Protein AF-A0A2J7ZVM7-F1 (afdb_monomer)

Sequence (461 aa):
MALGMLGPLLLMAAACVSAEVYDPMVEVDKLKQWKEYLTKEVDKYKAAATAETGRATELATQLEALKASSAASESKAAAAAAQVDSLKAAVAAAEAKAADEAKAAGGTAAALSAQVEALKKEAAAADAKAAAAETKAAAAETKAAEAEAKAAAAAAAEATAGGAAGARAAAAEAKAAAAEAKLTTAAGETAAAEAKATAAEGRAAAAEAKAAAAEGRAAAAEAKAASQAATAAGLSSQLEALHKDAAGEEARAGAAEAKAAAAEAKLAAAAKATEAVTAEAAAVRRQLAEAVAARAALDARVAELSSATAKSGGLHGHLVAILDILTAEAARHKETAVAYANEKLPGLKAKLAEVHATVSAHLPAMPAVKVHFTSFIAKVDAELRPWLRQTMSSVPQLARFADDPVVVQAAVYGIMGAPLMLLLPLLATCCCRGSRRRSSRSSGSSARPPAPKKKTKTRQA

Structure (mmCIF, N/CA/C/O backbone):
data_AF-A0A2J7ZVM7-F1
#
_entry.id   AF-A0A2J7ZVM7-F1
#
loop_
_atom_site.group_PDB
_atom_site.id
_atom_site.type_symbol
_atom_site.label_atom_id
_atom_site.label_alt_id
_atom_site.label_comp_id
_atom_site.label_asym_id
_atom_site.label_entity_id
_atom_site.label_seq_id
_atom_site.pdbx_PDB_ins_code
_atom_site.Cartn_x
_atom_site.Cartn_y
_atom_site.Cartn_z
_atom_site.occupancy
_atom_site.B_iso_or_equiv
_atom_site.auth_seq_id
_atom_site.auth_comp_id
_atom_site.auth_asym_id
_atom_site.auth_atom_id
_atom_site.pdbx_PDB_model_num
ATOM 1 N N . MET A 1 1 ? 12.090 7.859 -89.034 1.00 48.03 1 MET A N 1
ATOM 2 C CA . MET A 1 1 ? 12.637 9.164 -88.592 1.00 48.03 1 MET A CA 1
ATOM 3 C C . MET A 1 1 ? 13.839 8.927 -87.681 1.00 48.03 1 MET A C 1
ATOM 5 O O . MET A 1 1 ? 13.708 8.986 -86.469 1.00 48.03 1 MET A O 1
ATOM 9 N N . ALA A 1 2 ? 14.997 8.597 -88.256 1.00 48.28 2 ALA A N 1
ATOM 10 C CA . ALA A 1 2 ? 16.201 8.235 -87.502 1.00 48.28 2 ALA A CA 1
ATOM 11 C C . ALA A 1 2 ? 17.455 8.646 -88.294 1.00 48.28 2 ALA A C 1
ATOM 13 O O . ALA A 1 2 ? 18.103 7.799 -88.894 1.00 48.28 2 ALA A O 1
ATOM 14 N N . LEU A 1 3 ? 17.717 9.958 -88.393 1.00 49.31 3 LEU A N 1
ATOM 15 C CA . LEU A 1 3 ? 18.901 10.511 -89.089 1.00 49.31 3 LEU A CA 1
ATOM 16 C C . LEU A 1 3 ? 19.198 12.005 -88.796 1.00 49.31 3 LEU A C 1
ATOM 18 O O . LEU A 1 3 ? 20.115 12.570 -89.377 1.00 49.31 3 LEU A O 1
ATOM 22 N N . GLY A 1 4 ? 18.444 12.668 -87.906 1.00 50.12 4 GLY A N 1
ATOM 23 C CA . GLY A 1 4 ? 18.450 14.138 -87.786 1.00 50.12 4 GLY A CA 1
ATOM 24 C C . GLY A 1 4 ? 19.402 14.777 -86.761 1.00 50.12 4 GLY A C 1
ATOM 25 O O . GLY A 1 4 ? 19.478 15.999 -86.728 1.00 50.12 4 GLY A O 1
ATOM 26 N N . MET A 1 5 ? 20.098 14.010 -85.909 1.00 50.34 5 MET A N 1
ATOM 27 C CA . MET A 1 5 ? 20.858 14.568 -84.764 1.00 50.34 5 MET A CA 1
ATOM 28 C C . MET A 1 5 ? 22.355 14.212 -84.703 1.00 50.34 5 MET A C 1
ATOM 30 O O . MET A 1 5 ? 23.016 14.527 -83.720 1.00 50.34 5 MET A O 1
ATOM 34 N N . LEU A 1 6 ? 22.925 13.623 -85.760 1.00 51.41 6 LEU A N 1
ATOM 35 C CA . LEU A 1 6 ? 24.367 13.316 -85.827 1.00 51.41 6 LEU A CA 1
ATOM 36 C C . LEU A 1 6 ? 25.236 14.429 -86.451 1.00 51.41 6 LEU A C 1
ATOM 38 O O . LEU A 1 6 ? 26.458 14.371 -86.352 1.00 51.41 6 LEU A O 1
ATOM 42 N N . GLY A 1 7 ? 24.630 15.464 -87.045 1.00 54.38 7 GLY A N 1
ATOM 43 C CA . GLY A 1 7 ? 25.354 16.555 -87.718 1.00 54.38 7 GLY A CA 1
ATOM 44 C C . GLY A 1 7 ? 26.271 17.403 -86.813 1.00 54.38 7 GLY A C 1
ATOM 45 O O . GLY A 1 7 ? 27.437 17.585 -87.163 1.00 54.38 7 GLY A O 1
ATOM 46 N N . PRO A 1 8 ? 25.810 17.913 -85.650 1.00 54.03 8 PRO A N 1
ATOM 47 C CA . PRO A 1 8 ? 26.619 18.824 -84.828 1.00 54.03 8 PRO A CA 1
ATOM 48 C C . PRO A 1 8 ? 27.778 18.150 -84.078 1.00 54.03 8 PRO A C 1
ATOM 50 O O . PRO A 1 8 ? 28.739 18.819 -83.706 1.00 54.03 8 PRO A O 1
ATOM 53 N N . LEU A 1 9 ? 27.695 16.836 -83.845 1.00 51.44 9 LEU A N 1
ATOM 54 C CA . LEU A 1 9 ? 28.656 16.094 -83.021 1.00 51.44 9 LEU A CA 1
ATOM 55 C C . LEU A 1 9 ? 29.957 15.753 -83.762 1.00 51.44 9 LEU A C 1
ATOM 57 O O . LEU A 1 9 ? 31.011 15.723 -83.133 1.00 51.44 9 LEU A O 1
ATOM 61 N N . LEU A 1 10 ? 29.919 15.564 -85.088 1.00 50.31 10 LEU A N 1
ATOM 62 C CA . LEU A 1 10 ? 31.138 15.301 -85.866 1.00 50.31 10 LEU A CA 1
ATOM 63 C C . LEU A 1 10 ? 31.968 16.567 -86.139 1.00 50.31 10 LEU A C 1
ATOM 65 O O . LEU A 1 10 ? 33.188 16.479 -86.254 1.00 50.31 10 LEU A O 1
ATOM 69 N N . LEU A 1 11 ? 31.341 17.748 -86.222 1.00 46.56 11 LEU A N 1
ATOM 70 C CA . LEU A 1 11 ? 32.049 18.985 -86.584 1.00 46.56 11 LEU A CA 1
ATOM 71 C C . LEU A 1 11 ? 32.828 19.617 -85.413 1.00 46.56 11 LEU A C 1
ATOM 73 O O . LEU A 1 11 ? 33.766 20.373 -85.645 1.00 46.56 11 LEU A O 1
ATOM 77 N N . MET A 1 12 ? 32.490 19.273 -84.165 1.00 49.47 12 MET A N 1
ATOM 78 C CA . MET A 1 12 ? 33.263 19.668 -82.975 1.00 49.47 12 MET A CA 1
ATOM 79 C C . MET A 1 12 ? 34.500 18.788 -82.725 1.00 49.47 12 MET A C 1
ATOM 81 O O . MET A 1 12 ? 35.393 19.193 -81.988 1.00 49.47 12 MET A O 1
ATOM 85 N N . ALA A 1 13 ? 34.603 17.617 -83.362 1.00 48.12 13 ALA A N 1
ATOM 86 C CA . ALA A 1 13 ? 35.739 16.705 -83.189 1.00 48.12 13 ALA A CA 1
ATOM 87 C C . ALA A 1 13 ? 36.991 17.092 -84.008 1.00 48.12 13 ALA A C 1
ATOM 89 O O . ALA A 1 13 ? 38.062 16.533 -83.787 1.00 48.12 13 ALA A O 1
ATOM 90 N N . ALA A 1 14 ? 36.878 18.035 -84.952 1.00 48.25 14 ALA A N 1
ATOM 91 C CA . ALA A 1 14 ? 37.937 18.360 -85.916 1.00 48.25 14 ALA A CA 1
ATOM 92 C C . ALA A 1 14 ? 38.691 19.679 -85.638 1.00 48.25 14 ALA A C 1
ATOM 94 O O . ALA A 1 14 ? 39.582 20.041 -86.404 1.00 48.25 14 ALA A O 1
ATOM 95 N N . ALA A 1 15 ? 38.342 20.415 -84.576 1.00 45.88 15 ALA A N 1
ATOM 96 C CA . ALA A 1 15 ? 38.793 21.797 -84.378 1.00 45.88 15 ALA A CA 1
ATOM 97 C C . ALA A 1 15 ? 39.274 22.109 -82.948 1.00 45.88 15 ALA A C 1
ATOM 99 O O . ALA A 1 15 ? 38.832 23.092 -82.363 1.00 45.88 15 ALA A O 1
ATOM 100 N N . CYS A 1 16 ? 40.183 21.289 -82.396 1.00 41.94 16 CYS A N 1
ATOM 101 C CA . CYS A 1 16 ? 41.134 21.708 -81.347 1.00 41.94 16 CYS A CA 1
ATOM 102 C C . CYS A 1 16 ? 42.213 20.640 -81.055 1.00 41.94 16 CYS A C 1
ATOM 104 O O . CYS A 1 16 ? 42.403 20.228 -79.915 1.00 41.94 16 CYS A O 1
ATOM 106 N N . VAL A 1 17 ? 42.978 20.210 -82.069 1.00 44.66 17 VAL A N 1
ATOM 107 C CA . VAL A 1 17 ? 44.274 19.537 -81.820 1.00 44.66 17 VAL A CA 1
ATOM 108 C C . VAL A 1 17 ? 45.352 20.610 -81.649 1.00 44.66 17 VAL A C 1
ATOM 110 O O . VAL A 1 17 ? 46.280 20.747 -82.443 1.00 44.66 17 VAL A O 1
ATOM 113 N N . SER A 1 18 ? 45.189 21.417 -80.601 1.00 49.62 18 SER A N 1
ATOM 114 C CA . SER A 1 18 ? 46.299 22.176 -80.039 1.00 49.62 18 SER A CA 1
ATOM 115 C C . SER A 1 18 ? 47.211 21.159 -79.369 1.00 49.62 18 SER A C 1
ATOM 117 O O . SER A 1 18 ? 46.791 20.493 -78.426 1.00 49.62 18 SER A O 1
ATOM 119 N N . ALA A 1 19 ? 48.437 21.011 -79.867 1.00 50.44 19 ALA A N 1
ATOM 120 C CA . ALA A 1 19 ? 49.441 20.169 -79.233 1.00 50.44 19 ALA A CA 1
ATOM 121 C C . ALA A 1 19 ? 49.909 20.828 -77.924 1.00 50.44 19 ALA A C 1
ATOM 123 O O . ALA A 1 19 ? 50.965 21.459 -77.876 1.00 50.44 19 ALA A O 1
ATOM 124 N N . GLU A 1 20 ? 49.096 20.716 -76.870 1.00 53.84 20 GLU A N 1
ATOM 125 C CA . GLU A 1 20 ? 49.554 20.970 -75.510 1.00 53.84 20 GLU A CA 1
ATOM 126 C C . GLU A 1 20 ? 50.727 20.028 -75.243 1.00 53.84 20 GLU A C 1
ATOM 128 O O . GLU A 1 20 ? 50.622 18.807 -75.380 1.00 53.84 20 GLU A O 1
ATOM 133 N N . VAL A 1 21 ? 51.880 20.622 -74.935 1.00 58.28 21 VAL A N 1
ATOM 134 C CA . VAL A 1 21 ? 53.103 19.881 -74.645 1.00 58.28 21 VAL A CA 1
ATOM 135 C C . VAL A 1 21 ? 52.842 19.047 -73.398 1.00 58.28 21 VAL A C 1
ATOM 137 O O . VAL A 1 21 ? 52.732 19.586 -72.299 1.00 58.28 21 VAL A O 1
ATOM 140 N N . TYR A 1 22 ? 52.718 17.734 -73.589 1.00 64.38 22 TYR A N 1
ATOM 141 C CA . TYR A 1 22 ? 52.561 16.766 -72.513 1.00 64.38 22 TYR A CA 1
ATOM 142 C C . TYR A 1 22 ? 53.790 16.832 -71.597 1.00 64.38 22 TYR A C 1
ATOM 144 O O . TYR A 1 22 ? 54.863 16.331 -71.939 1.00 64.38 22 TYR A O 1
ATOM 152 N N . ASP A 1 23 ? 53.636 17.494 -70.450 1.00 79.62 23 ASP A N 1
ATOM 153 C CA . ASP A 1 23 ? 54.655 17.569 -69.410 1.00 79.62 23 ASP A CA 1
ATOM 154 C C . ASP A 1 23 ? 54.367 16.501 -68.337 1.00 79.62 23 ASP A C 1
ATOM 156 O O . ASP A 1 23 ? 53.460 16.681 -67.513 1.00 79.62 23 ASP A O 1
ATOM 160 N N . PRO A 1 24 ? 55.131 15.392 -68.303 1.00 75.56 24 PRO A N 1
ATOM 161 C CA . PRO A 1 24 ? 54.905 14.318 -67.341 1.00 75.56 24 PRO A CA 1
ATOM 162 C C . PRO A 1 24 ? 55.109 14.758 -65.882 1.00 75.56 24 PRO A C 1
ATOM 164 O O . PRO A 1 24 ? 54.591 14.099 -64.979 1.00 75.56 24 PRO A O 1
ATOM 167 N N . MET A 1 25 ? 55.813 15.866 -65.606 1.00 80.06 25 MET A N 1
ATOM 168 C CA . MET A 1 25 ? 55.942 16.372 -64.233 1.00 80.06 25 MET A CA 1
ATOM 169 C C . MET A 1 25 ? 54.623 16.947 -63.705 1.00 80.06 25 MET A C 1
ATOM 171 O O . MET A 1 25 ? 54.301 16.756 -62.531 1.00 80.06 25 MET A O 1
ATOM 175 N N . VAL A 1 26 ? 53.812 17.567 -64.570 1.00 83.00 26 VAL A N 1
ATOM 176 C CA . VAL A 1 26 ? 52.488 18.096 -64.198 1.00 83.00 26 VAL A CA 1
ATOM 177 C C . VAL A 1 26 ? 51.539 16.965 -63.789 1.00 83.00 26 VAL A C 1
ATOM 179 O O . VAL A 1 26 ? 50.723 17.131 -62.882 1.00 83.00 26 VAL A O 1
ATOM 182 N N . GLU A 1 27 ? 51.647 15.793 -64.413 1.00 84.25 27 GLU A N 1
ATOM 183 C CA . GLU A 1 27 ? 50.844 14.622 -64.044 1.00 84.25 27 GLU A CA 1
ATOM 184 C C . GLU A 1 27 ? 51.329 13.948 -62.762 1.00 84.25 27 GLU A C 1
ATOM 186 O O . GLU A 1 27 ? 50.510 13.591 -61.914 1.00 84.25 27 GLU A O 1
ATOM 191 N N . VAL A 1 28 ? 52.645 13.864 -62.552 1.00 84.38 28 VAL A N 1
ATOM 192 C CA . VAL A 1 28 ? 53.219 13.406 -61.278 1.00 84.38 28 VAL A CA 1
ATOM 193 C C . VAL A 1 28 ? 52.747 14.281 -60.108 1.00 84.38 28 VAL A C 1
ATOM 195 O O . VAL A 1 28 ? 52.411 13.751 -59.048 1.00 84.38 28 VAL A O 1
ATOM 198 N N . ASP A 1 29 ? 52.647 15.600 -60.285 1.00 90.38 29 ASP A N 1
ATOM 199 C CA . ASP A 1 29 ? 52.135 16.495 -59.240 1.00 90.38 29 ASP A CA 1
ATOM 200 C C . ASP A 1 29 ? 50.614 16.381 -59.036 1.00 90.38 29 ASP A C 1
ATOM 202 O O . ASP A 1 29 ? 50.158 16.378 -57.888 1.00 90.38 29 ASP A O 1
ATOM 206 N N . LYS A 1 30 ? 49.821 16.164 -60.098 1.00 87.19 30 LYS A N 1
ATOM 207 C CA . LYS A 1 30 ? 48.394 15.797 -59.967 1.00 87.19 30 LYS A CA 1
ATOM 208 C C . LYS A 1 30 ? 48.215 14.493 -59.178 1.00 87.19 30 LYS A C 1
ATOM 210 O O . LYS A 1 30 ? 47.350 14.428 -58.305 1.00 87.19 30 LYS A O 1
ATOM 215 N N . LEU A 1 31 ? 49.048 13.478 -59.428 1.00 88.94 31 LEU A N 1
ATOM 216 C CA . LEU A 1 31 ? 49.023 12.201 -58.705 1.00 88.94 31 LEU A CA 1
ATOM 217 C C . LEU A 1 31 ? 49.406 12.359 -57.224 1.00 88.94 31 LEU A C 1
ATOM 219 O O . LEU A 1 31 ? 48.779 11.734 -56.368 1.00 88.94 31 LEU A O 1
ATOM 223 N N . LYS A 1 32 ? 50.371 13.230 -56.886 1.00 92.06 32 LYS A N 1
ATOM 224 C CA . LYS A 1 32 ? 50.676 13.580 -55.482 1.00 92.06 32 LYS A CA 1
ATOM 225 C C . LYS A 1 32 ? 49.477 14.235 -54.793 1.00 92.06 32 LYS A C 1
ATOM 227 O O . LYS A 1 32 ? 49.101 13.802 -53.706 1.00 92.06 32 LYS A O 1
ATOM 232 N N . GLN A 1 33 ? 48.842 15.220 -55.435 1.00 93.00 33 GLN A N 1
ATOM 233 C CA . GLN A 1 33 ? 47.646 15.885 -54.899 1.00 93.00 33 GLN A CA 1
ATOM 234 C C . GLN A 1 33 ? 46.488 14.897 -54.691 1.00 93.00 33 GLN A C 1
ATOM 236 O O . GLN A 1 33 ? 45.837 14.923 -53.648 1.00 93.00 33 GLN A O 1
ATOM 241 N N . TRP A 1 34 ? 46.272 13.976 -55.637 1.00 91.44 34 TRP A N 1
ATOM 242 C CA . TRP A 1 34 ? 45.294 12.893 -55.500 1.00 91.44 34 TRP A CA 1
ATOM 243 C C . TRP A 1 34 ? 45.626 11.941 -54.350 1.00 91.44 34 TRP A C 1
ATOM 245 O O . TRP A 1 34 ? 44.735 11.593 -53.579 1.00 91.44 34 TRP A O 1
ATOM 255 N N . LYS A 1 35 ? 46.897 11.557 -54.180 1.00 93.12 35 LYS A N 1
ATOM 256 C CA . LYS A 1 35 ? 47.339 10.733 -53.047 1.00 93.12 35 LYS A CA 1
ATOM 257 C C . LYS A 1 35 ? 47.065 11.430 -51.712 1.00 93.12 35 LYS A C 1
ATOM 259 O O . LYS A 1 35 ? 46.513 10.806 -50.815 1.00 93.12 35 LYS A O 1
ATOM 264 N N . GLU A 1 36 ? 47.405 12.711 -51.575 1.00 93.44 36 GLU A N 1
ATOM 265 C CA . GLU A 1 36 ? 47.113 13.478 -50.356 1.00 93.44 36 GLU A CA 1
ATOM 266 C C . GLU A 1 36 ? 45.612 13.614 -50.084 1.00 93.44 36 GLU A C 1
ATOM 268 O O . GLU A 1 36 ? 45.185 13.506 -48.933 1.00 93.44 36 GLU A O 1
ATOM 273 N N . TYR A 1 37 ? 44.812 13.847 -51.127 1.00 92.12 37 TYR A N 1
ATOM 274 C CA . TYR A 1 37 ? 43.356 13.912 -51.026 1.00 92.12 37 TYR A CA 1
ATOM 275 C C . TYR A 1 37 ? 42.765 12.575 -50.557 1.00 92.12 37 TYR A C 1
ATOM 277 O O . TYR A 1 37 ? 42.019 12.547 -49.579 1.00 92.12 37 TYR A O 1
ATOM 285 N N . LEU A 1 38 ? 43.159 11.463 -51.186 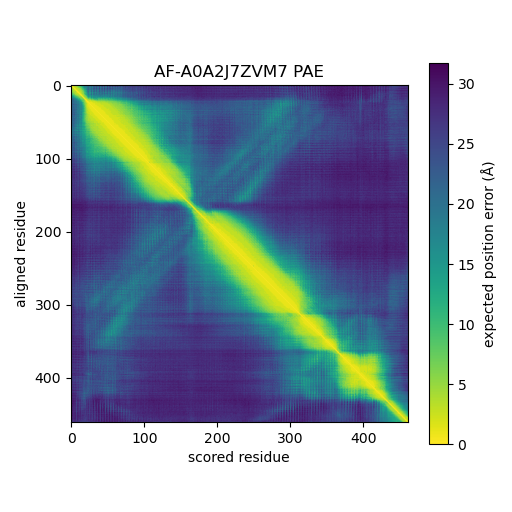1.00 90.88 38 LEU A N 1
ATOM 286 C CA . LEU A 1 38 ? 42.713 10.121 -50.807 1.00 90.88 38 LEU A CA 1
ATOM 287 C C . LEU A 1 38 ? 43.140 9.753 -49.381 1.00 90.88 38 LEU A C 1
ATOM 289 O O . LEU A 1 38 ? 42.329 9.197 -48.647 1.00 90.88 38 LEU A O 1
ATOM 293 N N . THR A 1 39 ? 44.355 10.106 -48.946 1.00 93.56 39 THR A N 1
ATOM 294 C CA . THR A 1 39 ? 44.789 9.895 -47.553 1.00 93.56 39 THR A CA 1
ATOM 295 C C . THR A 1 39 ? 43.899 10.660 -46.570 1.00 93.56 39 THR A C 1
ATOM 297 O O . THR A 1 39 ? 43.390 10.062 -45.624 1.00 93.56 39 THR A O 1
ATOM 300 N N . LYS A 1 40 ? 43.638 11.954 -46.819 1.00 94.56 40 LYS A N 1
ATOM 301 C CA . LYS A 1 40 ? 42.751 12.778 -45.973 1.00 94.56 40 LYS A CA 1
ATOM 302 C C . LYS A 1 40 ? 41.341 12.195 -45.883 1.00 94.56 40 LYS A C 1
ATOM 304 O O . LYS A 1 40 ? 40.762 12.164 -44.798 1.00 94.56 40 LYS A O 1
ATOM 309 N N . GLU A 1 41 ? 40.801 11.705 -46.996 1.00 92.50 41 GLU A N 1
ATOM 310 C CA . GLU A 1 41 ? 39.452 11.142 -47.023 1.00 92.50 41 GLU A CA 1
ATOM 311 C C . GLU A 1 41 ? 39.396 9.754 -46.351 1.00 92.50 41 GLU A C 1
ATOM 313 O O . GLU A 1 41 ? 38.466 9.477 -45.596 1.00 92.50 41 GLU A O 1
ATOM 318 N N . VAL A 1 42 ? 40.430 8.916 -46.504 1.00 92.00 42 VAL A N 1
ATOM 319 C CA . VAL A 1 42 ? 40.585 7.653 -45.755 1.00 92.00 42 VAL A CA 1
ATOM 320 C C . VAL A 1 42 ? 40.672 7.902 -44.248 1.00 92.00 42 VAL A C 1
ATOM 322 O O . VAL A 1 42 ? 39.999 7.215 -43.480 1.00 92.00 42 VAL A O 1
ATOM 325 N N . ASP A 1 43 ? 41.453 8.884 -43.800 1.00 94.00 43 ASP A N 1
ATOM 326 C CA . ASP A 1 43 ? 41.587 9.185 -42.371 1.00 94.00 43 ASP A CA 1
ATOM 327 C C . ASP A 1 43 ? 40.300 9.790 -41.786 1.00 94.00 43 ASP A C 1
ATOM 329 O O . ASP A 1 43 ? 39.913 9.457 -40.664 1.00 94.00 43 ASP A O 1
ATOM 333 N N . LYS A 1 44 ? 39.554 10.569 -42.579 1.00 94.19 44 LYS A N 1
ATOM 334 C CA . LYS A 1 44 ? 38.190 11.013 -42.257 1.00 94.19 44 LYS A CA 1
ATOM 335 C C . LYS A 1 44 ? 37.213 9.837 -42.118 1.00 94.19 44 LYS A C 1
ATOM 337 O O . LYS A 1 44 ? 36.436 9.819 -41.163 1.00 94.19 44 LYS A O 1
ATOM 342 N N . TYR A 1 45 ? 37.259 8.838 -43.006 1.00 88.12 45 TYR A N 1
ATOM 343 C CA . TYR A 1 45 ? 36.428 7.633 -42.877 1.00 88.12 45 TYR A CA 1
ATOM 344 C C . TYR A 1 45 ? 36.827 6.761 -41.679 1.00 88.12 45 TYR A C 1
ATOM 346 O O . TYR A 1 45 ? 35.941 6.265 -40.986 1.00 88.12 45 TYR A O 1
ATOM 354 N N . LYS A 1 46 ? 38.124 6.628 -41.365 1.00 92.88 46 LYS A N 1
ATOM 355 C CA . LYS A 1 46 ? 38.581 5.966 -40.127 1.00 92.88 46 LYS A CA 1
ATOM 356 C C . LYS A 1 46 ? 38.062 6.688 -38.884 1.00 92.88 46 LYS A C 1
ATOM 358 O O . LYS A 1 46 ? 37.528 6.041 -37.992 1.00 92.88 46 LYS A O 1
ATOM 363 N N . ALA A 1 47 ? 38.171 8.018 -38.833 1.00 91.50 47 ALA A N 1
ATOM 364 C CA . ALA A 1 47 ? 37.656 8.812 -37.719 1.00 91.50 47 ALA A CA 1
ATOM 365 C C . ALA A 1 47 ? 36.132 8.657 -37.557 1.00 91.50 47 ALA A C 1
ATOM 367 O O . ALA A 1 47 ? 35.649 8.507 -36.436 1.00 91.50 47 ALA A O 1
ATOM 368 N N . ALA A 1 48 ? 35.382 8.622 -38.665 1.00 90.31 48 ALA A N 1
ATOM 369 C CA . ALA A 1 48 ? 33.947 8.346 -38.649 1.00 90.31 48 ALA A CA 1
ATOM 370 C C . ALA A 1 48 ? 33.629 6.924 -38.150 1.00 90.31 48 ALA A C 1
ATOM 372 O O . ALA A 1 48 ? 32.750 6.765 -37.308 1.00 90.31 48 ALA A O 1
ATOM 373 N N . ALA A 1 49 ? 34.371 5.906 -38.597 1.00 87.88 49 ALA A N 1
ATOM 374 C CA . ALA A 1 49 ? 34.204 4.529 -38.134 1.00 87.88 49 ALA A CA 1
ATOM 375 C C . ALA A 1 49 ? 34.468 4.392 -36.624 1.00 87.88 49 ALA A C 1
ATOM 377 O O . ALA A 1 49 ? 33.660 3.792 -35.921 1.00 87.88 49 ALA A O 1
ATOM 378 N N . THR A 1 50 ? 35.536 5.009 -36.105 1.00 92.94 50 THR A N 1
ATOM 379 C CA . THR A 1 50 ? 35.827 5.046 -34.660 1.00 92.94 50 THR A CA 1
ATOM 380 C C . THR A 1 50 ? 34.747 5.797 -33.870 1.00 92.94 50 THR A C 1
ATOM 382 O O . THR A 1 50 ? 34.406 5.410 -32.754 1.00 92.94 50 THR A O 1
ATOM 385 N N . ALA A 1 51 ? 34.170 6.862 -34.434 1.00 90.00 51 ALA A N 1
ATOM 386 C CA . ALA A 1 51 ? 33.063 7.574 -33.798 1.00 90.00 51 ALA A CA 1
ATOM 387 C C . ALA A 1 51 ? 31.781 6.720 -33.736 1.00 90.00 51 ALA A C 1
ATOM 389 O O . ALA A 1 51 ? 31.088 6.740 -32.718 1.00 90.00 51 ALA A O 1
ATOM 390 N N . GLU A 1 52 ? 31.477 5.942 -34.781 1.00 87.88 52 GLU A N 1
ATOM 391 C CA . GLU A 1 52 ? 30.342 5.010 -34.775 1.00 87.88 52 GLU A CA 1
ATOM 392 C C . GLU A 1 52 ? 30.561 3.814 -33.839 1.00 87.88 52 GLU A C 1
ATOM 394 O O . GLU A 1 52 ? 29.630 3.432 -33.132 1.00 87.88 52 GLU A O 1
ATOM 399 N N . THR A 1 53 ? 31.776 3.257 -33.735 1.00 90.38 53 THR A N 1
ATOM 400 C CA . THR A 1 53 ? 32.042 2.214 -32.725 1.00 90.38 53 THR A CA 1
ATOM 401 C C . THR A 1 53 ? 31.888 2.756 -31.304 1.00 90.38 53 THR A C 1
ATOM 403 O O . THR A 1 53 ? 31.286 2.080 -30.472 1.00 90.38 53 THR A O 1
ATOM 406 N N . GLY A 1 54 ? 32.313 4.000 -31.044 1.00 93.19 54 GLY A N 1
ATOM 407 C CA . GLY A 1 54 ? 32.060 4.695 -29.777 1.00 93.19 54 GLY A CA 1
ATOM 408 C C . GLY A 1 54 ? 30.565 4.870 -29.467 1.00 93.19 54 GLY A C 1
ATOM 409 O O . GLY A 1 54 ? 30.124 4.587 -28.351 1.00 93.19 54 GLY A O 1
ATOM 410 N N . ARG A 1 55 ? 29.755 5.260 -30.463 1.00 91.81 55 ARG A N 1
ATOM 411 C CA . ARG A 1 55 ? 28.285 5.330 -30.334 1.00 91.81 55 ARG A CA 1
ATOM 412 C C . ARG A 1 55 ? 27.662 3.963 -30.064 1.00 91.81 55 ARG A C 1
ATOM 414 O O . ARG A 1 55 ? 26.766 3.868 -29.232 1.00 91.81 55 ARG A O 1
ATOM 421 N N . ALA A 1 56 ? 28.141 2.910 -30.723 1.00 86.31 56 ALA A N 1
ATOM 422 C CA . ALA A 1 56 ? 27.659 1.552 -30.502 1.00 86.31 56 ALA A CA 1
ATOM 423 C C . ALA A 1 56 ? 27.959 1.058 -29.075 1.00 86.31 56 ALA A C 1
ATOM 425 O O . ALA A 1 56 ? 27.084 0.464 -28.446 1.00 86.31 56 ALA A O 1
ATOM 426 N N . THR A 1 57 ? 29.148 1.346 -28.527 1.00 92.31 57 THR A N 1
ATOM 427 C CA . THR A 1 57 ? 29.486 1.005 -27.132 1.00 92.31 57 THR A CA 1
ATOM 428 C C . THR A 1 57 ? 28.685 1.810 -26.108 1.00 92.31 57 THR A C 1
ATOM 430 O O . THR A 1 57 ? 28.264 1.256 -25.093 1.00 92.31 57 THR A O 1
ATOM 433 N N . GLU A 1 58 ? 28.413 3.087 -26.385 1.00 91.38 58 GLU A N 1
ATOM 434 C CA . GLU A 1 58 ? 27.562 3.930 -25.538 1.00 91.38 58 GLU A CA 1
ATOM 435 C C . GLU A 1 58 ? 26.115 3.408 -25.522 1.00 91.38 58 GLU A C 1
ATOM 437 O O . GLU A 1 58 ? 25.558 3.149 -24.457 1.00 91.38 58 GLU A O 1
ATOM 442 N N . LEU A 1 59 ? 25.530 3.134 -26.695 1.00 89.94 59 LEU A N 1
ATOM 443 C CA . LEU A 1 59 ? 24.182 2.564 -26.810 1.00 89.94 59 LEU A CA 1
ATOM 444 C C . LEU A 1 59 ? 24.068 1.177 -26.160 1.00 89.94 59 LEU A C 1
ATOM 446 O O . LEU A 1 59 ? 23.050 0.882 -25.537 1.00 89.94 59 LEU A O 1
ATOM 450 N N . ALA A 1 60 ? 25.100 0.332 -26.257 1.00 91.12 60 ALA A N 1
ATOM 451 C CA . ALA A 1 60 ? 25.136 -0.951 -25.554 1.00 91.12 60 ALA A CA 1
ATOM 452 C C . ALA A 1 60 ? 25.133 -0.763 -24.025 1.00 91.12 60 ALA A C 1
ATOM 454 O O . ALA A 1 60 ? 24.389 -1.444 -23.320 1.00 91.12 60 ALA A O 1
ATOM 455 N N . THR A 1 61 ? 25.901 0.206 -23.519 1.00 93.81 61 THR A N 1
ATOM 456 C CA . THR A 1 61 ? 25.959 0.540 -22.085 1.00 93.81 61 THR A CA 1
ATOM 457 C C . THR A 1 61 ? 24.613 1.074 -21.583 1.00 93.81 61 THR A C 1
ATOM 459 O O . THR A 1 61 ? 24.121 0.635 -20.543 1.00 93.81 61 THR A O 1
ATOM 462 N N . GLN A 1 62 ? 23.964 1.952 -22.353 1.00 89.88 62 GLN A N 1
ATOM 463 C CA . GLN A 1 62 ? 22.617 2.453 -22.058 1.00 89.88 62 GLN A CA 1
ATOM 464 C C . GLN A 1 62 ? 21.563 1.334 -22.063 1.00 89.88 62 GLN A C 1
ATOM 466 O O . GLN A 1 62 ? 20.665 1.333 -21.222 1.00 89.88 62 GLN A O 1
ATOM 471 N N . LEU A 1 63 ? 21.680 0.351 -22.962 1.00 89.31 63 LEU A N 1
ATOM 472 C CA . LEU A 1 63 ? 20.762 -0.788 -23.044 1.00 89.31 63 LEU A CA 1
ATOM 473 C C . LEU A 1 63 ? 20.875 -1.700 -21.809 1.00 89.31 63 LEU A C 1
ATOM 475 O O . LEU A 1 63 ? 19.849 -2.065 -21.231 1.00 89.31 63 LEU A O 1
ATOM 479 N N . GLU A 1 64 ? 22.088 -2.017 -21.347 1.00 93.56 64 GLU A N 1
ATOM 480 C CA . GLU A 1 64 ? 22.271 -2.780 -20.101 1.00 93.56 64 GLU A CA 1
ATOM 481 C C . GLU A 1 64 ? 21.837 -1.985 -18.856 1.00 93.56 64 GLU A C 1
ATOM 483 O O . GLU A 1 64 ? 21.215 -2.551 -17.955 1.00 93.56 64 GLU A O 1
ATOM 488 N N . ALA A 1 65 ? 22.051 -0.665 -18.825 1.00 88.44 65 ALA A N 1
ATOM 489 C CA . ALA A 1 65 ? 21.530 0.195 -17.759 1.00 88.44 65 ALA A CA 1
ATOM 490 C C . ALA A 1 65 ? 19.987 0.209 -17.718 1.00 88.44 65 ALA A C 1
ATOM 492 O O . ALA A 1 65 ? 19.394 0.121 -16.640 1.00 88.44 65 ALA A O 1
ATOM 493 N N . LEU A 1 66 ? 19.323 0.253 -18.880 1.00 85.88 66 LEU A N 1
ATOM 494 C CA . LEU A 1 66 ? 17.862 0.166 -18.984 1.00 85.88 66 LEU A CA 1
ATOM 495 C C . LEU A 1 66 ? 17.328 -1.206 -18.551 1.00 85.88 66 LEU A C 1
ATOM 497 O O . LEU A 1 66 ? 16.340 -1.252 -17.820 1.00 85.88 66 LEU A O 1
ATOM 501 N N . LYS A 1 67 ? 17.994 -2.312 -18.915 1.00 89.25 67 LYS A N 1
ATOM 502 C CA . LYS A 1 67 ? 17.658 -3.662 -18.416 1.00 89.25 67 LYS A CA 1
ATOM 503 C C . LYS A 1 67 ? 17.774 -3.762 -16.894 1.00 89.25 67 LYS A C 1
ATOM 505 O O . LYS A 1 67 ? 16.883 -4.298 -16.239 1.00 89.25 67 LYS A O 1
ATOM 510 N N . ALA A 1 68 ? 18.859 -3.243 -16.318 1.00 89.75 68 ALA A N 1
ATOM 511 C CA . ALA A 1 68 ? 19.047 -3.231 -14.869 1.00 89.75 68 ALA A CA 1
ATOM 512 C C . ALA A 1 68 ? 17.958 -2.395 -14.171 1.00 89.75 68 ALA A C 1
ATOM 514 O O . ALA A 1 68 ? 17.408 -2.813 -13.152 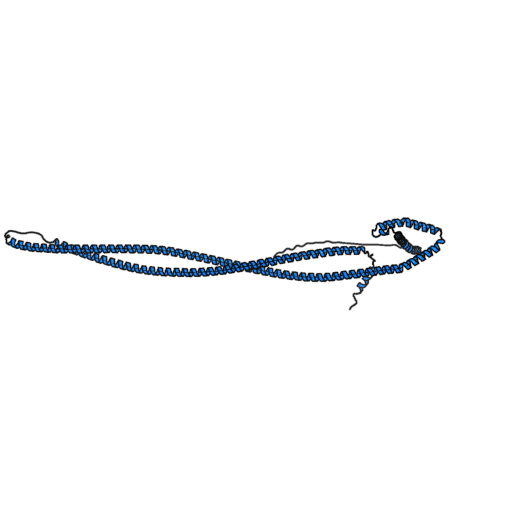1.00 89.75 68 ALA A O 1
ATOM 515 N N . SER A 1 69 ? 17.593 -1.249 -14.756 1.00 84.69 69 SER A N 1
ATOM 516 C CA . SER A 1 69 ? 16.494 -0.404 -14.278 1.00 84.69 69 SER A CA 1
ATOM 517 C C . SER A 1 69 ? 15.134 -1.114 -14.343 1.00 84.69 69 SER A C 1
ATOM 519 O O . SER A 1 69 ? 14.386 -1.073 -13.364 1.00 84.69 69 SER A O 1
ATOM 521 N N . SER A 1 70 ? 14.828 -1.829 -15.436 1.00 85.38 70 SER A N 1
ATOM 522 C CA . SER A 1 70 ? 13.569 -2.574 -15.568 1.00 85.38 70 SER A CA 1
ATOM 523 C C . SER A 1 70 ? 13.481 -3.752 -14.595 1.00 85.38 70 SER A C 1
ATOM 525 O O . SER A 1 70 ? 12.468 -3.911 -13.925 1.00 85.38 70 SER A O 1
ATOM 527 N N . ALA A 1 71 ? 14.554 -4.528 -14.420 1.00 86.81 71 ALA A N 1
ATOM 528 C CA . ALA A 1 71 ? 14.579 -5.605 -13.426 1.00 86.81 71 ALA A CA 1
ATOM 529 C C . ALA A 1 71 ? 14.410 -5.067 -11.987 1.00 86.81 71 ALA A C 1
ATOM 531 O O . ALA A 1 71 ? 13.726 -5.668 -11.155 1.00 86.81 71 ALA A O 1
ATOM 532 N N . ALA A 1 72 ? 14.986 -3.896 -11.690 1.00 83.38 72 ALA A N 1
ATOM 533 C CA . ALA A 1 72 ? 14.798 -3.228 -10.406 1.00 83.38 72 ALA A CA 1
ATOM 534 C C . ALA A 1 72 ? 13.358 -2.712 -10.203 1.00 83.38 72 ALA A C 1
ATOM 536 O O . ALA A 1 72 ? 12.870 -2.728 -9.070 1.00 83.38 72 ALA A O 1
ATOM 537 N N . SER A 1 73 ? 12.662 -2.265 -11.257 1.00 75.44 73 SER A N 1
ATOM 538 C CA . SER A 1 73 ? 11.256 -1.848 -11.157 1.00 75.44 73 SER A CA 1
ATOM 539 C C . SER A 1 73 ? 10.303 -3.040 -11.018 1.00 75.44 73 SER A C 1
ATOM 541 O O . SER A 1 73 ? 9.391 -2.980 -10.195 1.00 75.44 73 SER A O 1
ATOM 543 N N . GLU A 1 74 ? 10.561 -4.154 -11.707 1.00 84.50 74 GLU A N 1
ATOM 544 C CA . GLU A 1 74 ? 9.820 -5.415 -11.543 1.00 84.50 74 GLU A CA 1
ATOM 545 C C . GLU A 1 74 ? 9.964 -5.982 -10.122 1.00 84.50 74 GLU A C 1
ATOM 547 O O . GLU A 1 74 ? 8.968 -6.338 -9.492 1.00 84.50 74 GLU A O 1
ATOM 552 N N . SER A 1 75 ? 11.180 -5.975 -9.563 1.00 86.31 75 SER A N 1
ATOM 553 C CA . SER A 1 75 ? 11.430 -6.380 -8.172 1.00 86.31 75 SER A CA 1
ATOM 554 C C . SER A 1 75 ? 10.676 -5.499 -7.160 1.00 86.31 75 SER A C 1
ATOM 556 O O . SER A 1 75 ? 10.036 -6.009 -6.237 1.00 86.31 75 SER A O 1
ATOM 558 N N . LYS A 1 76 ? 10.654 -4.173 -7.370 1.00 83.19 76 LYS A N 1
ATOM 559 C CA . LYS A 1 76 ? 9.850 -3.243 -6.551 1.00 83.19 76 LYS A CA 1
ATOM 560 C C . LYS A 1 76 ? 8.347 -3.509 -6.671 1.00 83.19 76 LYS A C 1
ATOM 562 O O . LYS A 1 76 ? 7.655 -3.466 -5.657 1.00 83.19 76 LYS A O 1
ATOM 567 N N . ALA A 1 77 ? 7.846 -3.803 -7.871 1.00 78.00 77 ALA A N 1
ATOM 568 C CA . ALA A 1 77 ? 6.438 -4.130 -8.089 1.00 78.00 77 ALA A CA 1
ATOM 569 C C . ALA A 1 77 ? 6.038 -5.440 -7.384 1.00 78.00 77 ALA A C 1
ATOM 571 O O . ALA A 1 77 ? 5.001 -5.484 -6.723 1.00 78.00 77 ALA A O 1
ATOM 572 N N . ALA A 1 78 ? 6.884 -6.473 -7.440 1.00 86.25 78 ALA A N 1
ATOM 573 C CA . ALA A 1 78 ? 6.671 -7.726 -6.715 1.00 86.25 78 ALA A CA 1
ATOM 574 C C . ALA A 1 78 ? 6.673 -7.524 -5.186 1.00 86.25 78 ALA A C 1
ATOM 576 O O . ALA A 1 78 ? 5.802 -8.045 -4.489 1.00 86.25 78 ALA A O 1
ATOM 577 N N . ALA A 1 79 ? 7.598 -6.712 -4.661 1.00 81.88 79 ALA A N 1
ATOM 578 C CA . ALA A 1 79 ? 7.632 -6.362 -3.241 1.00 81.88 79 ALA A CA 1
ATOM 579 C C . ALA A 1 79 ? 6.381 -5.575 -2.799 1.00 81.88 79 ALA A C 1
ATOM 581 O O . ALA A 1 79 ? 5.829 -5.847 -1.732 1.00 81.88 79 ALA A O 1
ATOM 582 N N . ALA A 1 80 ? 5.897 -4.640 -3.625 1.00 77.75 80 ALA A N 1
ATOM 583 C CA . ALA A 1 80 ? 4.668 -3.894 -3.361 1.00 77.75 80 ALA A CA 1
ATOM 584 C C . ALA A 1 80 ? 3.421 -4.799 -3.379 1.00 77.75 80 ALA A C 1
ATOM 586 O O . ALA A 1 80 ? 2.571 -4.681 -2.498 1.00 77.75 80 ALA A O 1
ATOM 587 N N . ALA A 1 81 ? 3.333 -5.748 -4.319 1.00 84.00 81 ALA A N 1
ATOM 588 C CA . ALA A 1 81 ? 2.254 -6.737 -4.355 1.00 84.00 81 ALA A CA 1
ATOM 589 C C . ALA A 1 81 ? 2.224 -7.594 -3.074 1.00 84.00 81 ALA A C 1
ATOM 591 O O . ALA A 1 81 ? 1.182 -7.704 -2.429 1.00 84.00 81 ALA A O 1
ATOM 592 N N . ALA A 1 82 ? 3.383 -8.096 -2.631 1.00 87.81 82 ALA A N 1
ATOM 593 C CA . ALA A 1 82 ? 3.497 -8.848 -1.380 1.00 87.81 82 ALA A CA 1
ATOM 594 C C . ALA A 1 82 ? 3.109 -8.015 -0.137 1.00 87.81 82 ALA A C 1
ATOM 596 O O . ALA A 1 82 ? 2.493 -8.539 0.794 1.00 87.81 82 ALA A O 1
ATOM 597 N N . GLN A 1 83 ? 3.415 -6.711 -0.117 1.00 83.00 83 GLN A N 1
ATOM 598 C CA . GLN A 1 83 ? 2.948 -5.805 0.941 1.00 83.00 83 GLN A CA 1
ATOM 599 C C . GLN A 1 83 ? 1.425 -5.622 0.922 1.00 83.00 83 GLN A C 1
ATOM 601 O O . GLN A 1 83 ? 0.808 -5.626 1.985 1.00 83.00 83 GLN A O 1
ATOM 606 N N . VAL A 1 84 ? 0.808 -5.500 -0.257 1.00 82.44 84 VAL A N 1
ATOM 607 C CA . VAL A 1 84 ? -0.653 -5.398 -0.394 1.00 82.44 84 VAL A CA 1
ATOM 608 C C . VAL A 1 84 ? -1.346 -6.664 0.113 1.00 82.44 84 VAL A C 1
ATOM 610 O O . VAL A 1 84 ? -2.318 -6.558 0.857 1.00 82.44 84 VAL A O 1
ATOM 613 N N . ASP A 1 85 ? -0.845 -7.852 -0.221 1.00 86.94 85 ASP A N 1
ATOM 614 C CA . ASP A 1 85 ? -1.453 -9.108 0.237 1.00 86.94 85 ASP A CA 1
ATOM 615 C C . ASP A 1 85 ? -1.248 -9.346 1.743 1.00 86.94 85 ASP A C 1
ATOM 617 O O . ASP A 1 85 ? -2.173 -9.786 2.429 1.00 86.94 85 ASP A O 1
ATOM 621 N N . SER A 1 86 ? -0.097 -8.943 2.294 1.00 87.12 86 SER A N 1
ATOM 622 C CA . SER A 1 86 ? 0.136 -8.897 3.745 1.00 87.12 86 SER A CA 1
ATOM 623 C C . SER A 1 86 ? -0.843 -7.953 4.462 1.00 87.12 86 SER A C 1
ATOM 625 O O . SER A 1 86 ? -1.437 -8.320 5.478 1.00 87.12 86 SER A O 1
ATOM 627 N N . LEU A 1 87 ? -1.094 -6.762 3.903 1.00 80.69 87 LEU A N 1
ATOM 628 C CA . LEU A 1 87 ? -2.071 -5.814 4.448 1.00 80.69 87 LEU A CA 1
ATOM 629 C C . LEU A 1 87 ? -3.510 -6.344 4.366 1.00 80.69 87 LEU A C 1
ATOM 631 O O . LEU A 1 87 ? -4.245 -6.200 5.339 1.00 80.69 87 LEU A O 1
ATOM 635 N N . LYS A 1 88 ? -3.910 -7.004 3.269 1.00 86.50 88 LYS A N 1
ATOM 636 C CA . LYS A 1 88 ? -5.228 -7.666 3.169 1.00 86.50 88 LYS A CA 1
ATOM 637 C C . LYS A 1 88 ? -5.409 -8.728 4.255 1.00 86.50 88 LYS A C 1
ATOM 639 O O . LYS A 1 88 ? -6.450 -8.759 4.905 1.00 86.50 88 LYS A O 1
ATOM 644 N N . ALA A 1 89 ? -4.396 -9.568 4.480 1.00 88.31 89 ALA A N 1
ATOM 645 C CA . ALA A 1 89 ? -4.431 -10.582 5.533 1.00 88.31 89 ALA A CA 1
ATOM 646 C C . ALA A 1 89 ? -4.531 -9.953 6.936 1.00 88.31 89 ALA A C 1
ATOM 648 O O . ALA A 1 89 ? -5.299 -10.429 7.771 1.00 88.31 89 ALA A O 1
ATOM 649 N N . ALA A 1 90 ? -3.811 -8.853 7.183 1.00 82.06 90 ALA A N 1
ATOM 650 C CA . ALA A 1 90 ? -3.886 -8.114 8.441 1.00 82.06 90 ALA A CA 1
ATOM 651 C C . ALA A 1 90 ? -5.261 -7.453 8.671 1.00 82.06 90 ALA A C 1
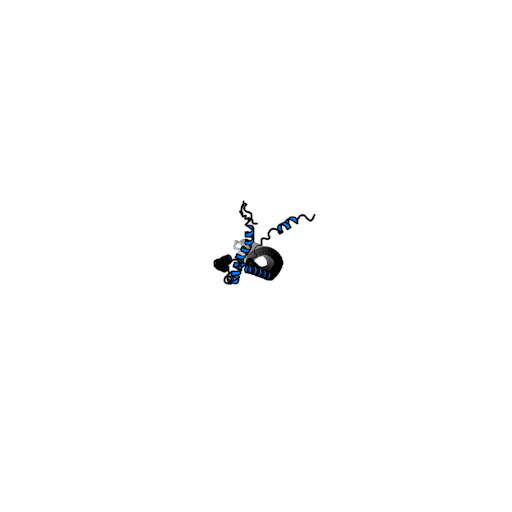ATOM 653 O O . ALA A 1 90 ? -5.747 -7.458 9.801 1.00 82.06 90 ALA A O 1
ATOM 654 N N . VAL A 1 91 ? -5.902 -6.924 7.620 1.00 80.12 91 VAL A N 1
ATOM 655 C CA . VAL A 1 91 ? -7.271 -6.377 7.690 1.00 80.12 91 VAL A CA 1
ATOM 656 C C . VAL A 1 91 ? -8.277 -7.482 8.009 1.00 80.12 91 VAL A C 1
ATOM 658 O O . VAL A 1 91 ? -8.997 -7.355 8.992 1.00 80.12 91 VAL A O 1
ATOM 661 N N . ALA A 1 92 ? -8.256 -8.605 7.285 1.00 86.38 92 ALA A N 1
ATOM 662 C CA . ALA A 1 92 ? -9.160 -9.730 7.548 1.00 86.38 92 ALA A CA 1
ATOM 663 C C . ALA A 1 92 ? -9.001 -10.301 8.975 1.00 86.38 92 ALA A C 1
ATOM 665 O O . ALA A 1 92 ? -9.983 -10.654 9.628 1.00 86.38 92 ALA A O 1
ATOM 666 N N . ALA A 1 93 ? -7.771 -10.349 9.501 1.00 83.88 93 ALA A N 1
ATOM 667 C CA . ALA A 1 93 ? -7.515 -10.744 10.887 1.00 83.88 93 ALA A CA 1
ATOM 668 C C . ALA A 1 93 ? -8.045 -9.719 11.912 1.00 83.88 93 ALA A C 1
ATOM 670 O O . ALA A 1 93 ? -8.520 -10.107 12.981 1.00 83.88 93 ALA A O 1
ATOM 671 N N . ALA A 1 94 ? -7.985 -8.421 11.599 1.00 74.06 94 ALA A N 1
ATOM 672 C CA . ALA A 1 94 ? -8.542 -7.365 12.443 1.00 74.06 94 ALA A CA 1
ATOM 673 C C . ALA A 1 94 ? -10.081 -7.374 12.443 1.00 74.06 94 ALA A C 1
ATOM 675 O O . ALA A 1 94 ? -10.679 -7.244 13.508 1.00 74.06 94 ALA A O 1
ATOM 676 N N . GLU A 1 95 ? -10.713 -7.592 11.286 1.00 82.25 95 GLU A N 1
ATOM 677 C CA . GLU A 1 95 ? -12.167 -7.755 11.148 1.00 82.25 95 GLU A CA 1
ATOM 678 C C . GLU A 1 95 ? -12.676 -8.965 11.943 1.00 82.25 95 GLU A C 1
ATOM 680 O O . GLU A 1 95 ? -13.637 -8.843 12.702 1.00 82.25 95 GLU A O 1
ATOM 685 N N . ALA A 1 96 ? -11.992 -10.113 11.847 1.00 87.69 96 ALA A N 1
ATOM 686 C CA . ALA A 1 96 ? -12.323 -11.301 12.634 1.00 87.69 96 ALA A CA 1
ATOM 687 C C . ALA A 1 96 ? -12.231 -11.032 14.147 1.00 87.69 96 ALA A C 1
ATOM 689 O O . ALA A 1 96 ? -13.163 -11.340 14.890 1.00 87.69 96 ALA A O 1
ATOM 690 N N . LYS A 1 97 ? -11.151 -10.380 14.601 1.00 86.00 97 LYS A N 1
ATOM 691 C CA . LYS A 1 97 ? -10.974 -10.013 16.014 1.00 86.00 97 LYS A CA 1
ATOM 692 C C . LYS A 1 97 ? -12.055 -9.043 16.504 1.00 86.00 97 LYS A C 1
ATOM 694 O O . LYS A 1 97 ? -12.569 -9.226 17.603 1.00 86.00 97 LYS A O 1
ATOM 699 N N . ALA A 1 98 ? -12.429 -8.053 15.693 1.00 77.31 98 ALA A N 1
ATOM 700 C CA . ALA A 1 98 ? -13.503 -7.117 16.020 1.00 77.31 98 ALA A CA 1
ATOM 701 C C . ALA A 1 98 ? -14.874 -7.815 16.106 1.00 77.31 98 ALA A C 1
ATOM 703 O O . ALA A 1 98 ? -15.669 -7.498 16.989 1.00 77.31 98 ALA A O 1
ATOM 704 N N . ALA A 1 99 ? -15.141 -8.801 15.242 1.00 82.62 99 ALA A N 1
ATOM 705 C CA . ALA A 1 99 ? -16.360 -9.607 15.300 1.00 82.62 99 ALA A CA 1
ATOM 706 C C . ALA A 1 99 ? -16.430 -10.478 16.570 1.00 82.62 99 ALA A C 1
ATOM 708 O O . ALA A 1 99 ? -17.488 -10.560 17.199 1.00 82.62 99 ALA A O 1
ATOM 709 N N . ASP A 1 100 ? -15.312 -11.084 16.984 1.00 84.75 100 ASP A N 1
ATOM 710 C CA . ASP A 1 100 ? -15.228 -11.845 18.237 1.00 84.75 100 ASP A CA 1
ATOM 711 C C . ASP A 1 100 ? -15.388 -10.942 19.474 1.00 84.75 100 ASP A C 1
ATOM 713 O O . ASP A 1 100 ? -16.123 -11.293 20.401 1.00 84.75 100 ASP A O 1
ATOM 717 N N . GLU A 1 101 ? -14.779 -9.751 19.477 1.00 83.81 101 GLU A N 1
ATOM 718 C CA . GLU A 1 101 ? -14.931 -8.754 20.549 1.00 83.81 101 GLU A CA 1
ATOM 719 C C . GLU A 1 101 ? -16.377 -8.236 20.645 1.00 83.81 101 GLU A C 1
ATOM 721 O O . GLU A 1 101 ? -16.950 -8.216 21.736 1.00 83.81 101 GLU A O 1
ATOM 726 N N . ALA A 1 102 ? -17.023 -7.930 19.515 1.00 79.19 102 ALA A N 1
ATOM 727 C CA . ALA A 1 102 ? -18.435 -7.544 19.477 1.00 79.19 102 ALA A CA 1
ATOM 728 C C . ALA A 1 102 ? -19.365 -8.666 19.978 1.00 79.19 102 ALA A C 1
ATOM 730 O O . ALA A 1 102 ? -20.337 -8.408 20.692 1.00 79.19 102 ALA A O 1
ATOM 731 N N . LYS A 1 103 ? -19.056 -9.929 19.660 1.00 86.38 103 LYS A N 1
ATOM 732 C CA . LYS A 1 103 ? -19.805 -11.095 20.151 1.00 86.38 103 LYS A CA 1
ATOM 733 C C . LYS A 1 103 ? -19.624 -11.304 21.657 1.00 86.38 103 LYS A C 1
ATOM 735 O O . LYS A 1 103 ? -20.596 -11.630 22.341 1.00 86.38 103 LYS A O 1
ATOM 740 N N . ALA A 1 104 ? -18.418 -11.085 22.183 1.00 82.81 104 ALA A N 1
ATOM 741 C CA . ALA A 1 104 ? -18.152 -11.114 23.619 1.00 82.81 104 ALA A CA 1
ATOM 742 C C . ALA A 1 104 ? -18.912 -9.995 24.356 1.00 82.81 104 ALA A C 1
ATOM 744 O O . ALA A 1 104 ? -19.590 -10.277 25.345 1.00 82.81 104 ALA A O 1
ATOM 745 N N . ALA A 1 105 ? -18.885 -8.766 23.828 1.00 78.44 105 ALA A N 1
ATOM 746 C CA . ALA A 1 105 ? -19.621 -7.619 24.366 1.00 78.44 105 ALA A CA 1
ATOM 747 C C . ALA A 1 105 ? -21.151 -7.817 24.327 1.00 78.44 105 ALA A C 1
ATOM 749 O O . ALA A 1 105 ? -21.852 -7.490 25.282 1.00 78.44 105 ALA A O 1
ATOM 750 N N . GLY A 1 106 ? -21.686 -8.423 23.261 1.00 81.44 106 GLY A N 1
ATOM 751 C CA . GLY A 1 106 ? -23.100 -8.812 23.202 1.00 81.44 106 GLY A CA 1
ATOM 752 C C . GLY A 1 106 ? -23.473 -9.850 24.270 1.00 81.44 106 GLY A C 1
ATOM 753 O O . GLY A 1 106 ? -24.536 -9.760 24.886 1.00 81.44 106 GLY A O 1
ATOM 754 N N . GLY A 1 107 ? -22.578 -10.807 24.540 1.00 82.38 107 GLY A N 1
ATOM 755 C CA . GLY A 1 107 ? -22.745 -11.801 25.602 1.00 82.38 107 GLY A CA 1
ATOM 756 C C . GLY A 1 107 ? -22.737 -11.195 27.010 1.00 82.38 107 GLY A C 1
ATOM 757 O O . GLY A 1 107 ? -23.596 -11.536 27.825 1.00 82.38 107 GLY A O 1
ATOM 758 N N . THR A 1 108 ? -21.816 -10.270 27.299 1.00 83.94 108 THR A N 1
ATOM 759 C CA . THR A 1 108 ? -21.761 -9.580 28.600 1.00 83.94 108 THR A CA 1
ATOM 760 C C . THR A 1 108 ? -22.960 -8.655 28.797 1.00 83.94 108 THR A C 1
ATOM 762 O O . THR A 1 108 ? -23.568 -8.688 29.866 1.00 83.94 108 THR A O 1
ATOM 765 N N . ALA A 1 109 ? -23.382 -7.912 27.769 1.00 78.81 109 ALA A N 1
ATOM 766 C CA . ALA A 1 109 ? -24.583 -7.077 27.819 1.00 78.81 109 ALA A CA 1
ATOM 767 C C . ALA A 1 109 ? -25.856 -7.898 28.110 1.00 78.81 109 ALA A C 1
ATOM 769 O O . ALA A 1 109 ? -26.665 -7.510 28.956 1.00 78.81 109 ALA A O 1
ATOM 770 N N . ALA A 1 110 ? -26.014 -9.066 27.475 1.00 82.25 110 ALA A N 1
ATOM 771 C CA . ALA A 1 110 ? -27.131 -9.973 27.747 1.00 82.25 110 ALA A CA 1
ATOM 772 C C . ALA A 1 110 ? -27.098 -10.534 29.183 1.00 82.25 110 ALA A C 1
ATOM 774 O O . ALA A 1 110 ? -28.131 -10.576 29.854 1.00 82.25 110 ALA A O 1
ATOM 775 N N . ALA A 1 111 ? -25.917 -10.915 29.684 1.00 82.56 111 ALA A N 1
ATOM 776 C CA . ALA A 1 111 ? -25.749 -11.395 31.056 1.00 82.56 111 ALA A CA 1
ATOM 777 C C . ALA A 1 111 ? -26.063 -10.306 32.100 1.00 82.56 111 ALA A C 1
ATOM 779 O O . ALA A 1 111 ? -26.769 -10.572 33.073 1.00 82.56 111 ALA A O 1
ATOM 780 N N . LEU A 1 112 ? -25.602 -9.072 31.877 1.00 80.88 112 LEU A N 1
ATOM 781 C CA . LEU A 1 112 ? -25.894 -7.921 32.737 1.00 80.88 112 LEU A CA 1
ATOM 782 C C . LEU A 1 112 ? -27.383 -7.555 32.717 1.00 80.88 112 LEU A C 1
ATOM 784 O O . LEU A 1 112 ? -27.969 -7.318 33.770 1.00 80.88 112 LEU A O 1
ATOM 788 N N . SER A 1 113 ? -28.028 -7.582 31.546 1.00 81.00 113 SER A N 1
ATOM 789 C CA . SER A 1 113 ? -29.478 -7.382 31.432 1.00 81.00 113 SER A CA 1
ATOM 790 C C . SER A 1 113 ? -30.260 -8.417 32.253 1.00 81.00 113 SER A C 1
ATOM 792 O O . SER A 1 113 ? -31.160 -8.052 33.012 1.00 81.00 113 SER A O 1
ATOM 794 N N . ALA A 1 114 ? -29.863 -9.694 32.194 1.00 85.00 114 ALA A N 1
ATOM 795 C CA . ALA A 1 114 ? -30.464 -10.750 33.006 1.00 85.00 114 ALA A CA 1
ATOM 796 C C . ALA A 1 114 ? -30.241 -10.545 34.519 1.00 85.00 114 ALA A C 1
ATOM 798 O O . ALA A 1 114 ? -31.162 -10.780 35.303 1.00 85.00 114 ALA A O 1
ATOM 799 N N . GLN A 1 115 ? -29.062 -10.067 34.938 1.00 83.00 115 GLN A N 1
ATOM 800 C CA . GLN A 1 115 ? -28.785 -9.723 36.340 1.00 83.00 115 GLN A CA 1
ATOM 801 C C . GLN A 1 115 ? -29.644 -8.547 36.826 1.00 83.00 115 GLN A C 1
ATOM 803 O O . GLN A 1 115 ? -30.229 -8.631 37.902 1.00 83.00 115 GLN A O 1
ATOM 808 N N . VAL A 1 116 ? -29.797 -7.487 36.026 1.00 83.56 116 VAL A N 1
ATOM 809 C CA . VAL A 1 116 ? -30.662 -6.340 36.360 1.00 83.56 116 VAL A CA 1
ATOM 810 C C . VAL A 1 116 ? -32.124 -6.773 36.526 1.00 83.56 116 VAL A C 1
ATOM 812 O O . VAL A 1 116 ? -32.782 -6.356 37.478 1.00 83.56 116 VAL A O 1
ATOM 815 N N . GLU A 1 117 ? -32.639 -7.642 35.653 1.00 84.50 117 GLU A N 1
ATOM 816 C CA . GLU A 1 117 ? -34.005 -8.173 35.779 1.00 84.50 117 GLU A CA 1
ATOM 817 C C . GLU A 1 117 ? -34.179 -9.147 36.959 1.00 84.50 117 GLU A C 1
ATOM 819 O O . GLU A 1 117 ? -35.266 -9.221 37.537 1.00 84.50 117 GLU A O 1
ATOM 824 N N . ALA A 1 118 ? -33.129 -9.868 37.364 1.00 82.81 118 ALA A N 1
ATOM 825 C CA . ALA A 1 118 ? -33.140 -10.654 38.598 1.00 82.81 118 ALA A CA 1
ATOM 826 C C . ALA A 1 118 ? -33.188 -9.743 39.839 1.00 82.81 118 ALA A C 1
ATOM 828 O O . ALA A 1 118 ? -34.077 -9.894 40.676 1.00 82.81 118 ALA A O 1
ATOM 829 N N . LEU A 1 119 ? -32.314 -8.734 39.905 1.00 79.06 119 LEU A N 1
ATOM 830 C CA . LEU A 1 119 ? -32.247 -7.773 41.010 1.00 79.06 119 LEU A CA 1
ATOM 831 C C . LEU A 1 119 ? -33.542 -6.960 41.165 1.00 79.06 119 LEU A C 1
ATOM 833 O O . LEU A 1 119 ? -34.006 -6.761 42.285 1.00 79.06 119 LEU A O 1
ATOM 837 N N . LYS A 1 120 ? -34.191 -6.558 40.062 1.00 83.81 120 LYS A N 1
ATOM 838 C CA . LYS A 1 120 ? -35.527 -5.927 40.097 1.00 83.81 120 LYS A CA 1
ATOM 839 C C . LYS A 1 120 ? -36.579 -6.819 40.765 1.00 83.81 120 LYS A C 1
ATOM 841 O O . LYS A 1 120 ? -37.401 -6.324 41.535 1.00 83.81 120 LYS A O 1
ATOM 846 N N . LYS A 1 121 ? -36.562 -8.129 40.492 1.00 85.88 121 LYS A N 1
ATOM 847 C CA . LYS A 1 121 ? -37.488 -9.095 41.113 1.00 85.88 121 LYS A CA 1
ATOM 848 C C . LYS A 1 121 ? -37.185 -9.297 42.595 1.00 85.88 121 LYS A C 1
ATOM 850 O O . LYS A 1 121 ? -38.118 -9.392 43.388 1.00 85.88 121 LYS A O 1
ATOM 855 N N . GLU A 1 122 ? -35.910 -9.335 42.975 1.00 82.31 122 GLU A N 1
ATOM 856 C CA . GLU A 1 122 ? -35.497 -9.425 44.379 1.00 82.31 122 GLU A CA 1
ATOM 857 C C . GLU A 1 122 ? -35.884 -8.172 45.173 1.00 82.31 122 GLU A C 1
ATOM 859 O O . GLU A 1 122 ? -36.446 -8.306 46.260 1.00 82.31 122 GLU A O 1
ATOM 864 N N . ALA A 1 123 ? -35.683 -6.976 44.607 1.00 74.25 123 ALA A N 1
ATOM 865 C CA . ALA A 1 123 ? -36.117 -5.708 45.191 1.00 74.25 123 ALA A CA 1
ATOM 866 C C . ALA A 1 123 ? -37.642 -5.672 45.397 1.00 74.25 123 ALA A C 1
ATOM 868 O O . ALA A 1 123 ? -38.103 -5.510 46.524 1.00 74.25 123 ALA A O 1
ATOM 869 N N . ALA A 1 124 ? -38.435 -5.969 44.360 1.00 78.50 124 ALA A N 1
ATOM 870 C CA . ALA A 1 124 ? -39.896 -6.016 44.475 1.00 78.50 124 ALA A CA 1
ATOM 871 C C . ALA A 1 124 ? -40.386 -7.054 45.510 1.00 78.50 124 ALA A C 1
ATOM 873 O O . ALA A 1 124 ? -41.347 -6.817 46.246 1.00 78.50 124 ALA A O 1
ATOM 874 N N . ALA A 1 125 ? -39.713 -8.207 45.614 1.00 79.00 125 ALA A N 1
ATOM 875 C CA . ALA A 1 125 ? -40.007 -9.216 46.632 1.00 79.00 125 ALA A CA 1
ATOM 876 C C . ALA A 1 125 ? -39.578 -8.790 48.050 1.00 79.00 125 ALA A C 1
ATOM 878 O O . ALA A 1 125 ? -40.119 -9.302 49.035 1.00 79.00 125 ALA A O 1
ATOM 879 N N . ALA A 1 126 ? -38.606 -7.886 48.172 1.00 73.06 126 ALA A N 1
ATOM 880 C CA . ALA A 1 126 ? -38.179 -7.297 49.431 1.00 73.06 126 ALA A CA 1
ATOM 881 C C . ALA A 1 126 ? -39.151 -6.200 49.898 1.00 73.06 126 ALA A C 1
ATOM 883 O O . ALA A 1 126 ? -39.583 -6.247 51.051 1.00 73.06 126 ALA A O 1
ATOM 884 N N . ASP A 1 127 ? -39.588 -5.313 49.001 1.00 76.38 127 ASP A N 1
ATOM 885 C CA . ASP A 1 127 ? -40.594 -4.276 49.274 1.00 76.38 127 ASP A CA 1
ATOM 886 C C . ASP A 1 127 ? -41.926 -4.895 49.724 1.00 76.38 127 ASP A C 1
ATOM 888 O O . ASP A 1 127 ? -42.495 -4.511 50.749 1.00 76.38 127 ASP A O 1
ATOM 892 N N . ALA A 1 128 ? -42.381 -5.951 49.039 1.00 79.62 128 ALA A N 1
ATOM 893 C CA . ALA A 1 128 ? -43.576 -6.697 49.436 1.00 79.62 128 ALA A CA 1
ATOM 894 C C . ALA A 1 128 ? -43.458 -7.307 50.850 1.00 79.62 128 ALA A C 1
ATOM 896 O O . ALA A 1 128 ? -44.443 -7.366 51.591 1.00 79.62 128 ALA A O 1
ATOM 897 N N . LYS A 1 129 ? -42.255 -7.740 51.260 1.00 77.19 129 LYS A N 1
ATOM 898 C CA . LYS A 1 129 ? -41.995 -8.233 52.626 1.00 77.19 129 LYS A CA 1
ATOM 899 C C . LYS A 1 129 ? -41.935 -7.101 53.653 1.00 77.19 129 LYS A C 1
ATOM 901 O O . LYS A 1 129 ? -42.342 -7.337 54.790 1.00 77.19 129 LYS A O 1
ATOM 906 N N . ALA A 1 130 ? -41.452 -5.916 53.277 1.00 71.06 130 ALA A N 1
ATOM 907 C CA . ALA A 1 130 ? -41.433 -4.734 54.136 1.00 71.06 130 ALA A CA 1
ATOM 908 C C . ALA A 1 130 ? -42.863 -4.250 54.429 1.00 71.06 130 ALA A C 1
ATOM 910 O O . ALA A 1 130 ? -43.259 -4.210 55.592 1.00 71.06 130 ALA A O 1
ATOM 911 N N . ALA A 1 131 ? -43.691 -4.050 53.397 1.00 73.19 131 ALA A N 1
ATOM 912 C CA . ALA A 1 131 ? -45.103 -3.686 53.555 1.00 73.19 131 ALA A CA 1
ATOM 913 C C . ALA A 1 131 ? -45.899 -4.730 54.375 1.00 73.19 131 ALA A C 1
ATOM 915 O O . ALA A 1 131 ? -46.731 -4.393 55.224 1.00 73.19 131 ALA A O 1
ATOM 916 N N . ALA A 1 132 ? -45.608 -6.025 54.190 1.00 73.50 132 ALA A N 1
ATOM 917 C CA . ALA A 1 132 ? -46.195 -7.107 54.989 1.00 73.50 132 ALA A CA 1
ATOM 918 C C . ALA A 1 132 ? -45.693 -7.167 56.450 1.00 73.50 132 ALA A C 1
ATOM 920 O O . ALA A 1 132 ? -46.310 -7.843 57.280 1.00 73.50 132 ALA A O 1
ATOM 921 N N . ALA A 1 133 ? -44.574 -6.514 56.778 1.00 68.25 133 ALA A N 1
ATOM 922 C CA . ALA A 1 133 ? -44.089 -6.348 58.148 1.00 68.25 133 ALA A CA 1
ATOM 923 C C . ALA A 1 133 ? -44.692 -5.095 58.803 1.00 68.25 133 ALA A C 1
ATOM 925 O O . ALA A 1 133 ? -45.158 -5.174 59.936 1.00 68.25 133 ALA A O 1
ATOM 926 N N . GLU A 1 134 ? -44.762 -3.986 58.069 1.00 72.19 134 GLU A N 1
ATOM 9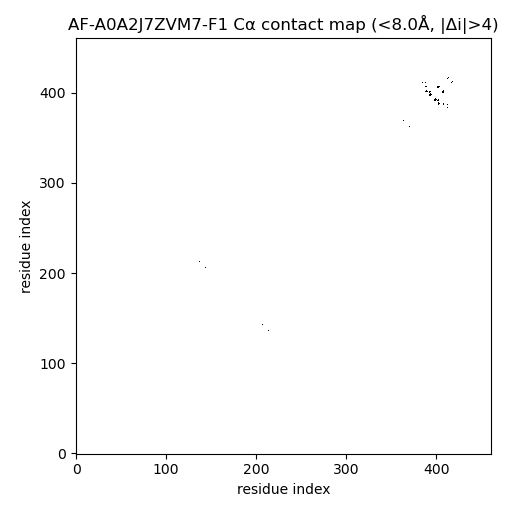27 C CA . GLU A 1 134 ? -45.335 -2.707 58.503 1.00 72.19 134 GLU A CA 1
ATOM 928 C C . GLU A 1 134 ? -46.827 -2.843 58.857 1.00 72.19 134 GLU A C 1
ATOM 930 O O . GLU A 1 134 ? -47.250 -2.523 59.968 1.00 72.19 134 GLU A O 1
ATOM 935 N N . THR A 1 135 ? -47.612 -3.487 57.988 1.00 76.56 135 THR A N 1
ATOM 936 C CA . THR A 1 135 ? -49.017 -3.845 58.274 1.00 76.56 135 THR A CA 1
ATOM 937 C C . THR A 1 135 ? -49.183 -4.742 59.509 1.00 76.56 135 THR A C 1
ATOM 939 O O . THR A 1 135 ? -50.157 -4.603 60.251 1.00 76.56 135 THR A O 1
ATOM 942 N N . LYS A 1 136 ? -48.227 -5.641 59.788 1.00 75.56 136 LYS A N 1
ATOM 943 C CA . LYS A 1 136 ? -48.224 -6.464 61.013 1.00 75.56 136 LYS A CA 1
ATOM 944 C C . LYS A 1 136 ? -47.816 -5.679 62.260 1.00 75.56 136 LYS A C 1
ATOM 946 O O . LYS A 1 136 ? -48.257 -6.052 63.346 1.00 75.56 136 LYS A O 1
ATOM 951 N N . ALA A 1 137 ? -46.995 -4.638 62.122 1.00 65.44 137 ALA A N 1
ATOM 952 C CA . ALA A 1 137 ? -46.629 -3.741 63.214 1.00 65.44 137 ALA A CA 1
ATOM 953 C C . ALA A 1 137 ? -47.834 -2.881 63.628 1.00 65.44 137 ALA A C 1
ATOM 955 O O . ALA A 1 137 ? -48.249 -2.955 64.782 1.00 65.44 137 ALA A O 1
ATOM 956 N N . ALA A 1 138 ? -48.498 -2.215 62.677 1.00 67.06 138 ALA A N 1
ATOM 957 C CA . ALA A 1 138 ? -49.718 -1.441 62.938 1.00 67.06 138 ALA A CA 1
ATOM 958 C C . ALA A 1 138 ? -50.851 -2.298 63.556 1.00 67.06 138 ALA A C 1
ATOM 960 O O . ALA A 1 138 ? -51.556 -1.875 64.477 1.00 67.06 138 ALA A O 1
ATOM 961 N N . ALA A 1 139 ? -50.997 -3.555 63.114 1.00 66.94 139 ALA A N 1
ATOM 962 C CA . ALA A 1 139 ? -51.943 -4.516 63.695 1.00 66.94 139 ALA A CA 1
ATOM 963 C C . ALA A 1 139 ? -51.555 -5.032 65.102 1.00 66.94 139 ALA A C 1
ATOM 965 O O . ALA A 1 139 ? -52.380 -5.653 65.779 1.00 66.94 139 ALA A O 1
ATOM 966 N N . ALA A 1 140 ? -50.309 -4.830 65.540 1.00 64.81 140 ALA A N 1
ATOM 967 C CA . ALA A 1 140 ? -49.863 -5.103 66.906 1.00 64.81 140 ALA A CA 1
ATOM 968 C C . ALA A 1 140 ? -50.035 -3.870 67.807 1.00 64.81 140 ALA A C 1
ATOM 970 O O . ALA A 1 140 ? -50.496 -4.012 68.937 1.00 64.81 140 ALA A O 1
ATOM 971 N N . GLU A 1 141 ? -49.736 -2.681 67.286 1.00 68.62 141 GLU A N 1
ATOM 972 C CA . GLU A 1 141 ? -49.860 -1.388 67.967 1.00 68.62 141 GLU A CA 1
ATOM 973 C C . GLU A 1 141 ? -51.320 -1.082 68.344 1.00 68.62 141 GLU A C 1
ATOM 975 O O . GLU A 1 141 ? -51.635 -0.842 69.509 1.00 68.62 141 GLU A O 1
ATOM 980 N N . THR A 1 142 ? -52.252 -1.260 67.403 1.00 71.88 142 THR A N 1
ATOM 981 C CA . THR A 1 142 ? -53.705 -1.189 67.667 1.00 71.88 142 THR A CA 1
ATOM 982 C C . THR A 1 142 ? -54.167 -2.154 68.768 1.00 71.88 142 THR A C 1
ATOM 984 O O . THR A 1 142 ? -54.960 -1.779 69.632 1.00 71.88 142 THR A O 1
ATOM 987 N N . LYS A 1 143 ? -53.630 -3.381 68.806 1.00 73.12 143 LYS A N 1
ATOM 988 C CA . LYS A 1 143 ? -53.923 -4.368 69.865 1.00 73.12 143 LYS A CA 1
ATOM 989 C C . LYS A 1 143 ? -53.265 -4.050 71.210 1.00 73.12 143 LYS A C 1
ATOM 991 O O . LYS A 1 143 ? -53.722 -4.569 72.230 1.00 73.12 143 LYS A O 1
ATOM 996 N N . ALA A 1 144 ? -52.195 -3.257 71.227 1.00 62.84 144 ALA A N 1
ATOM 997 C CA . ALA A 1 144 ? -51.596 -2.748 72.456 1.00 62.84 144 ALA A CA 1
ATOM 998 C C . ALA A 1 144 ? -52.480 -1.639 73.047 1.00 62.84 144 ALA A C 1
ATOM 1000 O O . ALA A 1 144 ? -52.894 -1.755 74.200 1.00 62.84 144 ALA A O 1
ATOM 1001 N N . ALA A 1 145 ? -52.894 -0.667 72.226 1.00 65.38 145 ALA A N 1
ATOM 1002 C CA . ALA A 1 145 ? -53.807 0.405 72.628 1.00 65.38 145 ALA A CA 1
ATOM 1003 C C . ALA A 1 145 ? -55.161 -0.124 73.157 1.00 65.38 145 ALA A C 1
ATOM 1005 O O . ALA A 1 145 ? -55.654 0.340 74.185 1.00 65.38 145 ALA A O 1
ATOM 1006 N N . GLU A 1 146 ? -55.746 -1.156 72.528 1.00 66.88 146 GLU A N 1
ATOM 1007 C CA . GLU A 1 146 ? -56.952 -1.820 73.057 1.00 66.88 146 GLU A CA 1
ATOM 1008 C C . GLU A 1 146 ? -56.747 -2.463 74.441 1.00 66.88 146 GLU A C 1
ATOM 1010 O O . GLU A 1 146 ? -57.687 -2.538 75.239 1.00 66.88 146 GLU A O 1
ATOM 1015 N N . ALA A 1 147 ? -55.549 -2.985 74.722 1.00 64.56 147 ALA A N 1
ATOM 1016 C CA . ALA A 1 147 ? -55.235 -3.606 76.006 1.00 64.56 147 ALA A CA 1
ATOM 1017 C C . ALA A 1 147 ? -55.027 -2.547 77.100 1.00 64.56 147 ALA A C 1
ATOM 1019 O O . ALA A 1 147 ? -55.526 -2.716 78.213 1.00 64.56 147 ALA A O 1
ATOM 1020 N N . GLU A 1 148 ? -54.361 -1.444 76.763 1.00 65.62 148 GLU A N 1
ATOM 1021 C CA . GLU A 1 148 ? -54.128 -0.304 77.651 1.00 65.62 148 GLU A CA 1
ATOM 1022 C C . GLU A 1 148 ? -55.444 0.396 78.032 1.00 65.62 148 GLU A C 1
ATOM 1024 O O . GLU A 1 148 ? -55.727 0.583 79.216 1.00 65.62 148 GLU A O 1
ATOM 1029 N N . ALA A 1 149 ? -56.333 0.643 77.062 1.00 64.62 149 ALA A N 1
ATOM 1030 C CA . ALA A 1 149 ? -57.671 1.182 77.321 1.00 64.62 149 ALA A CA 1
ATOM 1031 C C . ALA A 1 149 ? -58.507 0.281 78.257 1.00 64.62 149 ALA A C 1
ATOM 1033 O O . ALA A 1 149 ? -59.212 0.771 79.142 1.00 64.62 149 ALA A O 1
ATOM 1034 N N . LYS A 1 150 ? -58.399 -1.050 78.115 1.00 68.31 150 LYS A N 1
ATOM 1035 C CA . LYS A 1 150 ? -59.055 -2.019 79.016 1.00 68.31 150 LYS A CA 1
ATOM 1036 C C . LYS A 1 150 ? -58.437 -2.048 80.417 1.00 68.31 150 LYS A C 1
ATOM 1038 O O . LYS A 1 150 ? -59.159 -2.318 81.376 1.00 68.31 150 LYS A O 1
ATOM 1043 N N . ALA A 1 151 ? -57.140 -1.772 80.556 1.00 61.66 151 ALA A N 1
ATOM 1044 C CA . ALA A 1 151 ? -56.486 -1.642 81.857 1.00 61.66 151 ALA A CA 1
ATOM 1045 C C . ALA A 1 151 ? -56.915 -0.347 82.571 1.00 61.66 151 ALA A C 1
ATOM 1047 O O . ALA A 1 151 ? -57.330 -0.398 83.728 1.00 61.66 151 ALA A O 1
ATOM 1048 N N . ALA A 1 152 ? -56.932 0.786 81.861 1.00 59.22 152 ALA A N 1
ATOM 1049 C CA . ALA A 1 152 ? -57.396 2.069 82.393 1.00 59.22 152 ALA A CA 1
ATOM 1050 C C . ALA A 1 152 ? -58.869 2.024 82.849 1.00 59.22 152 ALA A C 1
ATOM 1052 O O . ALA A 1 152 ? -59.205 2.518 83.925 1.00 59.22 152 ALA A O 1
ATOM 1053 N N . ALA A 1 153 ? -59.744 1.360 82.082 1.00 57.94 153 ALA A N 1
ATOM 1054 C CA . ALA A 1 153 ? -61.143 1.157 82.466 1.00 57.94 153 ALA A CA 1
ATOM 1055 C C . ALA A 1 153 ? -61.306 0.301 83.740 1.00 57.94 153 ALA A C 1
ATOM 1057 O O . ALA A 1 153 ? -62.225 0.537 84.524 1.00 57.94 153 ALA A O 1
ATOM 1058 N N . ALA A 1 154 ? -60.413 -0.669 83.973 1.00 55.69 154 ALA A N 1
ATOM 1059 C CA . ALA A 1 154 ? -60.416 -1.467 85.199 1.00 55.69 154 ALA A CA 1
ATOM 1060 C C . ALA A 1 154 ? -59.973 -0.646 86.424 1.00 55.69 154 ALA A C 1
ATOM 1062 O O . ALA A 1 154 ? -60.601 -0.755 87.473 1.00 55.69 154 ALA A O 1
ATOM 1063 N N . ALA A 1 155 ? -58.962 0.218 86.274 1.00 53.72 155 ALA A N 1
ATOM 1064 C CA . ALA A 1 155 ? -58.503 1.116 87.337 1.00 53.72 155 ALA A CA 1
ATOM 1065 C C . ALA A 1 155 ? -59.552 2.190 87.699 1.00 53.72 155 ALA A C 1
ATOM 1067 O O . ALA A 1 155 ? -59.759 2.498 88.871 1.00 53.72 155 ALA A O 1
ATOM 1068 N N . ALA A 1 156 ? -60.285 2.724 86.714 1.00 50.75 156 ALA A N 1
ATOM 1069 C CA . ALA A 1 156 ? -61.354 3.698 86.962 1.00 50.75 156 ALA A CA 1
ATOM 1070 C C . ALA A 1 156 ? -62.526 3.121 87.788 1.00 50.75 156 ALA A C 1
ATOM 1072 O O . ALA A 1 156 ? -63.149 3.843 88.567 1.00 50.75 156 ALA A O 1
ATOM 1073 N N . ALA A 1 157 ? -62.805 1.819 87.661 1.00 50.12 157 ALA A N 1
ATOM 1074 C CA . ALA A 1 157 ? -63.829 1.134 88.453 1.00 50.12 157 ALA A CA 1
ATOM 1075 C C . ALA A 1 157 ? -63.438 0.951 89.935 1.00 50.12 157 ALA A C 1
ATOM 1077 O O . ALA A 1 157 ? -64.307 0.730 90.775 1.00 50.12 157 ALA A O 1
ATOM 1078 N N . GLU A 1 158 ? -62.152 1.061 90.275 1.00 45.44 158 GLU A N 1
ATOM 1079 C CA . GLU A 1 158 ? -61.648 0.902 91.645 1.00 45.44 158 GLU A CA 1
ATOM 1080 C C . GLU A 1 158 ? -61.819 2.180 92.488 1.00 45.44 158 GLU A C 1
ATOM 1082 O O . GLU A 1 158 ? -61.969 2.116 93.704 1.00 45.44 158 GLU A O 1
ATOM 1087 N N . ALA A 1 159 ? -61.928 3.349 91.846 1.00 46.25 159 ALA A N 1
ATOM 1088 C CA . ALA A 1 159 ? -62.096 4.644 92.512 1.00 46.25 159 ALA A CA 1
ATOM 1089 C C . ALA A 1 159 ? -63.528 4.939 93.029 1.00 46.25 159 ALA A C 1
ATOM 1091 O O . ALA A 1 159 ? -63.790 6.047 93.497 1.00 46.25 159 ALA A O 1
ATOM 1092 N N . THR A 1 160 ? -64.476 3.995 92.924 1.00 45.19 160 THR A N 1
ATOM 1093 C CA . THR A 1 160 ? -65.916 4.231 93.198 1.00 45.19 160 THR A CA 1
ATOM 1094 C C . THR A 1 160 ? -66.549 3.325 94.267 1.00 45.19 160 THR A C 1
ATOM 1096 O O . THR A 1 160 ? -67.772 3.233 94.357 1.00 45.19 160 THR A O 1
ATOM 1099 N N . ALA A 1 161 ? -65.745 2.730 95.155 1.00 39.31 161 ALA A N 1
ATOM 1100 C CA . ALA A 1 161 ? -66.218 2.104 96.396 1.00 39.31 161 ALA A CA 1
ATOM 1101 C C . ALA A 1 161 ? -65.164 2.254 97.515 1.00 39.31 161 ALA A C 1
ATOM 1103 O O . ALA A 1 161 ? -63.992 1.998 97.285 1.00 39.31 161 ALA A O 1
ATOM 1104 N N . GLY A 1 162 ? -65.488 2.659 98.746 1.00 35.84 162 GLY A N 1
ATOM 1105 C CA . GLY A 1 162 ? -66.755 3.160 99.282 1.00 35.84 162 GLY A CA 1
ATOM 1106 C C . GLY A 1 162 ? -66.518 3.830 100.645 1.00 35.84 162 GLY A C 1
ATOM 1107 O O . GLY A 1 162 ? -65.564 3.497 101.345 1.00 35.84 162 GLY A O 1
ATOM 1108 N N . GLY A 1 163 ? -67.352 4.805 101.019 1.00 34.78 163 GLY A N 1
ATOM 1109 C CA . GLY A 1 163 ? -67.148 5.624 102.220 1.00 34.78 163 GLY A CA 1
ATOM 1110 C C . GLY A 1 163 ? -68.260 5.531 103.271 1.00 34.78 163 GLY A C 1
ATOM 1111 O O . GLY A 1 163 ? -69.406 5.231 102.957 1.00 34.78 163 GLY A O 1
ATOM 1112 N N . ALA A 1 164 ? -67.889 5.932 104.494 1.00 32.72 164 ALA A N 1
ATOM 1113 C CA . ALA A 1 164 ? -68.725 6.307 105.646 1.00 32.72 164 ALA A CA 1
ATOM 1114 C C . ALA A 1 164 ? -69.293 5.215 106.592 1.00 32.72 164 ALA A C 1
ATOM 1116 O O . ALA A 1 164 ? -69.936 4.237 106.220 1.00 32.72 164 ALA A O 1
ATOM 1117 N N . ALA A 1 165 ? -69.074 5.471 107.889 1.00 33.28 165 ALA A N 1
ATOM 1118 C CA . ALA A 1 165 ? -69.698 4.841 109.061 1.00 33.28 165 ALA A CA 1
ATOM 1119 C C . ALA A 1 165 ? -71.063 5.517 109.377 1.00 33.28 165 ALA A C 1
ATOM 1121 O O . ALA A 1 165 ? -71.403 6.506 108.741 1.00 33.28 165 ALA A O 1
ATOM 1122 N N . GLY A 1 166 ? -71.898 5.130 110.353 1.00 33.38 166 GLY A N 1
ATOM 1123 C CA . GLY A 1 166 ? -71.878 4.078 111.383 1.00 33.38 166 GLY A CA 1
ATOM 1124 C C . GLY A 1 166 ? -72.780 4.478 112.575 1.00 33.38 166 GLY A C 1
ATOM 1125 O O . GLY A 1 166 ? -73.157 5.639 112.683 1.00 33.38 166 GLY A O 1
ATOM 1126 N N . ALA A 1 167 ? -73.117 3.557 113.493 1.00 35.00 167 ALA A N 1
ATOM 1127 C CA . ALA A 1 167 ? -73.807 3.887 114.757 1.00 35.00 167 ALA A CA 1
ATOM 1128 C C . ALA A 1 167 ? -73.596 2.826 115.861 1.00 35.00 167 ALA A C 1
ATOM 1130 O O . ALA A 1 167 ? -73.208 1.686 115.598 1.00 35.00 167 ALA A O 1
ATOM 1131 N N . ARG A 1 168 ? -73.819 3.222 117.123 1.00 38.72 168 ARG A N 1
ATOM 1132 C CA . ARG A 1 168 ? -73.642 2.434 118.365 1.00 38.72 168 ARG A CA 1
ATOM 1133 C C . ARG A 1 168 ? -74.889 2.673 119.265 1.00 38.72 168 ARG A C 1
ATOM 1135 O O . ARG A 1 168 ? -75.587 3.648 119.038 1.00 38.72 168 ARG A O 1
ATOM 1142 N N . ALA A 1 169 ? -75.247 1.865 120.272 1.00 35.19 169 ALA A N 1
ATOM 1143 C CA . ALA A 1 169 ? -74.435 0.879 120.989 1.00 35.19 169 ALA A CA 1
ATOM 1144 C C . ALA A 1 169 ? -75.142 -0.427 121.460 1.00 35.19 169 ALA A C 1
ATOM 1146 O O . ALA A 1 169 ? -74.522 -1.141 122.243 1.00 35.19 169 ALA A O 1
ATOM 1147 N N . ALA A 1 170 ? -76.331 -0.820 120.963 1.00 38.53 170 ALA A N 1
ATOM 1148 C CA . ALA A 1 170 ? -76.940 -2.161 121.201 1.00 38.53 170 ALA A CA 1
ATOM 1149 C C . ALA A 1 170 ? -76.196 -3.287 120.436 1.00 38.53 170 ALA A C 1
ATOM 1151 O O . ALA A 1 170 ? -76.750 -4.083 119.687 1.00 38.53 170 ALA A O 1
ATOM 1152 N N . ALA A 1 171 ? -74.874 -3.216 120.494 1.00 43.22 171 ALA A N 1
ATOM 1153 C CA . ALA A 1 171 ? -73.999 -3.475 119.371 1.00 43.22 171 ALA A CA 1
ATOM 1154 C C . ALA A 1 171 ? -72.645 -3.930 119.933 1.00 43.22 171 ALA A C 1
ATOM 1156 O O . ALA A 1 171 ? -71.619 -3.290 119.701 1.00 43.22 171 ALA A O 1
ATOM 1157 N N . ALA A 1 172 ? -72.674 -4.987 120.742 1.00 39.62 172 ALA A N 1
ATOM 1158 C CA . ALA A 1 172 ? -71.502 -5.700 121.244 1.00 39.62 172 ALA A CA 1
ATOM 1159 C C . ALA A 1 172 ? -71.540 -7.143 120.724 1.00 39.62 172 ALA A C 1
ATOM 1161 O O . ALA A 1 172 ? -70.712 -7.482 119.894 1.00 39.62 172 ALA A O 1
ATOM 1162 N N . GLU A 1 173 ? -72.579 -7.924 121.041 1.00 36.81 173 GLU A N 1
ATOM 1163 C CA . GLU A 1 173 ? -72.788 -9.262 120.450 1.00 36.81 173 GLU A CA 1
ATOM 1164 C C . GLU A 1 173 ? -73.211 -9.188 118.980 1.00 36.81 173 GLU A C 1
ATOM 1166 O O . GLU A 1 173 ? -72.573 -9.788 118.119 1.00 36.81 173 GLU A O 1
ATOM 1171 N N . ALA A 1 174 ? -74.183 -8.331 118.645 1.00 47.38 174 ALA A N 1
ATOM 1172 C CA . ALA A 1 174 ? -74.498 -8.032 117.247 1.00 47.38 174 ALA A CA 1
ATOM 1173 C C . ALA A 1 174 ? -73.313 -7.383 116.503 1.00 47.38 174 ALA A C 1
ATOM 1175 O O . ALA A 1 174 ? -73.247 -7.480 115.284 1.00 47.38 174 ALA A O 1
ATOM 1176 N N . LYS A 1 175 ? -72.347 -6.761 117.208 1.00 41.94 175 LYS A N 1
ATOM 1177 C CA . LYS A 1 175 ? -71.067 -6.354 116.600 1.00 41.94 175 LYS A CA 1
ATOM 1178 C C . LYS A 1 175 ? -70.028 -7.461 116.557 1.00 41.94 175 LYS A C 1
ATOM 1180 O O . LYS A 1 175 ? -69.152 -7.319 115.731 1.00 41.94 175 LYS A O 1
ATOM 1185 N N . ALA A 1 176 ? -70.078 -8.506 117.374 1.00 47.16 176 ALA A N 1
ATOM 1186 C CA . ALA A 1 176 ? -69.190 -9.653 117.223 1.00 47.16 176 ALA A CA 1
ATOM 1187 C C . ALA A 1 176 ? -69.598 -10.422 115.962 1.00 47.16 176 ALA A C 1
ATOM 1189 O O . ALA A 1 176 ? -68.810 -10.499 115.029 1.00 47.16 176 ALA A O 1
ATOM 1190 N N . ALA A 1 177 ? -70.875 -10.800 115.847 1.00 51.19 177 ALA A N 1
ATOM 1191 C CA . ALA A 1 177 ? -71.408 -11.451 114.650 1.00 51.19 177 ALA A CA 1
ATOM 1192 C C . ALA A 1 177 ? -71.337 -10.555 113.396 1.00 51.19 177 ALA A C 1
ATOM 1194 O O . ALA A 1 177 ? -70.986 -11.032 112.321 1.00 51.19 177 ALA A O 1
ATOM 1195 N N . ALA A 1 178 ? -71.601 -9.243 113.503 1.00 48.56 178 ALA A N 1
ATOM 1196 C CA . ALA A 1 178 ? -71.418 -8.330 112.368 1.00 48.56 178 ALA A CA 1
ATOM 1197 C C . ALA A 1 178 ? -69.957 -7.904 112.137 1.00 48.56 178 ALA A C 1
ATOM 1199 O O . ALA A 1 178 ? -69.667 -7.393 111.061 1.00 48.56 178 ALA A O 1
ATOM 1200 N N . ALA A 1 179 ? -69.037 -8.082 113.092 1.00 49.56 179 ALA A N 1
ATOM 1201 C CA . ALA A 1 179 ? -67.601 -7.930 112.853 1.00 49.56 179 ALA A CA 1
ATOM 1202 C C . ALA A 1 179 ? -67.025 -9.194 112.234 1.00 49.56 179 ALA A C 1
ATOM 1204 O O . ALA A 1 179 ? -66.184 -9.042 111.371 1.00 49.56 179 ALA A O 1
ATOM 1205 N N . GLU A 1 180 ? -67.504 -10.393 112.573 1.00 56.88 180 GLU A N 1
ATOM 1206 C CA . GLU A 1 180 ? -67.211 -11.621 111.830 1.00 56.88 180 GLU A CA 1
ATOM 1207 C C . GLU A 1 180 ? -67.790 -11.551 110.420 1.00 56.88 180 GLU A C 1
ATOM 1209 O O . GLU A 1 180 ? -67.058 -11.787 109.471 1.00 56.88 180 GLU A O 1
ATOM 1214 N N . ALA A 1 181 ? -69.047 -11.127 110.245 1.00 59.75 181 ALA A N 1
ATOM 1215 C CA . ALA A 1 181 ? -69.622 -10.911 108.916 1.00 59.75 181 ALA A CA 1
ATOM 1216 C C . ALA A 1 181 ? -68.879 -9.813 108.135 1.00 59.75 181 ALA A C 1
ATOM 1218 O O . ALA A 1 181 ? -68.694 -9.935 106.933 1.00 59.75 181 ALA A O 1
ATOM 1219 N N . LYS A 1 182 ? -68.403 -8.747 108.794 1.00 59.25 182 LYS A N 1
ATOM 1220 C CA . LYS A 1 182 ? -67.555 -7.735 108.141 1.00 59.25 182 LYS A CA 1
ATOM 1221 C C . LYS A 1 182 ? -66.109 -8.174 107.961 1.00 59.25 182 LYS A C 1
ATOM 1223 O O . LYS A 1 182 ? -65.485 -7.664 107.048 1.00 59.25 182 LYS A O 1
ATOM 1228 N N . LEU A 1 183 ? -65.578 -9.092 108.765 1.00 58.88 183 LEU A N 1
ATOM 1229 C CA . LEU A 1 183 ? -64.261 -9.700 108.576 1.00 58.88 183 LEU A CA 1
ATOM 1230 C C . LEU A 1 183 ? -64.304 -10.714 107.444 1.00 58.88 183 LEU A C 1
ATOM 1232 O O . LEU A 1 183 ? -63.354 -10.764 106.686 1.00 58.88 183 LEU A O 1
ATOM 1236 N N . THR A 1 184 ? -65.388 -11.470 107.276 1.00 67.31 184 THR A N 1
ATOM 1237 C CA . THR A 1 184 ? -65.568 -12.369 106.130 1.00 67.31 184 THR A CA 1
ATOM 1238 C C . THR A 1 184 ? -65.904 -11.599 104.858 1.00 67.31 184 THR A C 1
ATOM 1240 O O . THR A 1 184 ? -65.349 -11.931 103.815 1.00 67.31 184 THR A O 1
ATOM 1243 N N . THR A 1 185 ? -66.698 -10.521 104.921 1.00 66.38 185 THR A N 1
ATOM 1244 C CA . THR A 1 185 ? -66.866 -9.608 103.776 1.00 66.38 185 THR A CA 1
ATOM 1245 C C . THR A 1 185 ? -65.560 -8.892 103.443 1.00 66.38 185 THR A C 1
ATOM 1247 O O . THR A 1 185 ? -65.149 -8.943 102.293 1.00 66.38 185 THR A O 1
ATOM 1250 N N . ALA A 1 186 ? -64.852 -8.310 104.418 1.00 60.38 186 ALA A N 1
ATOM 1251 C CA . ALA A 1 186 ? -63.568 -7.648 104.177 1.00 60.38 186 ALA A CA 1
ATOM 1252 C C . ALA A 1 186 ? -62.478 -8.635 103.737 1.00 60.38 186 ALA A C 1
ATOM 1254 O O . ALA A 1 186 ? -61.671 -8.271 102.898 1.00 60.38 186 ALA A O 1
ATOM 1255 N N . ALA A 1 187 ? -62.473 -9.881 104.227 1.00 63.94 187 ALA A N 1
ATOM 1256 C CA . ALA A 1 187 ? -61.590 -10.941 103.734 1.00 63.94 187 ALA A CA 1
ATOM 1257 C C . ALA A 1 187 ? -61.959 -11.375 102.309 1.00 63.94 187 ALA A C 1
ATOM 1259 O O . ALA A 1 187 ? -61.076 -11.685 101.518 1.00 63.94 187 ALA A O 1
ATOM 1260 N N . GLY A 1 188 ? -63.248 -11.374 101.958 1.00 71.56 188 GLY A N 1
ATOM 1261 C CA . GLY A 1 188 ? -63.715 -11.585 100.589 1.00 71.56 188 GLY A CA 1
ATOM 1262 C C . GLY A 1 188 ? -63.335 -10.429 99.660 1.00 71.56 188 GLY A C 1
ATOM 1263 O O . GLY A 1 188 ? -62.915 -10.666 98.532 1.00 71.56 188 GLY A O 1
ATOM 1264 N N . GLU A 1 189 ? -63.420 -9.188 100.140 1.00 70.44 189 GLU A N 1
ATOM 1265 C CA . GLU A 1 189 ? -63.004 -7.979 99.425 1.00 70.44 189 GLU A CA 1
ATOM 1266 C C . GLU A 1 189 ? -61.479 -7.906 99.276 1.00 70.44 189 GLU A C 1
ATOM 1268 O O . GLU A 1 189 ? -61.012 -7.606 98.180 1.00 70.44 189 GLU A O 1
ATOM 1273 N N . THR A 1 190 ? -60.689 -8.255 100.302 1.00 66.00 190 THR A N 1
ATOM 1274 C CA . THR A 1 190 ? -59.224 -8.336 100.185 1.00 66.00 190 THR A CA 1
ATOM 1275 C C . THR A 1 190 ? -58.790 -9.510 99.321 1.00 66.00 190 THR A C 1
ATOM 1277 O O . THR A 1 190 ? -57.940 -9.307 98.467 1.00 66.00 190 THR A O 1
ATOM 1280 N N . ALA A 1 191 ? -59.404 -10.693 99.425 1.00 68.31 191 ALA A N 1
ATOM 1281 C CA . ALA A 1 191 ? -59.116 -11.803 98.510 1.00 68.31 191 ALA A CA 1
ATOM 1282 C C . ALA A 1 191 ? -59.500 -11.466 97.055 1.00 68.31 191 ALA A C 1
ATOM 1284 O O . ALA A 1 191 ? -58.787 -11.826 96.118 1.00 68.31 191 ALA A O 1
ATOM 1285 N N . ALA A 1 192 ? -60.595 -10.727 96.840 1.00 68.50 192 ALA A N 1
ATOM 1286 C CA . ALA A 1 192 ? -60.965 -10.219 95.521 1.00 68.50 192 ALA A CA 1
ATOM 1287 C C . ALA A 1 192 ? -60.013 -9.113 95.027 1.00 68.50 192 ALA A C 1
ATOM 1289 O O . ALA A 1 192 ? -59.765 -9.028 93.824 1.00 68.50 192 ALA A O 1
ATOM 1290 N N . ALA A 1 193 ? -59.469 -8.284 95.922 1.00 66.06 193 ALA A N 1
ATOM 1291 C CA . ALA A 1 193 ? -58.444 -7.294 95.602 1.00 66.06 193 ALA A CA 1
ATOM 1292 C C . ALA A 1 193 ? -57.099 -7.962 95.265 1.00 66.06 193 ALA A C 1
ATOM 1294 O O . ALA A 1 193 ? -56.518 -7.637 94.238 1.00 66.06 193 ALA A O 1
ATOM 1295 N N . GLU A 1 194 ? -56.651 -8.960 96.030 1.00 70.56 194 GLU A N 1
ATOM 1296 C CA . GLU A 1 194 ? -55.452 -9.765 95.742 1.00 70.56 194 GLU A CA 1
ATOM 1297 C C . GLU A 1 194 ? -55.581 -10.525 94.412 1.00 70.56 194 GLU A C 1
ATOM 1299 O O . GLU A 1 194 ? -54.656 -10.524 93.597 1.00 70.56 194 GLU A O 1
ATOM 1304 N N . ALA A 1 195 ? -56.751 -11.112 94.132 1.00 74.44 195 ALA A N 1
ATOM 1305 C CA . ALA A 1 195 ? -57.035 -11.766 92.852 1.00 74.44 195 ALA A CA 1
ATOM 1306 C C . ALA A 1 195 ? -57.053 -10.776 91.669 1.00 74.44 195 ALA A C 1
ATOM 1308 O O . ALA A 1 195 ? -56.648 -11.123 90.558 1.00 74.44 195 ALA A O 1
ATOM 1309 N N . LYS A 1 196 ? -57.497 -9.529 91.883 1.00 77.25 196 LYS A N 1
ATOM 1310 C CA . LYS A 1 196 ? -57.406 -8.456 90.877 1.00 77.25 196 LYS A CA 1
ATOM 1311 C C . LYS A 1 196 ? -55.976 -7.947 90.707 1.00 77.25 196 LYS A C 1
ATOM 1313 O O . LYS A 1 196 ? -55.573 -7.729 89.569 1.00 77.25 196 LYS A O 1
ATOM 1318 N N . ALA A 1 197 ? -55.218 -7.797 91.792 1.00 71.25 197 ALA A N 1
ATOM 1319 C CA . ALA A 1 197 ? -53.826 -7.360 91.778 1.00 71.25 197 ALA A CA 1
ATOM 1320 C C . ALA A 1 197 ? -52.953 -8.361 91.011 1.00 71.25 197 ALA A C 1
ATOM 1322 O O . ALA A 1 197 ? -52.323 -7.984 90.028 1.00 71.25 197 ALA A O 1
ATOM 1323 N N . THR A 1 198 ? -53.033 -9.654 91.336 1.00 81.06 198 THR A N 1
ATOM 1324 C CA . THR A 1 198 ? -52.337 -10.715 90.580 1.00 81.06 198 THR A CA 1
ATOM 1325 C C . THR A 1 198 ? -52.792 -10.797 89.115 1.00 81.06 198 THR A C 1
ATOM 1327 O O . THR A 1 198 ? -51.974 -11.010 88.218 1.00 81.06 198 THR A O 1
ATOM 1330 N N . ALA A 1 199 ? -54.075 -10.557 88.816 1.00 78.06 199 ALA A N 1
ATOM 1331 C CA . ALA A 1 199 ? -54.548 -10.452 87.433 1.00 78.06 199 ALA A CA 1
ATOM 1332 C C . ALA A 1 199 ? -54.039 -9.189 86.702 1.00 78.06 199 ALA A C 1
ATOM 1334 O O . ALA A 1 199 ? -53.878 -9.218 85.479 1.00 78.06 199 ALA A O 1
ATOM 1335 N N . ALA A 1 200 ? -53.789 -8.088 87.416 1.00 72.25 200 ALA A N 1
ATOM 1336 C CA . ALA A 1 200 ? -53.200 -6.866 86.876 1.00 72.25 200 ALA A CA 1
ATOM 1337 C C . ALA A 1 200 ? -51.693 -7.035 86.626 1.00 72.25 200 ALA A C 1
ATOM 1339 O O . ALA A 1 200 ? -51.236 -6.731 85.526 1.00 72.25 200 ALA A O 1
ATOM 1340 N N . GLU A 1 201 ? -50.951 -7.620 87.570 1.00 79.69 201 GLU A N 1
ATOM 1341 C CA . GLU A 1 201 ? -49.542 -8.009 87.412 1.00 79.69 201 GLU A CA 1
ATOM 1342 C C . GLU A 1 201 ? -49.353 -8.944 86.209 1.00 79.69 201 GLU A C 1
ATOM 1344 O O . GLU A 1 201 ? -48.521 -8.687 85.339 1.00 79.69 201 GLU A O 1
ATOM 1349 N N . GLY A 1 202 ? -50.197 -9.975 86.077 1.00 84.88 202 GLY A N 1
ATOM 1350 C CA . GLY A 1 202 ? -50.172 -10.881 84.925 1.00 84.88 202 GLY A CA 1
ATOM 1351 C C . GLY A 1 202 ? -50.442 -10.184 83.583 1.00 84.88 202 GLY A C 1
ATOM 1352 O O . GLY A 1 202 ? -49.887 -10.578 82.555 1.00 84.88 202 GLY A O 1
ATOM 1353 N N . ARG A 1 203 ? -51.257 -9.118 83.567 1.00 83.88 203 ARG A N 1
ATOM 1354 C CA . ARG A 1 203 ? -51.474 -8.281 82.371 1.00 83.88 203 ARG A CA 1
ATOM 1355 C C . ARG A 1 203 ? -50.297 -7.351 82.093 1.00 83.88 203 ARG A C 1
ATOM 1357 O O . ARG A 1 203 ? -49.957 -7.193 80.924 1.00 83.88 203 ARG A O 1
ATOM 1364 N N . ALA A 1 204 ? -49.681 -6.775 83.125 1.00 78.38 204 ALA A N 1
ATOM 1365 C CA . ALA A 1 204 ? -48.500 -5.926 83.001 1.00 78.38 204 ALA A CA 1
ATOM 1366 C C . ALA A 1 204 ? -47.314 -6.719 82.428 1.00 78.38 204 ALA A C 1
ATOM 1368 O O . ALA A 1 204 ? -46.776 -6.341 81.390 1.00 78.38 204 ALA A O 1
ATOM 1369 N N . ALA A 1 205 ? -47.015 -7.896 82.988 1.00 84.88 205 ALA A N 1
ATOM 1370 C CA . ALA A 1 205 ? -45.987 -8.800 82.467 1.00 84.88 205 ALA A CA 1
ATOM 1371 C C . ALA A 1 205 ? -46.268 -9.237 81.012 1.00 84.88 205 ALA A C 1
ATOM 1373 O O . ALA A 1 205 ? -45.365 -9.298 80.175 1.00 84.88 205 ALA A O 1
ATOM 1374 N N . ALA A 1 206 ? -47.535 -9.492 80.662 1.00 83.12 206 ALA A N 1
ATOM 1375 C CA . ALA A 1 206 ? -47.928 -9.800 79.285 1.00 83.12 206 ALA A CA 1
ATOM 1376 C C . ALA A 1 206 ? -47.850 -8.589 78.328 1.00 83.12 206 ALA A C 1
ATOM 1378 O O . ALA A 1 206 ? -47.780 -8.784 77.111 1.00 83.12 206 ALA A O 1
ATOM 1379 N N . ALA A 1 207 ? -47.883 -7.357 78.844 1.00 78.69 207 ALA A N 1
ATOM 1380 C CA . ALA A 1 207 ? -47.668 -6.134 78.076 1.00 78.69 207 ALA A CA 1
ATOM 1381 C C . ALA A 1 207 ? -46.168 -5.878 77.855 1.00 78.69 207 ALA A C 1
ATOM 1383 O O . ALA A 1 207 ? -45.769 -5.693 76.706 1.00 78.69 207 ALA A O 1
ATOM 1384 N N . GLU A 1 208 ? -45.329 -5.993 78.891 1.00 83.62 208 GLU A N 1
ATOM 1385 C CA . GLU A 1 208 ? -43.862 -5.932 78.768 1.00 83.62 208 GLU A CA 1
ATOM 1386 C C . GLU A 1 208 ? -43.334 -6.969 77.768 1.00 83.62 208 GLU A C 1
ATOM 1388 O O . GLU A 1 208 ? -42.587 -6.630 76.851 1.00 83.62 208 GLU A O 1
ATOM 1393 N N . ALA A 1 209 ? -43.798 -8.221 77.857 1.00 85.31 209 ALA A N 1
ATOM 1394 C CA . ALA A 1 209 ? -43.407 -9.274 76.919 1.00 85.31 209 ALA A CA 1
ATOM 1395 C C . ALA A 1 209 ? -43.781 -8.951 75.456 1.00 85.31 209 ALA A C 1
ATOM 1397 O O . ALA A 1 209 ? -43.077 -9.357 74.528 1.00 85.31 209 ALA A O 1
ATOM 1398 N N . LYS A 1 210 ? -44.873 -8.205 75.224 1.00 86.56 210 LYS A N 1
ATOM 1399 C CA . LYS A 1 210 ? -45.248 -7.718 73.886 1.00 86.56 210 LYS A CA 1
ATOM 1400 C C . LYS A 1 210 ? -44.406 -6.524 73.446 1.00 86.56 210 LYS A C 1
ATOM 1402 O O . LYS A 1 210 ? -44.059 -6.476 72.269 1.00 86.56 210 LYS A O 1
ATOM 1407 N N . ALA A 1 211 ? -44.081 -5.602 74.352 1.00 82.00 211 ALA A N 1
ATOM 1408 C CA . ALA A 1 211 ? -43.220 -4.455 74.073 1.00 82.00 211 ALA A CA 1
ATOM 1409 C C . ALA A 1 211 ? -41.815 -4.922 73.662 1.00 82.00 211 ALA A C 1
ATOM 1411 O O . ALA A 1 211 ? -41.379 -4.623 72.553 1.00 82.00 211 ALA A O 1
ATOM 1412 N N . ALA A 1 212 ? -41.185 -5.798 74.451 1.00 86.25 212 ALA A N 1
ATOM 1413 C CA . ALA A 1 212 ? -39.896 -6.408 74.116 1.00 86.25 212 ALA A CA 1
ATOM 1414 C C . ALA A 1 212 ? -39.936 -7.185 72.779 1.00 86.25 212 ALA A C 1
ATOM 1416 O O . ALA A 1 212 ? -39.006 -7.129 71.972 1.00 86.25 212 ALA A O 1
ATOM 1417 N N . ALA A 1 213 ? -41.043 -7.881 72.487 1.00 84.12 213 ALA A N 1
ATOM 1418 C CA . ALA A 1 213 ? -41.234 -8.553 71.199 1.00 84.12 213 ALA A CA 1
ATOM 1419 C C . ALA A 1 213 ? -41.463 -7.583 70.018 1.00 84.12 213 ALA A C 1
ATOM 1421 O O . ALA A 1 213 ? -41.221 -7.964 68.869 1.00 84.12 213 ALA A O 1
ATOM 1422 N N . ALA A 1 214 ? -41.938 -6.360 70.268 1.00 79.81 214 ALA A N 1
ATOM 1423 C CA . ALA A 1 214 ? -42.064 -5.303 69.268 1.00 79.81 214 ALA A CA 1
ATOM 1424 C C . ALA A 1 214 ? -40.709 -4.625 69.008 1.00 79.81 214 ALA A C 1
ATOM 1426 O O . ALA A 1 214 ? -40.311 -4.525 67.848 1.00 79.81 214 ALA A O 1
ATOM 1427 N N . GLU A 1 215 ? -39.953 -4.284 70.055 1.00 85.12 215 GLU A N 1
ATOM 1428 C CA . GLU A 1 215 ? -38.577 -3.769 69.956 1.00 85.12 215 GLU A CA 1
ATOM 1429 C C . GLU A 1 215 ? -37.669 -4.733 69.179 1.00 85.12 215 GLU A C 1
ATOM 1431 O O . GLU A 1 215 ? -37.010 -4.338 68.217 1.00 85.12 215 GLU A O 1
ATOM 1436 N N . GLY A 1 216 ? -37.716 -6.033 69.497 1.00 87.94 216 GLY A N 1
ATOM 1437 C CA . GLY A 1 216 ? -36.963 -7.054 68.762 1.00 87.94 216 GLY A CA 1
ATOM 1438 C C . GLY A 1 216 ? -37.340 -7.159 67.276 1.00 87.94 216 GLY A C 1
ATOM 1439 O O . GLY A 1 216 ? -36.503 -7.520 66.447 1.00 87.94 216 GLY A O 1
ATOM 1440 N N . ARG A 1 217 ? -38.581 -6.813 66.900 1.00 87.44 217 ARG A N 1
ATOM 1441 C CA . ARG A 1 217 ? -39.006 -6.730 65.490 1.00 87.44 217 ARG A CA 1
ATOM 1442 C C . ARG A 1 217 ? -38.552 -5.438 64.823 1.00 87.44 217 ARG A C 1
ATOM 1444 O O . ARG A 1 217 ? -38.175 -5.502 63.656 1.00 87.44 217 ARG A O 1
ATOM 1451 N N . ALA A 1 218 ? -38.570 -4.313 65.537 1.00 81.69 218 ALA A N 1
ATOM 1452 C CA . ALA A 1 218 ? -38.064 -3.034 65.047 1.00 81.69 218 ALA A CA 1
ATOM 1453 C C . ALA A 1 218 ? -36.561 -3.133 64.739 1.00 81.69 218 ALA A C 1
ATOM 1455 O O . ALA A 1 218 ? -36.164 -2.917 63.597 1.00 81.69 218 ALA A O 1
ATOM 1456 N N . ALA A 1 219 ? -35.754 -3.631 65.681 1.00 86.75 219 ALA A N 1
ATOM 1457 C CA . ALA A 1 219 ? -34.323 -3.868 65.475 1.00 86.75 219 ALA A CA 1
ATOM 1458 C C . ALA A 1 219 ? -34.041 -4.830 64.298 1.00 86.75 219 ALA A C 1
ATOM 1460 O O . ALA A 1 219 ? -33.133 -4.612 63.495 1.00 86.75 219 ALA A O 1
ATOM 1461 N N . ALA A 1 220 ? -34.855 -5.881 64.131 1.00 85.25 220 ALA A N 1
ATOM 1462 C CA . ALA A 1 220 ? -34.743 -6.796 62.991 1.00 85.25 220 ALA A CA 1
ATOM 1463 C C .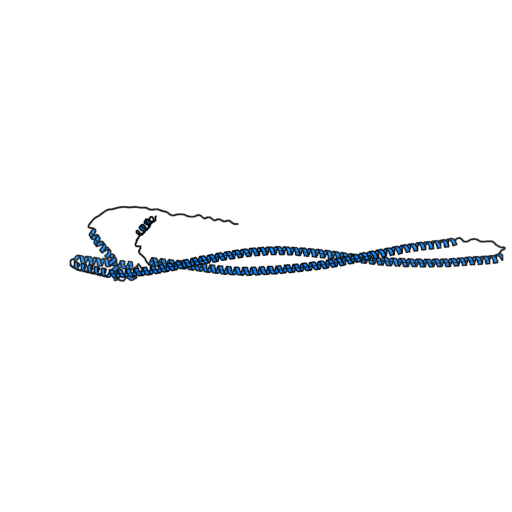 ALA A 1 220 ? -35.178 -6.174 61.645 1.00 85.25 220 ALA A C 1
ATOM 1465 O O . ALA A 1 220 ? -34.762 -6.659 60.588 1.00 85.25 220 ALA A O 1
ATOM 1466 N N . ALA A 1 221 ? -36.018 -5.135 61.660 1.00 81.62 221 ALA A N 1
ATOM 1467 C CA . ALA A 1 221 ? -36.384 -4.359 60.478 1.00 81.62 221 ALA A CA 1
ATOM 1468 C C . ALA A 1 221 ? -35.284 -3.347 60.119 1.00 81.62 221 ALA A C 1
ATOM 1470 O O . ALA A 1 221 ? -34.867 -3.308 58.963 1.00 81.62 221 ALA A O 1
ATOM 1471 N N . GLU A 1 222 ? -34.735 -2.625 61.101 1.00 86.50 222 GLU A N 1
ATOM 1472 C CA . GLU A 1 222 ? -33.589 -1.723 60.919 1.00 86.50 222 GLU A CA 1
ATOM 1473 C C . GLU A 1 222 ? -32.366 -2.460 60.360 1.00 86.50 222 GLU A C 1
ATOM 1475 O O . GLU A 1 222 ? -31.775 -2.021 59.375 1.00 86.50 222 GLU A O 1
ATOM 1480 N N . ALA A 1 223 ? -32.034 -3.639 60.901 1.00 88.00 223 ALA A N 1
ATOM 1481 C CA . ALA A 1 223 ? -30.938 -4.465 60.391 1.00 88.00 223 ALA A CA 1
ATOM 1482 C C . ALA A 1 223 ? -31.138 -4.882 58.918 1.00 88.00 223 ALA A C 1
ATOM 1484 O O . ALA A 1 223 ? -30.178 -4.943 58.146 1.00 88.00 223 ALA A O 1
ATOM 1485 N N . LYS A 1 224 ? -32.387 -5.132 58.494 1.00 88.25 224 LYS A N 1
ATOM 1486 C CA . LYS A 1 224 ? -32.713 -5.413 57.085 1.00 88.25 224 LYS A CA 1
ATOM 1487 C C . LYS A 1 224 ? -32.615 -4.170 56.211 1.00 88.25 224 LYS A C 1
ATOM 1489 O O . LYS A 1 224 ? -32.045 -4.270 55.129 1.00 88.25 224 LYS A O 1
ATOM 1494 N N . ALA A 1 225 ? -33.113 -3.026 56.674 1.00 83.56 225 ALA A N 1
ATOM 1495 C CA . ALA A 1 225 ? -33.004 -1.759 55.956 1.00 83.56 225 ALA A CA 1
ATOM 1496 C C . ALA A 1 225 ? -31.531 -1.361 55.754 1.00 83.56 225 ALA A C 1
ATOM 1498 O O . ALA A 1 225 ? -31.132 -1.013 54.646 1.00 83.56 225 ALA A O 1
ATOM 1499 N N . ALA A 1 226 ? -30.689 -1.520 56.782 1.00 87.25 226 ALA A N 1
ATOM 1500 C CA . ALA A 1 226 ? -29.246 -1.308 56.690 1.00 87.25 226 ALA A CA 1
ATOM 1501 C C . ALA A 1 226 ? -28.576 -2.270 55.690 1.00 87.25 226 ALA A C 1
ATOM 1503 O O . ALA A 1 226 ? -27.773 -1.841 54.860 1.00 87.25 226 ALA A O 1
ATOM 1504 N N . SER A 1 227 ? -28.948 -3.558 55.707 1.00 89.19 227 SER A N 1
ATOM 1505 C CA . SER A 1 227 ? -28.471 -4.536 54.719 1.00 89.19 227 SER A CA 1
ATOM 1506 C C . SER A 1 227 ? -28.881 -4.159 53.291 1.00 89.19 227 SER A C 1
ATOM 1508 O O . SER A 1 227 ? -28.054 -4.245 52.390 1.00 89.19 227 SER A O 1
ATOM 1510 N N . GLN A 1 228 ? -30.126 -3.729 53.076 1.00 88.12 228 GLN A N 1
ATOM 1511 C CA . GLN A 1 228 ? -30.629 -3.304 51.765 1.00 88.12 228 GLN A CA 1
ATOM 1512 C C . GLN A 1 228 ? -29.930 -2.034 51.272 1.00 88.12 228 GLN A C 1
ATOM 1514 O O . GLN A 1 228 ? -29.533 -1.976 50.110 1.00 88.12 228 GLN A O 1
ATOM 1519 N N . ALA A 1 229 ? -29.714 -1.049 52.149 1.00 86.50 229 ALA A N 1
ATOM 1520 C CA . ALA A 1 229 ? -28.970 0.166 51.830 1.00 86.50 229 ALA A CA 1
ATOM 1521 C C . ALA A 1 229 ? -27.519 -0.147 51.419 1.00 86.50 229 ALA A C 1
ATOM 1523 O O . ALA A 1 229 ? -27.030 0.393 50.426 1.00 86.50 229 ALA A O 1
ATOM 1524 N N . ALA A 1 230 ? -26.853 -1.074 52.117 1.00 88.31 230 ALA A N 1
ATOM 1525 C CA . ALA A 1 230 ? -25.522 -1.550 51.742 1.00 88.31 230 ALA A CA 1
ATOM 1526 C C . ALA A 1 230 ? -25.520 -2.267 50.377 1.00 88.31 230 ALA A C 1
ATOM 1528 O O . ALA A 1 230 ? -24.624 -2.035 49.563 1.00 88.31 230 ALA A O 1
ATOM 1529 N N . THR A 1 231 ? -26.535 -3.091 50.083 1.00 89.00 231 THR A N 1
ATOM 1530 C CA . THR A 1 231 ? -26.690 -3.727 48.763 1.00 89.00 231 THR A CA 1
ATOM 1531 C C . THR A 1 231 ? -26.916 -2.689 47.661 1.00 89.00 231 THR A C 1
ATOM 1533 O O . THR A 1 231 ? -26.246 -2.746 46.633 1.00 89.00 231 THR A O 1
ATOM 1536 N N . ALA A 1 232 ? -27.793 -1.706 47.878 1.00 84.56 232 ALA A N 1
ATOM 1537 C CA . ALA A 1 232 ? -28.065 -0.634 46.920 1.00 84.56 232 ALA A CA 1
ATOM 1538 C C . ALA A 1 232 ? -26.815 0.218 46.628 1.00 84.56 232 ALA A C 1
ATOM 1540 O O . ALA A 1 232 ? -26.533 0.511 45.467 1.00 84.56 232 ALA A O 1
ATOM 1541 N N . ALA A 1 233 ? -26.021 0.545 47.654 1.00 88.00 233 ALA A N 1
ATOM 1542 C CA . ALA A 1 233 ? -24.737 1.224 47.482 1.00 88.00 233 ALA A CA 1
ATOM 1543 C C . ALA A 1 233 ? -23.752 0.385 46.644 1.00 88.00 233 ALA A C 1
ATOM 1545 O O . ALA A 1 233 ? -23.151 0.904 45.703 1.00 88.00 233 ALA A O 1
ATOM 1546 N N . GLY A 1 234 ? -23.645 -0.921 46.920 1.00 89.44 234 GLY A N 1
ATOM 1547 C CA . GLY A 1 234 ? -22.815 -1.842 46.136 1.00 89.44 234 GLY A CA 1
ATOM 1548 C C . GLY A 1 234 ? -23.229 -1.925 44.661 1.00 89.44 234 GLY A C 1
ATOM 1549 O O . GLY A 1 234 ? -22.373 -1.853 43.779 1.00 89.44 234 GLY A O 1
ATOM 1550 N N . LEU A 1 235 ? -24.535 -1.998 44.383 1.00 88.06 235 LEU A N 1
ATOM 1551 C CA . LEU A 1 235 ? -25.075 -1.973 43.018 1.00 88.06 235 LEU A CA 1
ATOM 1552 C C . LEU A 1 235 ? -24.811 -0.634 42.312 1.00 88.06 235 LEU A C 1
ATOM 1554 O O . LEU A 1 235 ? -24.487 -0.626 41.126 1.00 88.06 235 LEU A O 1
ATOM 1558 N N . SER A 1 236 ? -24.881 0.492 43.031 1.00 89.25 236 SER A N 1
ATOM 1559 C CA . SER A 1 236 ? -24.532 1.810 42.484 1.00 89.25 236 SER A CA 1
ATOM 1560 C C . SER A 1 236 ? -23.061 1.868 42.057 1.00 89.25 236 SER A C 1
ATOM 1562 O O . SER A 1 236 ? -22.760 2.300 40.946 1.00 89.25 236 SER A O 1
ATOM 1564 N N . SER A 1 237 ? -22.138 1.365 42.885 1.00 91.06 237 SER A N 1
ATOM 1565 C CA . SER A 1 237 ? -20.715 1.286 42.524 1.00 91.06 237 SER A CA 1
ATOM 1566 C C . SER A 1 237 ? -20.448 0.337 41.348 1.00 91.06 237 SER A C 1
ATOM 1568 O O . SER A 1 237 ? -19.574 0.616 40.528 1.00 91.06 237 SER A O 1
ATOM 1570 N N . GLN A 1 238 ? -21.204 -0.760 41.224 1.00 88.31 238 GLN A N 1
ATOM 1571 C CA . GLN A 1 238 ? -21.125 -1.651 40.060 1.00 88.31 238 GLN A CA 1
ATOM 1572 C C . GLN A 1 238 ? -21.624 -0.971 38.776 1.00 88.31 238 GLN A C 1
ATOM 1574 O O . GLN A 1 238 ? -20.971 -1.088 37.742 1.00 88.31 238 GLN A O 1
ATOM 1579 N N . LEU A 1 239 ? -22.725 -0.213 38.831 1.00 88.56 239 LEU A N 1
ATOM 1580 C CA . LEU A 1 239 ? -23.218 0.565 37.688 1.00 88.56 239 LEU A CA 1
ATOM 1581 C C . LEU A 1 239 ? -22.219 1.643 37.245 1.00 88.56 239 LEU A C 1
ATOM 1583 O O . LEU A 1 239 ? -21.986 1.800 36.048 1.00 88.56 239 LEU A O 1
ATOM 1587 N N . GLU A 1 240 ? -21.570 2.339 38.182 1.00 90.94 240 GLU A N 1
ATOM 1588 C CA . GLU A 1 240 ? -20.505 3.298 37.856 1.00 90.94 240 GLU A CA 1
ATOM 1589 C C . GLU A 1 240 ? -19.280 2.642 37.204 1.00 90.94 240 GLU A C 1
ATOM 1591 O O . GLU A 1 240 ? -18.670 3.238 36.312 1.00 90.94 240 GLU A O 1
ATOM 1596 N N . ALA A 1 241 ? -18.904 1.434 37.635 1.00 86.94 241 ALA A N 1
ATOM 1597 C CA . ALA A 1 241 ? -17.833 0.667 37.000 1.00 86.94 241 ALA A CA 1
ATOM 1598 C C . ALA A 1 241 ? -18.216 0.279 35.562 1.00 86.94 241 ALA A C 1
ATOM 1600 O O . ALA A 1 241 ? -17.475 0.581 34.631 1.00 86.94 241 ALA A O 1
ATOM 1601 N N . LEU A 1 242 ? -19.422 -0.262 35.363 1.00 87.25 242 LEU A N 1
ATOM 1602 C CA . LEU A 1 242 ? -19.934 -0.636 34.040 1.00 87.25 242 LEU A CA 1
ATOM 1603 C C . LEU A 1 242 ? -20.066 0.561 33.087 1.00 87.25 242 LEU A C 1
ATOM 1605 O O . LEU A 1 242 ? -19.773 0.427 31.903 1.00 87.25 242 LEU A O 1
ATOM 1609 N N . HIS A 1 243 ? -20.450 1.743 33.580 1.00 87.56 243 HIS A N 1
ATOM 1610 C CA . HIS A 1 243 ? -20.449 2.973 32.779 1.00 87.56 243 HIS A CA 1
ATOM 1611 C C . HIS A 1 243 ? -19.034 3.389 32.341 1.00 87.56 243 HIS A C 1
ATOM 1613 O O . HIS A 1 243 ? -18.856 3.847 31.212 1.00 87.56 243 HIS A O 1
ATOM 1619 N N . LYS A 1 244 ? -18.018 3.219 33.200 1.00 92.31 244 LYS A N 1
ATOM 1620 C CA . LYS A 1 244 ? -16.612 3.489 32.843 1.00 92.31 244 LYS A CA 1
ATOM 1621 C C . LYS A 1 244 ? -16.086 2.480 31.823 1.00 92.31 244 LYS A C 1
ATOM 1623 O O . LYS A 1 244 ? -15.420 2.889 30.875 1.00 92.31 244 LYS A O 1
ATOM 1628 N N . ASP A 1 245 ? -16.422 1.202 31.981 1.00 87.62 245 ASP A N 1
ATOM 1629 C CA . ASP A 1 245 ? -16.044 0.150 31.034 1.00 87.62 245 ASP A CA 1
ATOM 1630 C C . ASP A 1 245 ? -16.704 0.375 29.664 1.00 87.62 245 ASP A C 1
ATOM 1632 O O . ASP A 1 245 ? -16.022 0.334 28.642 1.00 87.62 245 ASP A O 1
ATOM 1636 N N . ALA A 1 246 ? -17.997 0.722 29.632 1.00 84.69 246 ALA A N 1
ATOM 1637 C CA . ALA A 1 246 ? -18.720 1.050 28.401 1.00 84.69 246 ALA A CA 1
ATOM 1638 C C . ALA A 1 246 ? -18.107 2.252 27.658 1.00 84.69 246 ALA A C 1
ATOM 1640 O O . ALA A 1 246 ? -17.858 2.164 26.457 1.00 84.69 246 ALA A O 1
ATOM 1641 N N . ALA A 1 247 ? -17.782 3.339 28.369 1.00 86.69 247 ALA A N 1
ATOM 1642 C CA . ALA A 1 247 ? -17.076 4.485 27.786 1.00 86.69 247 ALA A CA 1
ATOM 1643 C C . ALA A 1 247 ? -15.658 4.116 27.296 1.00 86.69 247 ALA A C 1
ATOM 1645 O O . ALA A 1 247 ? -15.165 4.666 26.308 1.00 86.69 247 ALA A O 1
ATOM 1646 N N . GLY A 1 248 ? -15.000 3.161 27.962 1.00 87.19 248 GLY A N 1
ATOM 1647 C CA . GLY A 1 248 ? -13.723 2.594 27.534 1.00 87.19 248 GLY A CA 1
ATOM 1648 C C . GLY A 1 248 ? -13.823 1.802 26.226 1.00 87.19 248 GLY A C 1
ATOM 1649 O O . GLY A 1 248 ? -12.954 1.947 25.366 1.00 87.19 248 GLY A O 1
ATOM 1650 N N . GLU A 1 249 ? -14.878 1.003 26.046 1.00 81.44 249 GLU A N 1
ATOM 1651 C CA . GLU A 1 249 ? -15.137 0.28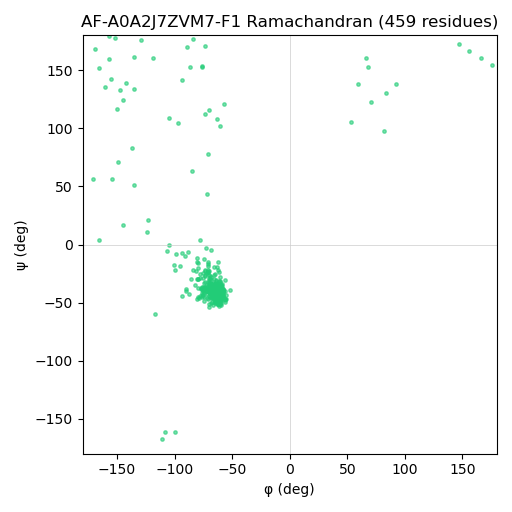5 24.791 1.00 81.44 249 GLU A CA 1
ATOM 1652 C C . GLU A 1 249 ? -15.568 1.223 23.656 1.00 81.44 249 GLU A C 1
ATOM 1654 O O . GLU A 1 249 ? -15.082 1.075 22.537 1.00 81.44 249 GLU A O 1
ATOM 1659 N N . GLU A 1 250 ? -16.381 2.249 23.926 1.00 84.50 250 GLU A N 1
ATOM 1660 C CA . GLU A 1 250 ? -16.739 3.272 22.930 1.00 84.50 250 GLU A CA 1
ATOM 1661 C C . GLU A 1 250 ? -15.490 4.017 22.415 1.00 84.50 250 GLU A C 1
ATOM 1663 O O . GLU A 1 250 ? -15.291 4.172 21.207 1.00 84.50 250 GLU A O 1
ATOM 1668 N N . ALA A 1 251 ? -14.563 4.370 23.314 1.00 87.81 251 ALA A N 1
ATOM 1669 C CA . ALA A 1 251 ? -13.272 4.947 22.940 1.00 87.81 251 ALA A CA 1
ATOM 1670 C C . ALA A 1 251 ? -12.385 3.976 22.129 1.00 87.81 251 ALA A C 1
ATOM 1672 O O . ALA A 1 251 ? -11.654 4.408 21.231 1.00 87.81 251 ALA A O 1
ATOM 1673 N N . ARG A 1 252 ? -12.442 2.663 22.405 1.00 85.38 252 ARG A N 1
ATOM 1674 C CA . ARG A 1 252 ? -11.737 1.637 21.611 1.00 85.38 252 ARG A CA 1
ATOM 1675 C C . ARG A 1 252 ? -12.351 1.463 20.226 1.00 85.38 252 ARG A C 1
ATOM 1677 O O . ARG A 1 252 ? -11.590 1.355 19.265 1.00 85.38 252 ARG A O 1
ATOM 1684 N N . ALA A 1 253 ? -13.678 1.489 20.113 1.00 82.50 253 ALA A N 1
ATOM 1685 C CA . ALA A 1 253 ? -14.396 1.432 18.845 1.00 82.50 253 ALA A CA 1
ATOM 1686 C C . ALA A 1 253 ? -14.029 2.628 17.952 1.00 82.50 253 ALA A C 1
ATOM 1688 O O . ALA A 1 253 ? -13.535 2.426 16.843 1.00 82.50 253 ALA A O 1
ATOM 1689 N N . GLY A 1 254 ? -14.104 3.861 18.469 1.00 87.44 254 GLY A N 1
ATOM 1690 C CA . GLY A 1 254 ? -13.671 5.054 17.727 1.00 87.44 254 GLY A CA 1
ATOM 1691 C C . GLY A 1 254 ? -12.185 5.018 17.329 1.00 87.44 254 GLY A C 1
ATOM 1692 O O . GLY A 1 254 ? -11.810 5.422 16.226 1.00 87.44 254 GLY A O 1
ATOM 1693 N N . ALA A 1 255 ? -11.315 4.457 18.177 1.00 84.75 255 ALA A N 1
ATOM 1694 C CA . ALA A 1 255 ? -9.907 4.240 17.835 1.00 84.75 255 ALA A CA 1
ATOM 1695 C C . ALA A 1 255 ? -9.692 3.138 16.774 1.00 84.75 255 ALA A C 1
ATOM 1697 O O . ALA A 1 255 ? -8.679 3.165 16.067 1.00 84.75 255 ALA A O 1
ATOM 1698 N N . ALA A 1 256 ? -10.602 2.168 16.656 1.00 79.12 256 ALA A N 1
ATOM 1699 C CA . ALA A 1 256 ? -10.596 1.155 15.603 1.00 79.12 256 ALA A CA 1
ATOM 1700 C C . ALA A 1 256 ? -11.095 1.734 14.269 1.00 79.12 256 ALA A C 1
ATOM 1702 O O . ALA A 1 256 ? -10.416 1.564 13.256 1.00 79.12 256 ALA A O 1
ATOM 1703 N N . GLU A 1 257 ? -12.186 2.504 14.272 1.00 85.31 257 GLU A N 1
ATOM 1704 C CA . GLU A 1 257 ? -12.691 3.227 13.093 1.00 85.31 257 GLU A CA 1
ATOM 1705 C C . GLU A 1 257 ? -11.635 4.183 12.519 1.00 85.31 257 GLU A C 1
ATOM 1707 O O . GLU A 1 257 ? -11.343 4.153 11.322 1.00 85.31 257 GLU A O 1
ATOM 1712 N N . ALA A 1 258 ? -10.962 4.962 13.375 1.00 87.69 258 ALA A N 1
ATOM 1713 C CA . ALA A 1 258 ? -9.871 5.842 12.955 1.00 87.69 258 ALA A CA 1
ATOM 1714 C C . ALA A 1 258 ? -8.691 5.076 12.318 1.00 87.69 258 ALA A C 1
ATOM 1716 O O . ALA A 1 258 ? -8.067 5.562 11.369 1.00 87.69 258 ALA A O 1
ATOM 1717 N N . LYS A 1 259 ? -8.385 3.860 12.798 1.00 85.19 259 LYS A N 1
ATOM 1718 C CA . LYS A 1 259 ? -7.373 2.982 12.181 1.00 85.19 259 LYS A CA 1
ATOM 1719 C C . LYS A 1 259 ? -7.844 2.417 10.841 1.00 85.19 259 LYS A C 1
ATOM 1721 O O . LYS A 1 259 ? -7.022 2.333 9.930 1.00 85.19 259 LYS A O 1
ATOM 1726 N N . ALA A 1 260 ? -9.124 2.066 10.712 1.00 81.38 260 ALA A N 1
ATOM 1727 C CA . ALA A 1 260 ? -9.711 1.578 9.467 1.00 81.38 260 ALA A CA 1
ATOM 1728 C C . ALA A 1 260 ? -9.658 2.666 8.380 1.00 81.38 260 ALA A C 1
ATOM 1730 O O . ALA A 1 260 ? -9.052 2.451 7.331 1.00 81.38 260 ALA A O 1
ATOM 1731 N N . ALA A 1 261 ? -10.129 3.880 8.681 1.00 86.44 261 ALA A N 1
ATOM 1732 C CA . ALA A 1 261 ? -10.050 5.029 7.776 1.00 86.44 261 ALA A CA 1
ATOM 1733 C C . ALA A 1 261 ? -8.596 5.365 7.370 1.00 86.44 261 ALA A C 1
ATOM 1735 O O . ALA A 1 261 ? -8.305 5.662 6.209 1.00 86.44 261 ALA A O 1
ATOM 1736 N N . ALA A 1 262 ? -7.641 5.259 8.303 1.00 84.75 262 ALA A N 1
ATOM 1737 C CA . ALA A 1 262 ? -6.220 5.432 8.001 1.00 84.75 262 ALA A CA 1
ATOM 1738 C C . ALA A 1 262 ? -5.637 4.305 7.119 1.00 84.75 262 ALA A C 1
ATOM 1740 O O . ALA A 1 262 ? -4.671 4.542 6.387 1.00 84.75 262 ALA A O 1
ATOM 1741 N N . ALA A 1 263 ? -6.188 3.089 7.176 1.00 80.38 263 ALA A N 1
ATOM 1742 C CA . ALA A 1 263 ? -5.816 1.980 6.298 1.00 80.38 263 ALA A CA 1
ATOM 1743 C C . ALA A 1 263 ? -6.408 2.152 4.888 1.00 80.38 263 ALA A C 1
ATOM 1745 O O . ALA A 1 263 ? -5.675 2.015 3.908 1.00 80.38 263 ALA A O 1
ATOM 1746 N 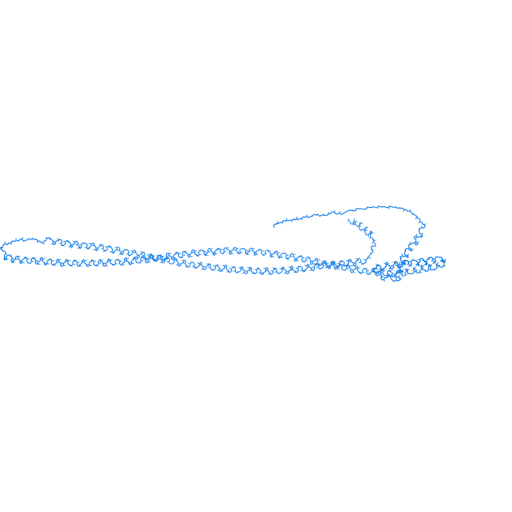N . GLU A 1 264 ? -7.678 2.551 4.772 1.00 86.00 264 GLU A N 1
ATOM 1747 C CA . GLU A 1 264 ? -8.317 2.889 3.492 1.00 86.00 264 GLU A CA 1
ATOM 1748 C C . GLU A 1 264 ? -7.574 4.018 2.765 1.00 86.00 264 GLU A C 1
ATOM 1750 O O . GLU A 1 264 ? -7.251 3.894 1.582 1.00 86.00 264 GLU A O 1
ATOM 1755 N N . ALA A 1 265 ? -7.201 5.085 3.480 1.00 89.31 265 ALA A N 1
ATOM 1756 C CA . ALA A 1 265 ? -6.415 6.183 2.917 1.00 89.31 265 ALA A CA 1
ATOM 1757 C C . ALA A 1 265 ? -5.050 5.715 2.370 1.00 89.31 265 ALA A C 1
ATOM 1759 O O . ALA A 1 265 ? -4.607 6.177 1.313 1.00 89.31 265 ALA A O 1
ATOM 1760 N N . LYS A 1 266 ? -4.391 4.761 3.046 1.00 87.38 266 LYS A N 1
ATOM 1761 C CA . LYS A 1 266 ? -3.139 4.144 2.571 1.00 87.38 266 LYS A CA 1
ATOM 1762 C C . LYS A 1 266 ? -3.359 3.264 1.340 1.00 87.38 266 LYS A C 1
ATOM 1764 O O . LYS A 1 266 ? -2.549 3.331 0.417 1.00 87.38 266 LYS A O 1
ATOM 1769 N N . LEU A 1 267 ? -4.444 2.489 1.289 1.00 84.56 267 LEU A N 1
ATOM 1770 C CA . LEU A 1 267 ? -4.804 1.687 0.114 1.00 84.56 267 LEU A CA 1
ATOM 1771 C C . LEU A 1 267 ? -5.108 2.575 -1.102 1.00 84.56 267 LEU A C 1
ATOM 1773 O O . LEU A 1 267 ? -4.594 2.315 -2.189 1.00 84.56 267 LEU A O 1
ATOM 1777 N N . ALA A 1 268 ? -5.846 3.673 -0.919 1.00 89.19 268 ALA A N 1
ATOM 1778 C CA . ALA A 1 268 ? -6.113 4.647 -1.977 1.00 89.19 268 ALA A CA 1
ATOM 1779 C C . ALA A 1 268 ? -4.830 5.334 -2.490 1.00 89.19 268 ALA A C 1
ATOM 1781 O O . ALA A 1 268 ? -4.689 5.579 -3.690 1.00 89.19 268 ALA A O 1
ATOM 1782 N N . ALA A 1 269 ? -3.866 5.619 -1.606 1.00 85.69 269 ALA A N 1
ATOM 1783 C CA . ALA A 1 269 ? -2.553 6.131 -2.000 1.00 85.69 269 ALA A CA 1
ATOM 1784 C C . ALA A 1 269 ? -1.723 5.082 -2.768 1.00 85.69 269 ALA A C 1
ATOM 1786 O O . ALA A 1 269 ? -1.113 5.410 -3.787 1.00 85.69 269 ALA A O 1
ATOM 1787 N N . ALA A 1 270 ? -1.737 3.819 -2.329 1.00 81.44 270 ALA A N 1
ATOM 1788 C CA . ALA A 1 270 ? -1.048 2.716 -3.001 1.00 81.44 270 ALA A CA 1
ATOM 1789 C C . ALA A 1 270 ? -1.635 2.413 -4.394 1.00 81.44 270 ALA A C 1
ATOM 1791 O O . ALA A 1 270 ? -0.883 2.154 -5.336 1.00 81.44 270 ALA A O 1
ATOM 1792 N N . ALA A 1 271 ? -2.959 2.513 -4.558 1.00 87.75 271 ALA A N 1
ATOM 1793 C CA . ALA A 1 271 ? -3.624 2.392 -5.856 1.00 87.75 271 ALA A CA 1
ATOM 1794 C C . ALA A 1 271 ? -3.124 3.461 -6.845 1.00 87.75 271 ALA A C 1
ATOM 1796 O O . ALA A 1 271 ? -2.634 3.119 -7.920 1.00 87.75 271 ALA A O 1
ATOM 1797 N N . LYS A 1 272 ? -3.116 4.741 -6.442 1.00 92.19 272 LYS A N 1
ATOM 1798 C CA . LYS A 1 272 ? -2.583 5.850 -7.260 1.00 92.19 272 LYS A CA 1
ATOM 1799 C C . LYS A 1 272 ? -1.096 5.691 -7.593 1.00 92.19 272 LYS A C 1
ATOM 1801 O O . LYS A 1 272 ? -0.676 6.006 -8.703 1.00 92.19 272 LYS A O 1
ATOM 1806 N N . ALA A 1 273 ? -0.292 5.187 -6.654 1.00 86.25 273 ALA A N 1
ATOM 1807 C CA . ALA A 1 273 ? 1.115 4.880 -6.912 1.00 86.25 273 ALA A CA 1
ATOM 1808 C C . ALA A 1 273 ? 1.273 3.757 -7.955 1.00 86.25 273 ALA A C 1
ATOM 1810 O O . ALA A 1 273 ? 2.143 3.835 -8.819 1.00 86.25 273 ALA A O 1
ATOM 1811 N N . THR A 1 274 ? 0.399 2.747 -7.918 1.00 86.62 274 THR A N 1
ATOM 1812 C CA . THR A 1 274 ? 0.374 1.657 -8.905 1.00 86.62 274 THR A CA 1
ATOM 1813 C C . THR A 1 274 ? -0.011 2.183 -10.290 1.00 86.62 274 THR A C 1
ATOM 1815 O O . THR A 1 274 ? 0.677 1.886 -11.263 1.00 86.62 274 THR A O 1
ATOM 1818 N N . GLU A 1 275 ? -1.040 3.032 -10.386 1.00 90.69 275 GLU A N 1
ATOM 1819 C CA . GLU A 1 275 ? -1.423 3.706 -11.635 1.00 90.69 275 GLU A CA 1
ATOM 1820 C C . GLU A 1 275 ? -0.248 4.503 -12.227 1.00 90.69 275 GLU A C 1
ATOM 1822 O O . GLU A 1 275 ? 0.089 4.314 -13.399 1.00 90.69 275 GLU A O 1
ATOM 1827 N N . ALA A 1 276 ? 0.444 5.308 -11.412 1.00 87.00 276 ALA A N 1
ATOM 1828 C CA . ALA A 1 276 ? 1.625 6.061 -11.840 1.00 87.00 276 ALA A CA 1
ATOM 1829 C C . ALA A 1 276 ? 2.744 5.147 -12.380 1.00 87.00 276 ALA A C 1
ATOM 1831 O O . ALA A 1 276 ? 3.237 5.374 -13.485 1.00 87.00 276 ALA A O 1
ATOM 1832 N N . VAL A 1 277 ? 3.082 4.064 -11.670 1.00 89.50 277 VAL A N 1
ATOM 1833 C CA . VAL A 1 277 ? 4.091 3.085 -12.121 1.00 89.50 277 VAL A CA 1
ATOM 1834 C C . VAL A 1 277 ? 3.670 2.397 -13.427 1.00 89.50 277 VAL A C 1
ATOM 1836 O O . VAL A 1 277 ? 4.503 2.194 -14.311 1.00 89.50 277 VAL A O 1
ATOM 1839 N N . THR A 1 278 ? 2.384 2.072 -13.613 1.00 86.31 278 THR A N 1
ATOM 1840 C CA . THR A 1 278 ? 1.912 1.502 -14.891 1.00 86.31 278 THR A CA 1
ATOM 1841 C C . THR A 1 278 ? 1.991 2.501 -16.049 1.00 86.31 278 THR A C 1
ATOM 1843 O O . THR A 1 278 ? 2.321 2.104 -17.171 1.00 86.31 278 THR A O 1
ATOM 1846 N N . ALA A 1 279 ? 1.767 3.794 -15.792 1.00 90.19 279 ALA A N 1
ATOM 1847 C CA . ALA A 1 279 ? 1.931 4.854 -16.783 1.00 90.19 279 ALA A CA 1
ATOM 1848 C C . ALA A 1 279 ? 3.410 5.068 -17.161 1.00 90.19 279 ALA A C 1
ATOM 1850 O O . ALA A 1 279 ? 3.727 5.161 -18.350 1.00 90.19 279 ALA A O 1
ATOM 1851 N N . GLU A 1 280 ? 4.324 5.061 -16.184 1.00 88.38 280 GLU A N 1
ATOM 1852 C CA . GLU A 1 280 ? 5.774 5.099 -16.425 1.00 88.38 280 GLU A CA 1
ATOM 1853 C C . GLU A 1 280 ? 6.240 3.882 -17.237 1.00 88.38 280 GLU A C 1
ATOM 1855 O O . GLU A 1 280 ? 6.919 4.036 -18.253 1.00 88.38 280 GLU A O 1
ATOM 1860 N N . ALA A 1 281 ? 5.805 2.671 -16.874 1.00 84.44 281 ALA A N 1
ATOM 1861 C CA . ALA A 1 281 ? 6.120 1.454 -17.623 1.00 84.44 281 ALA A CA 1
ATOM 1862 C C . ALA A 1 281 ? 5.606 1.511 -19.076 1.00 84.44 281 ALA A C 1
ATOM 1864 O O . ALA A 1 281 ? 6.288 1.057 -19.999 1.00 84.44 281 ALA A O 1
ATOM 1865 N N . ALA A 1 282 ? 4.430 2.102 -19.313 1.00 87.94 282 ALA A N 1
ATOM 1866 C CA . ALA A 1 282 ? 3.911 2.331 -20.661 1.00 87.94 282 ALA A CA 1
ATOM 1867 C C . ALA A 1 282 ? 4.744 3.362 -21.449 1.00 87.94 282 ALA A C 1
ATOM 1869 O O . ALA A 1 282 ? 4.952 3.183 -22.652 1.00 87.94 282 ALA A O 1
ATOM 1870 N N . ALA A 1 283 ? 5.257 4.409 -20.795 1.00 88.75 283 ALA A N 1
ATOM 1871 C CA . ALA A 1 283 ? 6.158 5.383 -21.413 1.00 88.75 283 ALA A CA 1
ATOM 1872 C C . ALA A 1 283 ? 7.514 4.755 -21.788 1.00 88.75 283 ALA A C 1
ATOM 1874 O O . ALA A 1 283 ? 7.951 4.896 -22.931 1.00 88.75 283 ALA A O 1
ATOM 1875 N N . VAL A 1 284 ? 8.125 3.977 -20.887 1.00 88.88 284 VAL A N 1
ATOM 1876 C CA . VAL A 1 284 ? 9.384 3.251 -21.148 1.00 88.88 284 VAL A CA 1
ATOM 1877 C C . VAL A 1 284 ? 9.222 2.251 -22.298 1.00 88.88 284 VAL A C 1
ATOM 1879 O O . VAL A 1 284 ? 10.078 2.180 -23.178 1.00 88.88 284 VAL A O 1
ATOM 1882 N N . ARG A 1 285 ? 8.095 1.526 -22.375 1.00 91.06 285 ARG A N 1
ATOM 1883 C CA . ARG A 1 285 ? 7.801 0.628 -23.512 1.00 91.06 285 ARG A CA 1
ATOM 1884 C C . ARG A 1 285 ? 7.719 1.369 -24.852 1.00 91.06 285 ARG A C 1
ATOM 1886 O O . ARG A 1 285 ? 8.176 0.831 -25.858 1.00 91.06 285 ARG A O 1
ATOM 1893 N N . ARG A 1 286 ? 7.179 2.596 -24.882 1.00 91.56 286 ARG A N 1
ATOM 1894 C CA . ARG A 1 286 ? 7.166 3.442 -26.094 1.00 91.56 286 ARG A CA 1
ATOM 1895 C C . ARG A 1 286 ? 8.574 3.892 -26.483 1.00 91.56 286 ARG A C 1
ATOM 1897 O O . ARG A 1 286 ? 8.938 3.740 -27.643 1.00 91.56 286 ARG A O 1
ATOM 1904 N N . GLN A 1 287 ? 9.372 4.362 -25.522 1.00 89.88 287 GLN A N 1
ATOM 1905 C CA . GLN A 1 287 ? 10.772 4.745 -25.753 1.00 89.88 287 GLN A CA 1
ATOM 1906 C C . GLN A 1 287 ? 11.609 3.570 -26.276 1.00 89.88 287 GLN A C 1
ATOM 1908 O O . GLN A 1 287 ? 12.394 3.736 -27.205 1.00 89.88 287 GLN A O 1
ATOM 1913 N N . LEU A 1 288 ? 11.405 2.362 -25.739 1.00 90.12 288 LEU A N 1
ATOM 1914 C CA . LEU A 1 288 ? 12.070 1.153 -26.224 1.00 90.12 288 LEU A CA 1
ATOM 1915 C C . LEU A 1 288 ? 11.664 0.817 -27.668 1.00 90.12 288 LEU A C 1
ATOM 1917 O O . LEU A 1 288 ? 12.528 0.501 -28.483 1.00 90.12 288 LEU A O 1
ATOM 1921 N N . ALA A 1 289 ? 10.375 0.914 -28.008 1.00 88.56 289 ALA A N 1
ATOM 1922 C CA . ALA A 1 289 ? 9.900 0.694 -29.375 1.00 88.56 289 ALA A CA 1
ATOM 1923 C C . ALA A 1 289 ? 10.479 1.723 -30.366 1.00 88.56 289 ALA A C 1
ATOM 1925 O O . ALA A 1 289 ? 10.895 1.354 -31.465 1.00 88.56 289 ALA A O 1
ATOM 1926 N N . GLU A 1 290 ? 10.570 2.994 -29.965 1.00 90.19 290 GLU A N 1
ATOM 1927 C CA . GLU A 1 290 ? 11.200 4.060 -30.751 1.00 90.19 290 GLU A CA 1
ATOM 1928 C C . GLU A 1 290 ? 12.708 3.819 -30.939 1.00 90.19 290 GLU A C 1
ATOM 1930 O O . GLU A 1 290 ? 13.206 3.897 -32.061 1.00 90.19 290 GLU A O 1
ATOM 1935 N N . ALA A 1 291 ? 13.428 3.426 -29.883 1.00 80.81 291 ALA A N 1
ATOM 1936 C CA . ALA A 1 291 ? 14.849 3.086 -29.955 1.00 80.81 291 ALA A CA 1
ATOM 1937 C C . ALA A 1 291 ? 15.122 1.866 -30.858 1.00 80.81 291 ALA A C 1
ATOM 1939 O O . ALA A 1 291 ? 16.086 1.864 -31.626 1.00 80.81 291 ALA A O 1
ATOM 1940 N N . VAL A 1 292 ? 14.255 0.847 -30.825 1.00 87.69 292 VAL A N 1
ATOM 1941 C CA . VAL A 1 292 ? 14.325 -0.315 -31.730 1.00 87.69 292 VAL A CA 1
ATOM 1942 C C . VAL A 1 292 ? 14.084 0.103 -33.186 1.00 87.69 292 VAL A C 1
ATOM 1944 O O . VAL A 1 292 ? 14.830 -0.324 -34.069 1.00 87.69 292 VAL A O 1
ATOM 1947 N N . ALA A 1 293 ? 13.110 0.979 -33.449 1.00 88.69 293 ALA A N 1
ATOM 1948 C CA . ALA A 1 293 ? 12.869 1.518 -34.788 1.00 88.69 293 ALA A CA 1
ATOM 1949 C C . ALA A 1 293 ? 14.044 2.383 -35.291 1.00 88.69 293 ALA A C 1
ATOM 1951 O O . ALA A 1 293 ? 14.469 2.246 -36.440 1.00 88.69 293 ALA A O 1
ATOM 1952 N N . ALA A 1 294 ? 14.620 3.223 -34.425 1.00 86.62 294 ALA A N 1
ATOM 1953 C CA . ALA A 1 294 ? 15.798 4.030 -34.734 1.00 86.62 294 ALA A CA 1
ATOM 1954 C C . ALA A 1 294 ? 17.024 3.158 -35.054 1.00 86.62 294 ALA A C 1
ATOM 1956 O O . ALA A 1 294 ? 17.744 3.439 -36.014 1.00 86.62 294 ALA A O 1
ATOM 1957 N N . ARG A 1 295 ? 17.227 2.060 -34.312 1.00 89.00 295 ARG A N 1
ATOM 1958 C CA . ARG A 1 295 ? 18.269 1.070 -34.609 1.00 89.00 295 ARG A CA 1
ATOM 1959 C C . ARG A 1 295 ? 18.057 0.412 -35.972 1.00 89.00 295 ARG A C 1
ATOM 1961 O O . ARG A 1 295 ? 18.988 0.398 -36.767 1.00 89.00 295 ARG A O 1
ATOM 1968 N N . ALA A 1 296 ? 16.846 -0.053 -36.282 1.00 88.31 296 ALA A N 1
ATOM 1969 C CA . ALA A 1 296 ? 16.548 -0.649 -37.587 1.00 88.31 296 ALA A CA 1
ATOM 1970 C C . ALA A 1 296 ? 16.807 0.331 -38.754 1.00 88.31 296 ALA A C 1
ATOM 1972 O O . ALA A 1 296 ? 17.310 -0.066 -39.806 1.00 88.31 296 ALA A O 1
ATOM 1973 N N . ALA A 1 297 ? 16.532 1.626 -38.559 1.00 86.00 297 ALA A N 1
ATOM 1974 C CA . ALA A 1 297 ? 16.855 2.670 -39.532 1.00 86.00 297 ALA A CA 1
ATOM 1975 C C . ALA A 1 297 ? 18.372 2.929 -39.671 1.00 86.00 297 ALA A C 1
ATOM 1977 O O . ALA A 1 297 ? 18.843 3.233 -40.771 1.00 86.00 297 ALA A O 1
ATOM 1978 N N . LEU A 1 298 ? 19.150 2.796 -38.590 1.00 86.44 298 LEU A N 1
ATOM 1979 C CA . LEU A 1 298 ? 20.616 2.843 -38.642 1.00 86.44 298 LEU A CA 1
ATOM 1980 C C . LEU A 1 298 ? 21.195 1.613 -39.350 1.00 86.44 298 LEU A C 1
ATOM 1982 O O . LEU A 1 298 ? 22.022 1.783 -40.241 1.00 86.44 298 LEU A O 1
ATOM 1986 N N . ASP A 1 299 ? 20.717 0.408 -39.039 1.00 87.69 299 ASP A N 1
ATOM 1987 C CA . ASP A 1 299 ? 21.145 -0.834 -39.696 1.00 87.69 299 ASP A CA 1
ATOM 1988 C C . ASP A 1 299 ? 20.872 -0.775 -41.218 1.00 87.69 299 ASP A C 1
ATOM 1990 O O . ASP A 1 299 ? 21.739 -1.113 -42.028 1.00 87.69 299 ASP A O 1
ATOM 1994 N N . ALA A 1 300 ? 19.719 -0.228 -41.630 1.00 90.62 300 ALA A N 1
ATOM 1995 C CA . ALA A 1 300 ? 19.404 0.031 -43.038 1.00 90.62 300 ALA A CA 1
ATOM 1996 C C . ALA A 1 300 ? 20.366 1.042 -43.697 1.00 90.62 300 ALA A C 1
ATOM 1998 O O . ALA A 1 300 ? 20.822 0.820 -44.820 1.00 90.62 300 ALA A O 1
ATOM 1999 N N . ARG A 1 301 ? 20.736 2.126 -42.999 1.00 90.31 301 ARG A N 1
ATOM 2000 C CA . ARG A 1 301 ? 21.743 3.095 -43.478 1.00 90.31 301 ARG A CA 1
ATOM 2001 C C . ARG A 1 301 ? 23.142 2.493 -43.578 1.00 90.31 301 ARG A C 1
ATOM 2003 O O . ARG A 1 301 ? 23.867 2.806 -44.517 1.00 90.31 301 ARG A O 1
ATOM 2010 N N . VAL A 1 302 ? 23.528 1.621 -42.648 1.00 89.06 302 VAL A N 1
ATOM 2011 C CA . VAL A 1 302 ? 24.805 0.892 -42.703 1.00 89.06 302 VAL A CA 1
ATOM 2012 C C . VAL A 1 302 ? 24.828 -0.055 -43.908 1.00 89.06 302 VAL A C 1
ATOM 2014 O O . VAL A 1 302 ? 25.844 -0.125 -44.599 1.00 89.06 302 VAL A O 1
ATOM 2017 N N . ALA A 1 303 ? 23.710 -0.715 -44.228 1.00 88.19 303 ALA A N 1
ATOM 2018 C CA . ALA A 1 303 ? 23.572 -1.524 -45.442 1.00 88.19 303 ALA A CA 1
ATOM 2019 C C . ALA A 1 303 ? 23.619 -0.686 -46.740 1.00 88.19 303 ALA A C 1
ATOM 2021 O O . ALA A 1 303 ? 24.224 -1.100 -47.731 1.00 88.19 303 ALA A O 1
ATOM 2022 N N . GLU A 1 304 ? 23.037 0.516 -46.745 1.00 91.88 304 GLU A N 1
ATOM 2023 C CA . GLU A 1 304 ? 23.144 1.449 -47.875 1.00 91.88 304 GLU A CA 1
ATOM 2024 C C . GLU A 1 304 ? 24.594 1.930 -48.072 1.00 91.88 304 GLU A C 1
ATOM 2026 O O . GLU A 1 304 ? 25.123 1.880 -49.186 1.00 91.88 304 GLU A O 1
ATOM 2031 N N . LEU A 1 305 ? 25.272 2.321 -46.987 1.00 84.81 305 LEU A N 1
ATOM 2032 C CA . LEU A 1 305 ? 26.673 2.752 -47.003 1.00 84.81 305 LEU A CA 1
ATOM 2033 C C . LEU A 1 305 ? 27.634 1.622 -47.389 1.00 84.81 305 LEU A C 1
ATOM 2035 O O . LEU A 1 305 ? 28.592 1.873 -48.123 1.00 84.81 305 LEU A O 1
ATOM 2039 N N . SER A 1 306 ? 27.390 0.380 -46.964 1.00 83.88 306 SER A N 1
ATOM 2040 C CA . SER A 1 306 ? 28.204 -0.766 -47.387 1.00 83.88 306 SER A CA 1
ATOM 2041 C C . SER A 1 306 ? 27.994 -1.083 -48.873 1.00 83.88 306 SER A C 1
ATOM 2043 O O . SER A 1 306 ? 28.973 -1.297 -49.588 1.00 83.88 306 SER A O 1
ATOM 2045 N N . SER A 1 307 ? 26.762 -0.979 -49.390 1.00 86.56 307 SER A N 1
ATOM 2046 C CA . SER A 1 307 ? 26.477 -1.066 -50.832 1.00 86.56 307 SER A CA 1
ATOM 2047 C C . SER A 1 307 ? 27.162 0.052 -51.628 1.00 86.56 307 SER A C 1
ATOM 2049 O O . SER A 1 307 ? 27.756 -0.203 -52.678 1.00 86.56 307 SER A O 1
ATOM 2051 N N . ALA A 1 308 ? 27.131 1.292 -51.130 1.00 84.00 308 ALA A N 1
ATOM 2052 C CA . ALA A 1 308 ? 27.831 2.423 -51.736 1.00 84.00 308 ALA A CA 1
ATOM 2053 C C . ALA A 1 308 ? 29.358 2.229 -51.723 1.00 84.00 308 ALA A C 1
ATOM 2055 O O . ALA A 1 308 ? 30.019 2.530 -52.716 1.00 84.00 308 ALA A O 1
ATOM 2056 N N . THR A 1 309 ? 29.904 1.658 -50.646 1.00 79.25 309 THR A N 1
ATOM 2057 C CA . THR A 1 309 ? 31.335 1.344 -50.501 1.00 79.25 309 THR A CA 1
ATOM 2058 C C . THR A 1 309 ? 31.766 0.201 -51.422 1.00 79.25 309 THR A C 1
ATOM 2060 O O . THR A 1 309 ? 32.831 0.264 -52.027 1.00 79.25 309 THR A O 1
ATOM 2063 N N . ALA A 1 310 ? 30.927 -0.819 -51.619 1.00 80.06 310 ALA A N 1
ATOM 2064 C CA . ALA A 1 310 ? 31.177 -1.869 -52.608 1.00 80.06 310 ALA A CA 1
ATOM 2065 C C . ALA A 1 310 ? 31.194 -1.304 -54.043 1.00 80.06 310 ALA A C 1
ATOM 2067 O O . ALA A 1 310 ? 32.075 -1.638 -54.837 1.00 80.06 310 ALA A O 1
ATOM 2068 N N . LYS A 1 311 ? 30.270 -0.386 -54.366 1.00 83.69 311 LYS A N 1
ATOM 2069 C CA . LYS A 1 311 ? 30.235 0.318 -55.662 1.00 83.69 311 LYS A CA 1
ATOM 2070 C C . LYS A 1 311 ? 31.454 1.226 -55.865 1.00 83.69 311 LYS A C 1
ATOM 2072 O O . LYS A 1 311 ? 32.019 1.233 -56.957 1.00 83.69 311 LYS A O 1
ATOM 2077 N N . SER A 1 312 ? 31.889 1.965 -54.839 1.00 74.12 312 SER A N 1
ATOM 2078 C CA . SER A 1 312 ? 33.088 2.811 -54.929 1.00 74.12 312 SER A CA 1
ATOM 2079 C C . SER A 1 312 ? 34.384 1.994 -54.973 1.00 74.12 312 SER A C 1
ATOM 2081 O O . SER A 1 312 ? 35.303 2.373 -55.692 1.00 74.12 312 SER A O 1
ATOM 2083 N N . GLY A 1 313 ? 34.437 0.835 -54.309 1.00 72.75 313 GLY A N 1
ATOM 2084 C CA . GLY A 1 313 ? 35.517 -0.146 -54.453 1.00 72.75 313 GLY A CA 1
ATOM 2085 C C . GLY A 1 313 ? 35.613 -0.705 -55.876 1.00 72.75 313 GLY A C 1
ATOM 2086 O O . GLY A 1 313 ? 36.704 -0.761 -56.439 1.00 72.75 313 GLY A O 1
ATOM 2087 N N . GLY A 1 314 ? 34.473 -1.021 -56.504 1.00 72.81 314 GLY A N 1
ATOM 2088 C CA . GLY A 1 314 ? 34.413 -1.386 -57.924 1.00 72.81 314 GLY A CA 1
ATOM 2089 C C . GLY A 1 314 ? 34.914 -0.266 -58.845 1.00 72.81 314 GLY A C 1
ATOM 2090 O O . GLY A 1 314 ? 35.741 -0.509 -59.720 1.00 72.81 314 GLY A O 1
ATOM 2091 N N . LEU A 1 315 ? 34.490 0.981 -58.603 1.00 70.12 315 LEU A N 1
ATOM 2092 C CA . LEU A 1 315 ? 35.006 2.158 -59.317 1.00 70.12 315 LEU A CA 1
ATOM 2093 C C . LEU A 1 315 ? 36.515 2.350 -59.123 1.00 70.12 315 LEU A C 1
ATOM 2095 O O . LEU A 1 315 ? 37.202 2.669 -60.088 1.00 70.12 315 LEU A O 1
ATOM 2099 N N . HIS A 1 316 ? 37.047 2.127 -57.919 1.00 66.94 316 HIS A N 1
ATOM 2100 C CA . HIS A 1 316 ? 38.485 2.193 -57.662 1.00 66.94 316 HIS A CA 1
ATOM 2101 C C . HIS A 1 316 ? 39.244 1.106 -58.437 1.00 66.94 316 HIS A C 1
ATOM 2103 O O . HIS A 1 316 ? 40.241 1.415 -59.082 1.00 66.94 316 HIS A O 1
ATOM 2109 N N . GLY A 1 317 ? 38.729 -0.129 -58.468 1.00 69.81 317 GLY A N 1
ATOM 2110 C CA . GLY A 1 317 ? 39.276 -1.211 -59.294 1.00 69.81 317 GLY A CA 1
ATOM 2111 C C . GLY A 1 317 ? 39.283 -0.877 -60.791 1.00 69.81 317 GLY A C 1
ATOM 2112 O O . GLY A 1 317 ? 40.296 -1.074 -61.458 1.00 69.81 317 GLY A O 1
ATOM 2113 N N . HIS A 1 318 ? 38.201 -0.290 -61.314 1.00 71.75 318 HIS A N 1
ATOM 2114 C CA . HIS A 1 318 ? 38.168 0.212 -62.692 1.00 71.75 318 HIS A CA 1
ATOM 2115 C C . HIS A 1 318 ? 39.167 1.353 -62.931 1.00 71.75 318 HIS A C 1
ATOM 2117 O O . HIS A 1 318 ? 39.802 1.385 -63.981 1.00 71.75 318 HIS A O 1
ATOM 2123 N N . LEU A 1 319 ? 39.336 2.273 -61.977 1.00 68.50 319 LEU A N 1
ATOM 2124 C CA . LEU A 1 319 ? 40.270 3.393 -62.107 1.00 68.50 319 LEU A CA 1
ATOM 2125 C C . LEU A 1 319 ? 41.732 2.918 -62.121 1.00 68.50 319 LEU A C 1
ATOM 2127 O O . LEU A 1 319 ? 42.524 3.418 -62.915 1.00 68.50 319 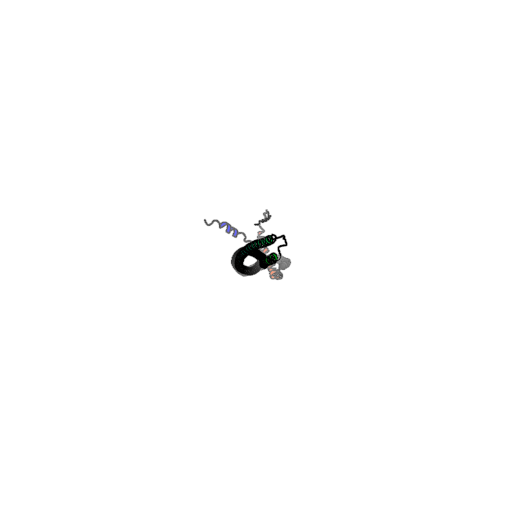LEU A O 1
ATOM 2131 N N . VAL A 1 320 ? 42.070 1.922 -61.292 1.00 71.56 320 VAL A N 1
ATOM 2132 C CA . VAL A 1 320 ? 43.380 1.248 -61.305 1.00 71.56 320 VAL A CA 1
ATOM 2133 C C . VAL A 1 320 ? 43.599 0.524 -62.635 1.00 71.56 320 VAL A C 1
ATOM 2135 O O . VAL A 1 320 ? 44.616 0.754 -63.276 1.00 71.56 320 VAL A O 1
ATOM 2138 N N . ALA A 1 321 ? 42.617 -0.239 -63.127 1.00 75.69 321 ALA A N 1
ATOM 2139 C CA . ALA A 1 321 ? 42.728 -0.909 -64.426 1.00 75.69 321 ALA A CA 1
ATOM 2140 C C . ALA A 1 321 ? 42.909 0.077 -65.601 1.00 75.69 321 ALA A C 1
ATOM 2142 O O . ALA A 1 321 ? 43.669 -0.199 -66.527 1.00 75.69 321 ALA A O 1
ATOM 2143 N N . ILE A 1 322 ? 42.254 1.245 -65.566 1.00 79.88 322 ILE A N 1
ATOM 2144 C CA . ILE A 1 322 ? 42.461 2.315 -66.557 1.00 79.88 322 ILE A CA 1
ATOM 2145 C C . ILE A 1 322 ? 43.879 2.897 -66.446 1.00 79.88 322 ILE A C 1
ATOM 2147 O O . ILE A 1 322 ? 44.519 3.114 -67.472 1.00 79.88 322 ILE A O 1
ATOM 2151 N N . LEU A 1 323 ? 44.394 3.118 -65.231 1.00 76.31 323 LEU A N 1
ATOM 2152 C CA . LEU A 1 323 ? 45.773 3.571 -65.014 1.00 76.31 323 LEU A CA 1
ATOM 2153 C C . LEU A 1 323 ? 46.805 2.553 -65.523 1.00 76.31 323 LEU A C 1
ATOM 2155 O O . LEU A 1 323 ? 47.776 2.956 -66.162 1.00 76.31 323 LEU A O 1
ATOM 2159 N N . ASP A 1 324 ? 46.580 1.255 -65.315 1.00 81.31 324 ASP A N 1
ATOM 2160 C CA . ASP A 1 324 ? 47.445 0.188 -65.831 1.00 81.31 324 ASP A CA 1
ATOM 2161 C C . ASP A 1 324 ? 47.435 0.149 -67.370 1.00 81.31 324 ASP A C 1
ATOM 2163 O O . ASP A 1 324 ? 48.497 0.081 -67.994 1.00 81.31 324 ASP A O 1
ATOM 2167 N N . ILE A 1 325 ? 46.256 0.279 -67.998 1.00 85.12 325 ILE A N 1
ATOM 2168 C CA . ILE A 1 325 ? 46.117 0.377 -69.462 1.00 85.12 325 ILE A CA 1
ATOM 2169 C C . ILE A 1 325 ? 46.863 1.604 -69.998 1.00 85.12 325 ILE A C 1
ATOM 2171 O O . ILE A 1 325 ? 47.681 1.464 -70.905 1.00 85.12 325 ILE A O 1
ATOM 2175 N N . LEU A 1 326 ? 46.643 2.791 -69.423 1.00 82.88 326 LEU A N 1
ATOM 2176 C CA . LEU A 1 326 ? 47.319 4.026 -69.843 1.00 82.88 326 LEU A CA 1
ATOM 2177 C C . LEU A 1 326 ? 48.841 3.938 -69.662 1.00 82.88 326 LEU A C 1
ATOM 2179 O O . LEU A 1 326 ? 49.591 4.405 -70.518 1.00 82.88 326 LEU A O 1
ATOM 2183 N N . THR A 1 327 ? 49.307 3.293 -68.590 1.00 83.19 327 THR A N 1
ATOM 2184 C CA . THR A 1 327 ? 50.738 3.062 -68.341 1.00 83.19 327 THR A CA 1
ATOM 2185 C C . THR A 1 327 ? 51.340 2.122 -69.391 1.00 83.19 327 THR A C 1
ATOM 2187 O O . THR A 1 327 ? 52.432 2.385 -69.901 1.00 83.19 327 THR A O 1
ATOM 2190 N N . ALA A 1 328 ? 50.621 1.062 -69.776 1.00 82.69 328 ALA A N 1
ATOM 2191 C CA . ALA A 1 328 ? 51.032 0.156 -70.847 1.00 82.69 328 ALA A CA 1
ATOM 2192 C C . ALA A 1 328 ? 51.012 0.831 -72.235 1.00 82.69 328 ALA A C 1
ATOM 2194 O O . ALA A 1 328 ? 51.931 0.630 -73.030 1.00 82.69 328 ALA A O 1
ATOM 2195 N N . GLU A 1 329 ? 50.014 1.670 -72.522 1.00 84.69 329 GLU A N 1
ATOM 2196 C CA . GLU A 1 329 ? 49.925 2.447 -73.766 1.00 84.69 329 GLU A CA 1
ATOM 2197 C C . GLU A 1 329 ? 51.082 3.459 -73.866 1.00 84.69 329 GLU A C 1
ATOM 2199 O O . GLU A 1 329 ? 51.764 3.539 -74.888 1.00 84.69 329 GLU A O 1
ATOM 2204 N N . ALA A 1 330 ? 51.385 4.172 -72.775 1.00 78.44 330 ALA A N 1
ATOM 2205 C CA . ALA A 1 330 ? 52.522 5.087 -72.694 1.00 78.44 330 ALA A CA 1
ATOM 2206 C C . ALA A 1 330 ? 53.868 4.365 -72.894 1.00 78.44 330 ALA A C 1
ATOM 2208 O O . ALA A 1 330 ? 54.755 4.891 -73.574 1.00 78.44 330 ALA A O 1
ATOM 2209 N N . ALA A 1 331 ? 54.016 3.143 -72.367 1.00 82.19 331 ALA A N 1
ATOM 2210 C CA . ALA A 1 331 ? 55.185 2.304 -72.625 1.00 82.19 331 ALA A CA 1
ATOM 2211 C C . ALA A 1 331 ? 55.309 1.939 -74.117 1.00 82.19 331 ALA A C 1
ATOM 2213 O O . ALA A 1 331 ? 56.370 2.160 -74.703 1.00 82.19 331 ALA A O 1
ATOM 2214 N N . ARG A 1 332 ? 54.221 1.499 -74.769 1.00 83.12 332 ARG A N 1
ATOM 2215 C CA . ARG A 1 332 ? 54.198 1.223 -76.221 1.00 83.12 332 ARG A CA 1
ATOM 2216 C C . ARG A 1 332 ? 54.519 2.455 -77.061 1.00 83.12 332 ARG A C 1
ATOM 2218 O O . ARG A 1 332 ? 55.284 2.359 -78.019 1.00 83.12 332 ARG A O 1
ATOM 2225 N N . HIS A 1 333 ? 53.965 3.620 -76.724 1.00 78.25 333 HIS A N 1
ATOM 2226 C CA . HIS A 1 333 ? 54.267 4.866 -77.430 1.00 78.25 333 HIS A CA 1
ATOM 2227 C C . HIS A 1 333 ? 55.738 5.262 -77.276 1.00 78.25 333 HIS A C 1
ATOM 2229 O O . HIS A 1 333 ? 56.363 5.666 -78.257 1.00 78.25 333 HIS A O 1
ATOM 2235 N N . LYS A 1 334 ? 56.320 5.081 -76.085 1.00 80.88 334 LYS A N 1
ATOM 2236 C CA . LYS A 1 334 ? 57.751 5.294 -75.842 1.00 80.88 334 LYS A CA 1
ATOM 2237 C C . LYS A 1 334 ? 58.615 4.337 -76.668 1.00 80.88 334 LYS A C 1
ATOM 2239 O O . LYS A 1 334 ? 59.554 4.794 -77.315 1.00 80.88 334 LYS A O 1
ATOM 2244 N N . GLU A 1 335 ? 58.294 3.045 -76.697 1.00 81.94 335 GLU A N 1
ATOM 2245 C CA . GLU A 1 335 ? 58.996 2.057 -77.530 1.00 81.94 335 GLU A CA 1
ATOM 2246 C C . GLU A 1 335 ? 58.874 2.380 -79.024 1.00 81.94 335 GLU A C 1
ATOM 2248 O O . GLU A 1 335 ? 59.876 2.379 -79.734 1.00 81.94 335 GLU A O 1
ATOM 2253 N N . THR A 1 336 ? 57.680 2.755 -79.488 1.00 84.38 336 THR A N 1
ATOM 2254 C CA . THR A 1 336 ? 57.424 3.148 -80.884 1.00 84.38 336 THR A CA 1
ATOM 2255 C C . THR A 1 336 ? 58.202 4.409 -81.265 1.00 84.38 336 THR A C 1
ATOM 2257 O O . THR A 1 336 ? 58.799 4.465 -82.338 1.00 84.38 336 THR A O 1
ATOM 2260 N N . ALA A 1 337 ? 58.260 5.412 -80.383 1.00 72.62 337 ALA A N 1
ATOM 2261 C CA . ALA A 1 337 ? 59.036 6.631 -80.598 1.00 72.62 337 ALA A CA 1
ATOM 2262 C C . ALA A 1 337 ? 60.549 6.354 -80.634 1.00 72.62 337 ALA A C 1
ATOM 2264 O O . ALA A 1 337 ? 61.253 6.904 -81.481 1.00 72.62 337 ALA A O 1
ATOM 2265 N N . VAL A 1 338 ? 61.049 5.467 -79.765 1.00 75.56 338 VAL A N 1
ATOM 2266 C CA . VAL A 1 338 ? 62.450 5.011 -79.767 1.00 75.56 338 VAL A CA 1
ATOM 2267 C C . VAL A 1 338 ? 62.765 4.215 -81.037 1.00 75.56 338 VAL A C 1
ATOM 2269 O O . VAL A 1 338 ? 63.793 4.460 -81.664 1.00 75.56 338 VAL A O 1
ATOM 2272 N N . ALA A 1 339 ? 61.878 3.314 -81.466 1.00 79.19 339 ALA A N 1
ATOM 2273 C CA . ALA A 1 339 ? 62.024 2.554 -82.704 1.00 79.19 339 ALA A CA 1
ATOM 2274 C C . ALA A 1 339 ? 62.038 3.474 -83.936 1.00 79.19 339 ALA A C 1
ATOM 2276 O O . ALA A 1 339 ? 62.949 3.381 -84.754 1.00 79.19 339 ALA A O 1
ATOM 2277 N N . TYR A 1 340 ? 61.105 4.426 -84.024 1.00 75.75 340 TYR A N 1
ATOM 2278 C CA . TYR A 1 340 ? 61.058 5.420 -85.099 1.00 75.75 340 TYR A CA 1
ATOM 2279 C C . TYR A 1 340 ? 62.307 6.314 -85.117 1.00 75.75 340 TYR A C 1
ATOM 2281 O O . TYR A 1 340 ? 62.886 6.555 -86.178 1.00 75.75 340 TYR A O 1
ATOM 2289 N N . ALA A 1 341 ? 62.775 6.769 -83.949 1.00 68.38 341 ALA A N 1
ATOM 2290 C CA . ALA A 1 341 ? 64.026 7.512 -83.841 1.00 68.38 341 ALA A CA 1
ATOM 2291 C C . ALA A 1 341 ? 65.213 6.676 -84.349 1.00 68.38 341 ALA A C 1
ATOM 2293 O O . ALA A 1 341 ? 65.994 7.168 -85.161 1.00 68.38 341 ALA A O 1
ATOM 2294 N N . ASN A 1 342 ? 65.310 5.406 -83.944 1.00 73.69 342 ASN A N 1
ATOM 2295 C CA . ASN A 1 342 ? 66.354 4.478 -84.386 1.00 73.69 342 ASN A CA 1
ATOM 2296 C C . ASN A 1 342 ? 66.269 4.127 -85.882 1.00 73.69 342 ASN A C 1
ATOM 2298 O O . ASN A 1 342 ? 67.305 3.888 -86.495 1.00 73.69 342 ASN A O 1
ATOM 2302 N N . GLU A 1 343 ? 65.080 4.130 -86.487 1.00 80.94 343 GLU A N 1
ATOM 2303 C CA . GLU A 1 343 ? 64.887 3.895 -87.924 1.00 80.94 343 GLU A CA 1
ATOM 2304 C C . GLU A 1 343 ? 65.274 5.127 -88.762 1.00 80.94 343 GLU A C 1
ATOM 2306 O O . GLU A 1 343 ? 65.925 5.007 -89.803 1.00 80.94 343 GLU A O 1
ATOM 2311 N N . LYS A 1 344 ? 64.909 6.339 -88.315 1.00 74.44 344 LYS A N 1
ATOM 2312 C CA . LYS A 1 344 ? 65.165 7.574 -89.077 1.00 74.44 344 LYS A CA 1
ATOM 2313 C C . LYS A 1 344 ? 66.549 8.180 -88.829 1.00 74.44 344 LYS A C 1
ATOM 2315 O O . LYS A 1 344 ? 67.097 8.784 -89.752 1.00 74.44 344 LYS A O 1
ATOM 2320 N N . LEU A 1 345 ? 67.151 8.005 -87.647 1.00 65.81 345 LEU A N 1
ATOM 2321 C CA . LEU A 1 345 ? 68.495 8.521 -87.328 1.00 65.81 345 LEU A CA 1
ATOM 2322 C C . LEU A 1 345 ? 69.591 8.063 -88.312 1.00 65.81 345 LEU A C 1
ATOM 2324 O O . LEU A 1 345 ? 70.385 8.916 -88.709 1.00 65.81 345 LEU A O 1
ATOM 2328 N N . PRO A 1 346 ? 69.663 6.789 -88.751 1.00 71.75 346 PRO A N 1
ATOM 2329 C CA . PRO A 1 346 ? 70.618 6.344 -89.765 1.00 71.75 346 PRO A CA 1
ATOM 2330 C C . PRO A 1 346 ? 70.450 7.072 -91.101 1.00 71.75 346 PRO A C 1
ATOM 2332 O O . PRO A 1 346 ? 71.435 7.552 -91.657 1.00 71.75 346 PRO A O 1
ATOM 2335 N N . GLY A 1 347 ? 69.213 7.236 -91.584 1.00 71.00 347 GLY A N 1
ATOM 2336 C CA . GLY A 1 347 ? 68.930 7.971 -92.822 1.00 71.00 347 GLY A CA 1
ATOM 2337 C C . GLY A 1 347 ? 69.259 9.465 -92.720 1.00 71.00 347 GLY A C 1
ATOM 2338 O O . GLY A 1 347 ? 69.763 10.059 -93.672 1.00 71.00 347 GLY A O 1
ATOM 2339 N N . LEU A 1 348 ? 69.040 10.068 -91.548 1.00 64.12 348 LEU A N 1
ATOM 2340 C CA . LEU A 1 348 ? 69.408 11.458 -91.270 1.00 64.12 348 LEU A CA 1
ATOM 2341 C C . LEU A 1 348 ? 70.933 11.632 -91.176 1.00 64.12 348 LEU A C 1
ATOM 2343 O O . LEU A 1 348 ? 71.467 12.575 -91.751 1.00 64.12 348 LEU A O 1
ATOM 2347 N N . LYS A 1 349 ? 71.648 10.690 -90.543 1.00 64.06 349 LYS A N 1
ATOM 2348 C CA . LYS A 1 349 ? 73.122 10.640 -90.540 1.00 64.06 349 LYS A CA 1
ATOM 2349 C C . LYS A 1 349 ? 73.691 10.463 -91.949 1.00 64.06 349 LYS A C 1
ATOM 2351 O O . LYS A 1 349 ? 74.649 11.150 -92.285 1.00 64.06 349 LYS A O 1
ATOM 2356 N N . ALA A 1 350 ? 73.096 9.599 -92.774 1.00 71.00 350 ALA A N 1
ATOM 2357 C CA . ALA A 1 350 ? 73.509 9.396 -94.161 1.00 71.00 350 ALA A CA 1
ATOM 2358 C C . ALA A 1 350 ? 73.350 10.680 -94.992 1.00 71.00 350 ALA A C 1
ATOM 2360 O O . ALA A 1 350 ? 74.314 11.122 -95.609 1.00 71.00 350 ALA A O 1
ATOM 2361 N N . LYS A 1 351 ? 72.188 11.347 -94.919 1.00 71.94 351 LYS A N 1
ATOM 2362 C CA . LYS A 1 351 ? 71.968 12.645 -95.583 1.00 71.94 351 LYS A CA 1
ATOM 2363 C C . LYS A 1 351 ? 72.880 13.752 -95.053 1.00 71.94 351 LYS A C 1
ATOM 2365 O O . LYS A 1 351 ? 73.331 14.590 -95.824 1.00 71.94 351 LYS A O 1
ATOM 2370 N N . LEU A 1 352 ? 73.177 13.770 -93.753 1.00 66.44 352 LEU A N 1
ATOM 2371 C CA . LEU A 1 352 ? 74.106 14.744 -93.180 1.00 66.44 352 LEU A CA 1
ATOM 2372 C C . LEU A 1 352 ? 75.546 14.500 -93.664 1.00 66.44 352 LEU A C 1
ATOM 2374 O O . LEU A 1 352 ? 76.257 15.459 -93.949 1.00 66.44 352 LEU A O 1
ATOM 2378 N N . ALA A 1 353 ? 75.958 13.236 -93.809 1.00 68.06 353 ALA A N 1
ATOM 2379 C CA . ALA A 1 353 ? 77.244 12.863 -94.394 1.00 68.06 353 ALA A CA 1
ATOM 2380 C C . ALA A 1 353 ? 77.320 13.195 -95.895 1.00 68.06 353 ALA A C 1
ATOM 2382 O O . ALA A 1 353 ? 78.349 13.686 -96.350 1.00 68.06 353 ALA A O 1
ATOM 2383 N N . GLU A 1 354 ? 76.231 12.997 -96.642 1.00 73.62 354 GLU A N 1
ATOM 2384 C CA . GLU A 1 354 ? 76.096 13.391 -98.050 1.00 73.62 354 GLU A CA 1
ATOM 2385 C C . GLU A 1 354 ? 76.226 14.913 -98.213 1.00 73.62 354 GLU A C 1
ATOM 2387 O O . GLU A 1 354 ? 77.113 15.374 -98.926 1.00 73.62 354 GLU A O 1
ATOM 2392 N N . VAL A 1 355 ? 75.449 15.704 -97.461 1.00 70.44 355 VAL A N 1
ATOM 2393 C CA . VAL A 1 355 ? 75.558 17.175 -97.443 1.00 70.44 355 VAL A CA 1
ATOM 2394 C C . VAL A 1 355 ? 76.965 17.620 -97.035 1.00 70.44 355 VAL A C 1
ATOM 2396 O O . VAL A 1 355 ? 77.535 18.504 -97.673 1.00 70.44 355 VAL A O 1
ATOM 2399 N N . HIS A 1 356 ? 77.565 16.996 -96.017 1.00 67.50 356 HIS A N 1
ATOM 2400 C CA . HIS A 1 356 ? 78.938 17.289 -95.606 1.00 67.50 356 HIS A CA 1
ATOM 2401 C C . HIS A 1 356 ? 79.954 16.977 -96.718 1.00 67.50 356 HIS A C 1
ATOM 2403 O O . HIS A 1 356 ? 80.880 17.761 -96.929 1.00 67.50 356 HIS A O 1
ATOM 2409 N N . ALA A 1 357 ? 79.782 15.878 -97.459 1.00 70.25 357 ALA A N 1
ATOM 2410 C CA . ALA A 1 357 ? 80.623 15.528 -98.601 1.00 70.25 357 ALA A CA 1
ATOM 2411 C C . ALA A 1 357 ? 80.458 16.525 -99.762 1.00 70.25 357 ALA A C 1
ATOM 2413 O O . ALA A 1 357 ? 81.462 17.007 -100.285 1.00 70.25 357 ALA A O 1
ATOM 2414 N N . THR A 1 358 ? 79.226 16.910 -100.115 1.00 71.38 358 THR A N 1
ATOM 2415 C CA . THR A 1 358 ? 78.949 17.910 -101.163 1.00 71.38 358 THR A CA 1
ATOM 2416 C C . THR A 1 358 ? 79.537 19.279 -100.807 1.00 71.38 358 THR A C 1
ATOM 2418 O O . THR A 1 358 ? 80.215 19.900 -101.625 1.00 71.38 358 THR A O 1
ATOM 2421 N N . VAL A 1 359 ? 79.351 19.732 -99.563 1.00 66.81 359 VAL A N 1
ATOM 2422 C CA . VAL A 1 359 ? 79.929 20.987 -99.055 1.00 66.81 359 VAL A CA 1
ATOM 2423 C C . VAL A 1 359 ? 81.462 20.918 -99.044 1.00 66.81 359 VAL A C 1
ATOM 2425 O O . VAL A 1 359 ? 82.120 21.850 -99.506 1.00 66.81 359 VAL A O 1
ATOM 2428 N N . SER A 1 360 ? 82.045 19.798 -98.604 1.00 64.38 360 SER A N 1
ATOM 2429 C CA . SER A 1 360 ? 83.503 19.595 -98.603 1.00 64.38 360 SER A CA 1
ATOM 2430 C C . SER A 1 360 ? 84.102 19.567 -100.014 1.00 64.38 360 SER A C 1
ATOM 2432 O O . SER A 1 360 ? 85.214 20.055 -100.204 1.00 64.38 360 SER A O 1
ATOM 2434 N N . ALA A 1 361 ? 83.369 19.051 -101.006 1.00 66.50 361 ALA A N 1
ATOM 2435 C CA . ALA A 1 361 ? 83.794 19.005 -102.405 1.00 66.50 361 ALA A CA 1
ATOM 2436 C C . ALA A 1 361 ? 83.752 20.378 -103.106 1.00 66.50 361 ALA A C 1
ATOM 2438 O O . ALA A 1 361 ? 84.522 20.611 -104.035 1.00 66.50 361 ALA A O 1
ATOM 2439 N N . HIS A 1 362 ? 82.888 21.301 -102.669 1.00 60.84 362 HIS A N 1
ATOM 2440 C CA . HIS A 1 362 ? 82.791 22.655 -103.238 1.00 60.84 362 HIS A CA 1
ATOM 2441 C C . HIS A 1 362 ? 83.607 23.723 -102.490 1.00 60.84 362 HIS A C 1
ATOM 2443 O O . HIS A 1 362 ? 83.943 24.755 -103.074 1.00 60.84 362 HIS A O 1
ATOM 2449 N N . LEU A 1 363 ? 84.012 23.479 -101.239 1.00 53.44 363 LEU A N 1
ATOM 2450 C CA . LEU A 1 363 ? 84.848 24.414 -100.475 1.00 53.44 363 LEU A CA 1
ATOM 2451 C C . LEU A 1 363 ? 86.258 24.740 -101.036 1.00 53.44 363 LEU A C 1
ATOM 2453 O O . LEU A 1 363 ? 86.764 25.808 -100.677 1.00 53.44 363 LEU A O 1
ATOM 2457 N N . PRO A 1 364 ? 86.931 23.922 -101.880 1.00 53.03 364 PRO A N 1
ATOM 2458 C CA . PRO A 1 364 ? 88.260 24.267 -102.403 1.00 53.03 364 PRO A CA 1
ATOM 2459 C C . PRO A 1 364 ? 88.291 25.496 -103.326 1.00 53.03 364 PRO A C 1
ATOM 2461 O O . PRO A 1 364 ? 89.354 26.082 -103.508 1.00 53.03 364 PRO A O 1
ATOM 2464 N N . ALA A 1 365 ? 87.152 25.903 -103.898 1.00 56.78 365 ALA A N 1
ATOM 2465 C CA . ALA A 1 365 ? 87.092 26.936 -104.936 1.00 56.78 365 ALA A CA 1
ATOM 2466 C C . ALA A 1 365 ? 86.968 28.387 -104.417 1.00 56.78 365 ALA A C 1
ATOM 2468 O O . ALA A 1 365 ? 87.019 29.318 -105.218 1.00 56.78 365 ALA A O 1
ATOM 2469 N N . MET A 1 366 ? 86.793 28.616 -103.105 1.00 55.09 366 MET A N 1
ATOM 2470 C CA . MET A 1 366 ? 86.569 29.964 -102.549 1.00 55.09 366 MET A CA 1
ATOM 2471 C C . MET A 1 366 ? 87.365 30.229 -101.253 1.00 55.09 366 MET A C 1
ATOM 2473 O O . MET A 1 366 ? 86.807 30.138 -100.153 1.00 55.09 366 MET A O 1
ATOM 2477 N N . PRO A 1 367 ? 88.652 30.626 -101.337 1.00 56.91 367 PRO A N 1
ATOM 2478 C CA . PRO A 1 367 ? 89.469 30.905 -100.151 1.00 56.91 367 PRO A CA 1
ATOM 2479 C C . PRO A 1 367 ? 88.908 32.039 -99.272 1.00 56.91 367 PRO A C 1
ATOM 2481 O O . PRO A 1 367 ? 89.013 31.965 -98.049 1.00 56.91 367 PRO A O 1
ATOM 2484 N N . ALA A 1 368 ? 88.243 33.041 -99.861 1.00 58.47 368 ALA A N 1
ATOM 2485 C CA . ALA A 1 368 ? 87.629 34.149 -99.121 1.00 58.47 368 ALA A CA 1
ATOM 2486 C C . ALA A 1 368 ? 86.463 33.704 -98.213 1.00 58.47 368 ALA A C 1
ATOM 2488 O O . ALA A 1 368 ? 86.350 34.155 -97.073 1.00 58.47 368 ALA A O 1
ATOM 2489 N N . VAL A 1 369 ? 85.617 32.774 -98.677 1.00 61.19 369 VAL A N 1
ATOM 2490 C CA . VAL A 1 369 ? 84.466 32.280 -97.897 1.00 61.19 369 VAL A CA 1
ATOM 2491 C C . VAL A 1 369 ? 84.936 31.445 -96.707 1.00 61.19 369 VAL A C 1
ATOM 2493 O O . VAL A 1 369 ? 84.362 31.542 -95.624 1.00 61.19 369 VAL A O 1
ATOM 2496 N N . LYS A 1 370 ? 86.020 30.675 -96.871 1.00 58.91 370 LYS A N 1
ATOM 2497 C CA . LYS A 1 370 ? 86.559 29.812 -95.813 1.00 58.91 370 LYS A CA 1
ATOM 2498 C C . LYS A 1 370 ? 86.981 30.605 -94.571 1.00 58.91 370 LYS A C 1
ATOM 2500 O O . LYS A 1 370 ? 86.686 30.161 -93.467 1.00 58.91 370 LYS A O 1
ATOM 2505 N N . VAL A 1 371 ? 87.595 31.781 -94.747 1.00 67.31 371 VAL A N 1
ATOM 2506 C CA . VAL A 1 371 ? 88.009 32.676 -93.645 1.00 67.31 371 VAL A CA 1
ATOM 2507 C C . VAL A 1 371 ? 86.802 33.286 -92.926 1.00 67.31 371 VAL A C 1
ATOM 2509 O O . VAL A 1 371 ? 86.751 33.288 -91.696 1.00 67.31 371 VAL A O 1
ATOM 2512 N N . HIS A 1 372 ? 85.796 33.761 -93.665 1.00 65.81 372 HIS A N 1
ATOM 2513 C CA . HIS A 1 372 ? 84.588 34.318 -93.049 1.00 65.81 372 HIS A CA 1
ATOM 2514 C C . HIS A 1 372 ? 83.741 33.254 -92.343 1.00 65.81 372 HIS A C 1
ATOM 2516 O O . HIS A 1 372 ? 83.201 33.528 -91.274 1.00 65.81 372 HIS A O 1
ATOM 2522 N N . PHE A 1 373 ? 83.658 32.034 -92.881 1.00 68.50 373 PHE A N 1
ATOM 2523 C CA . PHE A 1 373 ? 82.876 30.955 -92.278 1.00 68.50 373 PHE A CA 1
ATOM 2524 C C . PHE A 1 373 ? 83.535 30.387 -91.012 1.00 68.50 373 PHE A C 1
ATOM 2526 O O . PHE A 1 373 ? 82.842 30.173 -90.019 1.00 68.50 373 PHE A O 1
ATOM 2533 N N . THR A 1 374 ? 84.865 30.214 -90.982 1.00 69.88 374 THR A N 1
ATOM 2534 C CA . THR A 1 374 ? 85.562 29.832 -89.738 1.00 69.88 374 THR A CA 1
ATOM 2535 C C . THR A 1 374 ? 85.549 30.953 -88.704 1.00 69.88 374 THR A C 1
ATOM 2537 O O . THR A 1 374 ? 85.360 30.664 -87.526 1.00 69.88 374 THR A O 1
ATOM 2540 N N . SER A 1 375 ? 85.665 32.221 -89.114 1.00 72.88 375 SER A N 1
ATOM 2541 C CA . SER A 1 375 ? 85.506 33.366 -88.207 1.00 72.88 375 SER A CA 1
ATOM 2542 C C . SER A 1 375 ? 84.091 33.441 -87.618 1.00 72.88 375 SER A C 1
ATOM 2544 O O . SER A 1 375 ? 83.942 33.631 -86.412 1.00 72.88 375 SER A O 1
ATOM 2546 N N . PHE A 1 376 ? 83.052 33.216 -88.432 1.00 76.00 376 PHE A N 1
ATOM 2547 C CA . PHE A 1 376 ? 81.664 33.167 -87.971 1.00 76.00 376 PHE A CA 1
ATOM 2548 C C . PHE A 1 376 ? 81.421 32.001 -87.007 1.00 76.00 376 PHE A C 1
ATOM 2550 O O . PHE A 1 376 ? 80.893 32.232 -85.924 1.00 76.00 376 PHE A O 1
ATOM 2557 N N . ILE A 1 377 ? 81.859 30.779 -87.339 1.00 73.88 377 ILE A N 1
ATOM 2558 C CA . ILE A 1 377 ? 81.736 29.623 -86.435 1.00 73.88 377 ILE A CA 1
ATOM 2559 C C . ILE A 1 377 ? 82.483 29.874 -85.124 1.00 73.88 377 ILE A C 1
ATOM 2561 O O . ILE A 1 377 ? 81.902 29.661 -84.068 1.00 73.88 377 ILE A O 1
ATOM 2565 N N . ALA A 1 378 ? 83.721 30.374 -85.161 1.00 75.50 378 ALA A N 1
ATOM 2566 C CA . ALA A 1 378 ? 84.486 30.658 -83.946 1.00 75.50 378 ALA A CA 1
ATOM 2567 C C . ALA A 1 378 ? 83.807 31.719 -83.063 1.00 75.50 378 ALA A C 1
ATOM 2569 O O . ALA A 1 378 ? 83.816 31.600 -81.841 1.00 75.50 378 ALA A O 1
ATOM 2570 N N . LYS A 1 379 ? 83.186 32.739 -83.670 1.00 77.94 379 LYS A N 1
ATOM 2571 C CA . LYS A 1 379 ? 82.489 33.803 -82.939 1.00 77.94 379 LYS A CA 1
ATOM 2572 C C . LYS A 1 379 ? 81.146 33.342 -82.367 1.00 77.94 379 LYS A C 1
ATOM 2574 O O . LYS A 1 379 ? 80.853 33.620 -81.209 1.00 77.94 379 LYS A O 1
ATOM 2579 N N . VAL A 1 380 ? 80.379 32.569 -83.137 1.00 73.88 380 VAL A N 1
ATOM 2580 C CA . VAL A 1 380 ? 79.165 31.889 -82.662 1.00 73.88 380 VAL A CA 1
ATOM 2581 C C . VAL A 1 380 ? 79.499 30.942 -81.512 1.00 73.88 380 VAL A C 1
ATOM 2583 O O . VAL A 1 380 ? 78.822 30.974 -80.493 1.00 73.88 380 VAL A O 1
ATOM 2586 N N . ASP A 1 381 ? 80.556 30.139 -81.624 1.00 73.88 381 ASP A N 1
ATOM 2587 C CA . ASP A 1 381 ? 80.936 29.189 -80.575 1.00 73.88 381 ASP A CA 1
ATOM 2588 C C . ASP A 1 381 ? 81.450 29.897 -79.308 1.00 73.88 381 ASP A C 1
ATOM 2590 O O . ASP A 1 381 ? 81.157 29.459 -78.198 1.00 73.88 381 ASP A O 1
ATOM 2594 N N . ALA A 1 382 ? 82.134 31.038 -79.450 1.00 78.50 382 ALA A N 1
ATOM 2595 C CA . ALA A 1 382 ? 82.567 31.863 -78.322 1.00 78.50 382 ALA A CA 1
ATOM 2596 C C . ALA A 1 382 ? 81.407 32.566 -77.587 1.00 78.50 382 ALA A C 1
ATOM 2598 O O . ALA A 1 382 ? 81.474 32.713 -76.369 1.00 78.50 382 ALA A O 1
ATOM 2599 N N . GLU A 1 383 ? 80.353 32.995 -78.292 1.00 81.62 383 GLU A N 1
ATOM 2600 C CA . GLU A 1 383 ? 79.231 33.746 -77.700 1.00 81.62 383 GLU A CA 1
ATOM 2601 C C . GLU A 1 383 ? 78.061 32.839 -77.261 1.00 81.62 383 GLU A C 1
ATOM 2603 O O . GLU A 1 383 ? 77.550 32.987 -76.148 1.00 81.62 383 GLU A O 1
ATOM 2608 N N . LEU A 1 384 ? 77.648 31.859 -78.079 1.00 77.44 384 LEU A N 1
ATOM 2609 C CA . LEU A 1 384 ? 76.525 30.968 -77.747 1.00 77.44 384 LEU A CA 1
ATOM 2610 C C . LEU A 1 384 ? 76.898 29.879 -76.740 1.00 77.44 384 LEU A C 1
ATOM 2612 O O . LEU A 1 384 ? 76.063 29.550 -75.900 1.00 77.44 384 LEU A O 1
ATOM 2616 N N . ARG A 1 385 ? 78.109 29.300 -76.788 1.00 79.44 385 ARG A N 1
ATOM 2617 C CA . ARG A 1 385 ? 78.462 28.162 -75.915 1.00 79.44 385 ARG A CA 1
ATOM 2618 C C . ARG A 1 385 ? 78.416 28.534 -74.419 1.00 79.44 385 ARG A C 1
ATOM 2620 O O . ARG A 1 385 ? 77.815 27.761 -73.670 1.00 79.44 385 ARG A O 1
ATOM 2627 N N . PRO A 1 386 ? 78.938 29.692 -73.954 1.00 81.62 386 PRO A N 1
ATOM 2628 C CA . PRO A 1 386 ? 78.798 30.113 -72.555 1.00 81.62 386 PRO A CA 1
ATOM 2629 C C . PRO A 1 386 ? 77.343 30.397 -72.161 1.00 81.62 386 PRO A C 1
ATOM 2631 O O . PRO A 1 386 ? 76.893 29.935 -71.112 1.00 81.62 386 PRO A O 1
ATOM 2634 N N . TRP A 1 387 ? 76.587 31.092 -73.021 1.00 86.12 387 TRP A N 1
ATOM 2635 C CA . TRP A 1 387 ? 75.173 31.395 -72.778 1.00 86.12 387 TRP A CA 1
ATOM 2636 C C . TRP A 1 387 ? 74.324 30.121 -72.664 1.00 86.12 387 TRP A C 1
ATOM 2638 O O . TRP A 1 387 ? 73.478 30.008 -71.773 1.00 86.12 387 TRP A O 1
ATOM 2648 N N . LEU A 1 388 ? 74.588 29.118 -73.509 1.00 81.38 388 LEU A N 1
ATOM 2649 C CA . LEU A 1 388 ? 73.887 27.839 -73.454 1.00 81.38 388 LEU A CA 1
ATOM 2650 C C . LEU A 1 388 ? 74.211 27.069 -72.170 1.00 81.38 388 LEU A C 1
ATOM 2652 O O . LEU A 1 388 ? 73.290 26.560 -71.536 1.00 81.38 388 LEU A O 1
ATOM 2656 N N . ARG A 1 389 ? 75.483 27.036 -71.736 1.00 81.62 389 ARG A N 1
ATOM 2657 C CA . ARG A 1 389 ? 75.856 26.428 -70.444 1.00 81.62 389 ARG A CA 1
ATOM 2658 C C . ARG A 1 389 ? 75.147 27.104 -69.276 1.00 81.62 389 ARG A C 1
ATOM 2660 O O . ARG A 1 389 ? 74.588 26.409 -68.435 1.00 81.62 389 ARG A O 1
ATOM 2667 N N . GLN A 1 390 ? 75.120 28.437 -69.252 1.00 84.69 390 GLN A N 1
ATOM 2668 C CA . GLN A 1 390 ? 74.437 29.217 -68.215 1.00 84.69 390 GLN A CA 1
ATOM 2669 C C . GLN A 1 390 ? 72.917 28.978 -68.206 1.00 84.69 390 GLN A C 1
ATOM 2671 O O . GLN A 1 390 ? 72.295 28.934 -67.146 1.00 84.69 390 GLN A O 1
ATOM 2676 N N . THR A 1 391 ? 72.313 28.794 -69.381 1.00 78.50 391 THR A N 1
ATOM 2677 C CA . THR A 1 391 ? 70.873 28.524 -69.512 1.00 78.50 391 THR A CA 1
ATOM 2678 C C . THR A 1 391 ? 70.527 27.078 -69.142 1.00 78.50 391 THR A C 1
ATOM 2680 O O . THR A 1 391 ? 69.510 26.829 -68.506 1.00 78.50 391 THR A O 1
ATOM 2683 N N . MET A 1 392 ? 71.382 26.106 -69.474 1.00 80.06 392 MET A N 1
ATOM 2684 C CA . MET A 1 392 ? 71.184 24.707 -69.078 1.00 80.06 392 MET A CA 1
ATOM 2685 C C . MET A 1 392 ? 71.467 24.469 -67.590 1.00 80.06 392 MET A C 1
ATOM 2687 O O . MET A 1 392 ? 70.794 23.638 -66.984 1.00 80.06 392 MET A O 1
ATOM 2691 N N . SER A 1 393 ? 72.408 25.195 -66.977 1.00 79.81 393 SER A N 1
ATOM 2692 C CA . SER A 1 393 ? 72.697 25.078 -65.540 1.00 79.81 393 SER A CA 1
ATOM 2693 C C . SER A 1 393 ? 71.630 25.719 -64.647 1.00 79.81 393 SER A C 1
ATOM 2695 O O . SER A 1 393 ? 71.431 25.254 -63.526 1.00 79.81 393 SER A O 1
ATOM 2697 N N . SER A 1 394 ? 70.885 26.717 -65.141 1.00 77.50 394 SER A N 1
ATOM 2698 C CA . SER A 1 394 ? 69.757 27.312 -64.408 1.00 77.50 394 SER A CA 1
ATOM 2699 C C . SER A 1 394 ? 68.502 26.425 -64.363 1.00 77.50 394 SER A C 1
ATOM 2701 O O . SER A 1 394 ? 67.609 26.674 -63.554 1.00 77.50 394 SER A O 1
ATOM 2703 N N . VAL A 1 395 ? 68.441 25.359 -65.174 1.00 80.88 395 VAL A N 1
ATOM 2704 C CA . VAL A 1 395 ? 67.352 24.369 -65.178 1.00 80.88 395 VAL A CA 1
ATOM 2705 C C . VAL A 1 395 ? 67.839 23.071 -64.511 1.00 80.88 395 VAL A C 1
ATOM 2707 O O . VAL A 1 395 ? 68.614 22.332 -65.121 1.00 80.88 395 VAL A O 1
ATOM 2710 N N . PRO A 1 396 ? 67.369 22.708 -63.297 1.00 78.00 396 PRO A N 1
ATOM 2711 C CA . PRO A 1 396 ? 67.944 21.601 -62.516 1.00 78.00 396 PRO A CA 1
ATOM 2712 C C . PRO A 1 396 ? 67.993 20.239 -63.227 1.00 78.00 396 PRO A C 1
ATOM 2714 O O . PRO A 1 396 ? 68.897 19.443 -62.986 1.00 78.00 396 PRO A O 1
ATOM 2717 N N . GLN A 1 397 ? 67.046 19.965 -64.131 1.00 76.62 397 GLN A N 1
ATOM 2718 C CA . GLN A 1 397 ? 67.003 18.715 -64.904 1.00 76.62 397 GLN A CA 1
ATOM 2719 C C . GLN A 1 397 ? 68.052 18.656 -66.034 1.00 76.62 397 GLN A C 1
ATOM 2721 O O . GLN A 1 397 ? 68.445 17.563 -66.454 1.00 76.62 397 GLN A O 1
ATOM 2726 N N . LEU A 1 398 ? 68.500 19.820 -66.522 1.00 73.56 398 LEU A N 1
ATOM 2727 C CA . LEU A 1 398 ? 69.457 19.970 -67.622 1.00 73.56 398 LEU A CA 1
ATOM 2728 C C . LEU A 1 398 ? 70.882 20.270 -67.147 1.00 73.56 398 LEU A C 1
ATOM 2730 O O . LEU A 1 398 ? 71.819 20.028 -67.905 1.00 73.56 398 LEU A O 1
ATOM 2734 N N . ALA A 1 399 ? 71.064 20.708 -65.897 1.00 81.19 399 ALA A N 1
ATOM 2735 C CA . ALA A 1 399 ? 72.368 21.061 -65.335 1.00 81.19 399 ALA A CA 1
ATOM 2736 C C . ALA A 1 399 ? 73.425 19.952 -65.503 1.00 81.19 399 ALA A C 1
ATOM 2738 O O . ALA A 1 399 ? 74.557 20.235 -65.881 1.00 81.19 399 ALA A O 1
ATOM 2739 N N . ARG A 1 400 ? 73.039 18.676 -65.348 1.00 81.62 400 ARG A N 1
ATOM 2740 C CA . ARG A 1 400 ? 73.923 17.510 -65.569 1.00 81.62 400 ARG A CA 1
ATOM 2741 C C . ARG A 1 400 ? 74.449 17.345 -67.004 1.00 81.62 400 ARG A C 1
ATOM 2743 O O . ARG A 1 400 ? 75.368 16.566 -67.215 1.00 81.62 400 ARG A O 1
ATOM 2750 N N . PHE A 1 401 ? 73.852 18.031 -67.978 1.00 79.31 401 PHE A N 1
ATOM 2751 C CA . PHE A 1 401 ? 74.260 18.017 -69.385 1.00 79.31 401 PHE A CA 1
ATOM 2752 C C . PHE A 1 401 ? 74.961 19.316 -69.814 1.00 79.31 401 PHE A C 1
ATOM 2754 O O . PHE A 1 401 ? 75.447 19.391 -70.939 1.00 79.31 401 PHE A O 1
ATOM 2761 N N . ALA A 1 402 ? 75.024 20.336 -68.948 1.00 81.38 402 ALA A N 1
ATOM 2762 C CA . ALA A 1 402 ? 75.605 21.638 -69.283 1.00 81.38 402 ALA A CA 1
ATOM 2763 C C . ALA A 1 402 ? 77.119 21.566 -69.560 1.00 81.38 402 ALA A C 1
ATOM 2765 O O . ALA A 1 402 ? 77.645 22.379 -70.317 1.00 81.38 402 ALA A O 1
ATOM 2766 N N . ASP A 1 403 ? 77.816 20.580 -68.990 1.00 82.00 403 ASP A N 1
ATOM 2767 C CA . ASP A 1 403 ? 79.254 20.389 -69.193 1.00 82.00 403 ASP A CA 1
ATOM 2768 C C . ASP A 1 403 ? 79.613 19.331 -70.244 1.00 82.00 403 ASP A C 1
ATOM 2770 O O . ASP A 1 403 ? 80.779 19.265 -70.633 1.00 82.00 403 ASP A O 1
ATOM 2774 N N . ASP A 1 404 ? 78.642 18.568 -70.765 1.00 80.62 404 ASP A N 1
ATOM 2775 C CA . ASP A 1 404 ? 78.876 17.598 -71.842 1.00 80.62 404 ASP A CA 1
ATOM 2776 C C . ASP A 1 404 ? 79.093 18.340 -73.181 1.00 80.62 404 ASP A C 1
ATOM 2778 O O . ASP A 1 404 ? 78.157 18.955 -73.716 1.00 80.62 404 ASP A O 1
ATOM 2782 N N . PRO A 1 405 ? 80.311 18.299 -73.763 1.00 74.50 405 PRO A N 1
ATOM 2783 C CA . PRO A 1 405 ? 80.595 19.035 -74.986 1.00 74.50 405 PRO A CA 1
ATOM 2784 C C . PRO A 1 405 ? 79.789 18.525 -76.187 1.00 74.50 405 PRO A C 1
ATOM 2786 O O . PRO A 1 405 ? 79.531 19.311 -77.096 1.00 74.50 405 PRO A O 1
ATOM 2789 N N . VAL A 1 406 ? 79.354 17.261 -76.200 1.00 78.69 406 VAL A N 1
ATOM 2790 C CA . VAL A 1 406 ? 78.561 16.681 -77.291 1.00 78.69 406 VAL A CA 1
ATOM 2791 C C . VAL A 1 406 ? 77.118 17.174 -77.226 1.00 78.69 406 VAL A C 1
ATOM 2793 O O . VAL A 1 406 ? 76.572 17.569 -78.256 1.00 78.69 406 VAL A O 1
ATOM 2796 N N . VAL A 1 407 ? 76.512 17.216 -76.034 1.00 76.75 407 VAL A N 1
ATOM 2797 C CA . VAL A 1 407 ? 75.129 17.701 -75.861 1.00 76.75 407 VAL A CA 1
ATOM 2798 C C . VAL A 1 407 ? 75.038 19.200 -76.133 1.00 76.75 407 VAL A C 1
ATOM 2800 O O . VAL A 1 407 ? 74.173 19.626 -76.899 1.00 76.75 407 VAL A O 1
ATOM 2803 N N . VAL A 1 408 ? 75.962 19.999 -75.587 1.00 77.12 408 VAL A N 1
ATOM 2804 C CA . VAL A 1 408 ? 76.006 21.447 -75.847 1.00 77.12 408 VAL A CA 1
ATOM 2805 C C . VAL A 1 408 ? 76.219 21.723 -77.337 1.00 77.12 408 VAL A C 1
ATOM 2807 O O . VAL A 1 408 ? 75.524 22.557 -77.913 1.00 77.12 408 VAL A O 1
ATOM 2810 N N . GLN A 1 409 ? 77.120 20.992 -78.000 1.00 77.88 409 GLN A N 1
ATOM 2811 C CA . GLN A 1 409 ? 77.373 21.172 -79.430 1.00 77.88 409 GLN A CA 1
ATOM 2812 C C . GLN A 1 409 ? 76.180 20.725 -80.291 1.00 77.88 409 GLN A C 1
ATOM 2814 O O . GLN A 1 409 ? 75.812 21.437 -81.224 1.00 77.88 409 GLN A O 1
ATOM 2819 N N . ALA A 1 410 ? 75.513 19.615 -79.958 1.00 76.62 410 ALA A N 1
ATOM 2820 C CA . ALA A 1 410 ? 74.279 19.192 -80.625 1.00 76.62 410 ALA A CA 1
ATOM 2821 C C . ALA A 1 410 ? 73.149 20.225 -80.466 1.00 76.62 410 ALA A C 1
ATOM 2823 O O . ALA A 1 410 ? 72.428 20.495 -81.426 1.00 76.62 410 ALA A O 1
ATOM 2824 N N . ALA A 1 411 ? 73.027 20.850 -79.292 1.00 78.00 411 ALA A N 1
ATOM 2825 C CA . ALA A 1 411 ? 72.053 21.906 -79.048 1.00 78.00 411 ALA A CA 1
ATOM 2826 C C . ALA A 1 411 ? 72.387 23.202 -79.814 1.00 78.00 411 ALA A C 1
ATOM 2828 O O . ALA A 1 411 ? 71.492 23.767 -80.439 1.00 78.00 411 ALA A O 1
ATOM 2829 N N . VAL A 1 412 ? 73.658 23.631 -79.873 1.00 77.62 412 VAL A N 1
ATOM 2830 C CA . VAL A 1 412 ? 74.088 24.764 -80.723 1.00 77.62 412 VAL A CA 1
ATOM 2831 C C . VAL A 1 412 ? 73.789 24.486 -82.201 1.00 77.62 412 VAL A C 1
ATOM 2833 O O . VAL A 1 412 ? 73.194 25.332 -82.869 1.00 77.62 412 VAL A O 1
ATOM 2836 N N . TYR A 1 413 ? 74.120 23.296 -82.717 1.00 76.38 413 TYR A N 1
ATOM 2837 C CA . TYR A 1 413 ? 73.812 22.929 -84.105 1.00 76.38 413 TYR A CA 1
ATOM 2838 C C . TYR A 1 413 ? 72.309 22.762 -84.370 1.00 76.38 413 TYR A C 1
ATOM 2840 O O . TYR A 1 413 ? 71.866 23.072 -85.472 1.00 76.38 413 TYR A O 1
ATOM 2848 N N . GLY A 1 414 ? 71.505 22.345 -83.390 1.00 77.75 414 GLY A N 1
ATOM 2849 C CA . GLY A 1 414 ? 70.045 22.326 -83.507 1.00 77.75 414 GLY A CA 1
ATOM 2850 C C . GLY A 1 414 ? 69.446 23.735 -83.565 1.00 77.75 414 GLY A C 1
ATOM 2851 O O . GLY A 1 414 ? 68.693 24.051 -84.485 1.00 77.75 414 GLY A O 1
ATOM 2852 N N . ILE A 1 415 ? 69.832 24.597 -82.619 1.00 74.31 415 ILE A N 1
ATOM 2853 C CA . ILE A 1 415 ? 69.314 25.966 -82.465 1.00 74.31 415 ILE A CA 1
ATOM 2854 C C . ILE A 1 415 ? 69.771 26.885 -83.602 1.00 74.31 415 ILE A C 1
ATOM 2856 O O . ILE A 1 415 ? 68.989 27.722 -84.033 1.00 74.31 415 ILE A O 1
ATOM 2860 N N . MET A 1 416 ? 70.996 26.736 -84.115 1.00 66.88 416 MET A N 1
ATOM 2861 C CA . MET A 1 416 ? 71.494 27.542 -85.240 1.00 66.88 416 MET A CA 1
ATOM 2862 C C . MET A 1 416 ? 71.199 26.897 -86.598 1.00 66.88 416 MET A C 1
ATOM 2864 O O . MET A 1 416 ? 70.857 27.595 -87.552 1.00 66.88 416 MET A O 1
ATOM 2868 N N . GLY A 1 417 ? 71.302 25.570 -86.703 1.00 68.75 417 GLY A N 1
ATOM 2869 C CA . GLY A 1 417 ? 71.144 24.840 -87.961 1.00 68.75 417 GLY A CA 1
ATOM 2870 C C . GLY A 1 417 ? 69.701 24.771 -88.455 1.00 68.75 417 GLY A C 1
ATOM 2871 O O . GLY A 1 417 ? 69.483 24.913 -89.657 1.00 68.75 417 GLY A O 1
ATOM 2872 N N . ALA A 1 418 ? 68.709 24.618 -87.568 1.00 64.19 418 ALA A N 1
ATOM 2873 C CA . ALA A 1 418 ? 67.307 24.596 -87.992 1.00 64.19 418 ALA A CA 1
ATOM 2874 C C . ALA A 1 418 ? 66.844 25.956 -88.565 1.00 64.19 418 ALA A C 1
ATOM 2876 O O . ALA A 1 418 ? 66.296 25.956 -89.670 1.00 64.19 418 ALA A O 1
ATOM 2877 N N . PRO A 1 419 ? 67.126 27.119 -87.936 1.00 62.69 419 PRO A N 1
ATOM 2878 C CA . PRO A 1 419 ? 66.869 28.419 -88.547 1.00 62.69 419 PRO A CA 1
ATOM 2879 C C . PRO A 1 419 ? 67.680 28.669 -89.815 1.00 62.69 419 PRO A C 1
ATOM 2881 O O . PRO A 1 419 ? 67.104 29.197 -90.755 1.00 62.69 419 PRO A O 1
ATOM 2884 N N . LEU A 1 420 ? 68.960 28.270 -89.908 1.00 62.50 420 LEU A N 1
ATOM 2885 C CA . LEU A 1 420 ? 69.730 28.437 -91.154 1.00 62.50 420 LEU A CA 1
ATOM 2886 C C . LEU A 1 420 ? 69.124 27.632 -92.317 1.00 62.50 420 LEU A C 1
ATOM 2888 O O . LEU A 1 420 ? 68.995 28.154 -93.423 1.00 62.50 420 LEU A O 1
ATOM 2892 N N . MET A 1 421 ? 68.703 26.390 -92.061 1.00 65.12 421 MET A N 1
ATOM 2893 C CA . MET A 1 421 ? 68.043 25.532 -93.055 1.00 65.12 421 MET A CA 1
ATOM 2894 C C . MET A 1 421 ? 66.632 26.017 -93.427 1.00 65.12 421 MET A C 1
ATOM 2896 O O . MET A 1 421 ? 66.194 25.780 -94.548 1.00 65.12 421 MET A O 1
ATOM 2900 N N . LEU A 1 422 ? 65.937 26.732 -92.535 1.00 63.44 422 LEU A N 1
ATOM 2901 C CA . LEU A 1 422 ? 64.675 27.428 -92.832 1.00 63.44 422 LEU A CA 1
ATOM 2902 C C . LEU A 1 422 ? 64.886 28.785 -93.530 1.00 63.44 422 LEU A C 1
ATOM 2904 O O . LEU A 1 422 ? 64.050 29.198 -94.333 1.00 63.44 422 LEU A O 1
ATOM 2908 N N . LEU A 1 423 ? 66.006 29.465 -93.273 1.00 60.88 423 LEU A N 1
ATOM 2909 C CA . LEU A 1 423 ? 66.362 30.746 -93.887 1.00 60.88 423 LEU A CA 1
ATOM 2910 C C . LEU A 1 423 ? 66.931 30.601 -95.298 1.00 60.88 423 LEU A C 1
ATOM 2912 O O . LEU A 1 423 ? 66.711 31.504 -96.095 1.00 60.88 423 LEU A O 1
ATOM 2916 N N . LEU A 1 424 ? 67.599 29.497 -95.652 1.00 57.91 424 LEU A N 1
ATOM 2917 C CA . LEU A 1 424 ? 68.074 29.275 -97.028 1.00 57.91 424 LEU A CA 1
ATOM 2918 C C . LEU A 1 424 ? 66.928 29.343 -98.072 1.00 57.91 424 LEU A C 1
ATOM 2920 O O . LEU A 1 424 ? 67.053 30.111 -99.029 1.00 57.91 424 LEU A O 1
ATOM 2924 N N . PRO A 1 425 ? 65.786 28.643 -97.891 1.00 55.44 425 PRO A N 1
ATOM 2925 C CA . PRO A 1 425 ? 64.615 28.779 -98.765 1.00 55.44 425 PRO A CA 1
ATOM 2926 C C . PRO A 1 425 ? 63.974 30.176 -98.742 1.00 55.44 425 PRO A C 1
ATOM 2928 O O . PRO A 1 425 ? 63.491 30.653 -99.771 1.00 55.44 425 PRO A O 1
ATOM 2931 N N . LEU A 1 426 ? 63.972 30.849 -97.585 1.00 53.69 426 LEU A N 1
ATOM 2932 C CA . LEU A 1 426 ? 63.387 32.188 -97.432 1.00 53.69 426 LEU A CA 1
ATOM 2933 C C . LEU A 1 426 ? 64.250 33.277 -98.087 1.00 53.69 426 LEU A C 1
ATOM 2935 O O . LEU A 1 426 ? 63.722 34.166 -98.748 1.00 53.69 426 LEU A O 1
ATOM 2939 N N . LEU A 1 427 ? 65.577 33.177 -98.005 1.00 54.03 427 LEU A N 1
ATOM 2940 C CA . LEU A 1 427 ? 66.505 34.053 -98.724 1.00 54.03 427 LEU A CA 1
ATOM 2941 C C . LEU A 1 427 ? 66.422 33.839 -100.243 1.00 54.03 427 LEU A C 1
ATOM 2943 O O . LEU A 1 427 ? 66.513 34.808 -100.991 1.00 54.03 427 LEU A O 1
ATOM 2947 N N . ALA A 1 428 ? 66.145 32.612 -100.699 1.00 52.22 428 ALA A N 1
ATOM 2948 C CA . ALA A 1 428 ? 65.861 32.325 -102.106 1.00 52.22 428 ALA A CA 1
ATOM 2949 C C . ALA A 1 428 ? 64.503 32.881 -102.595 1.00 52.22 428 ALA A C 1
ATOM 2951 O O . ALA A 1 428 ? 64.334 33.103 -103.792 1.00 52.22 428 ALA A O 1
ATOM 2952 N N . THR A 1 429 ? 63.538 33.139 -101.701 1.00 49.50 429 THR A N 1
ATOM 2953 C CA . THR A 1 429 ? 62.220 33.708 -102.060 1.00 49.50 429 THR A CA 1
ATOM 2954 C C . THR A 1 429 ? 62.099 35.218 -101.822 1.00 49.50 429 THR A C 1
ATOM 2956 O O . THR A 1 429 ? 61.313 35.873 -102.506 1.00 49.50 429 THR A O 1
ATOM 2959 N N . CYS A 1 430 ? 62.925 35.818 -100.959 1.00 44.47 430 CYS A N 1
ATOM 2960 C CA . CYS A 1 430 ? 62.914 37.262 -100.677 1.00 44.47 430 CYS A CA 1
ATOM 2961 C C . CYS A 1 430 ? 63.389 38.175 -101.828 1.00 44.47 430 CYS A C 1
ATOM 2963 O O . CYS A 1 430 ? 63.260 39.393 -101.718 1.00 44.47 430 CYS A O 1
ATOM 2965 N N . CYS A 1 431 ? 63.859 37.636 -102.960 1.00 46.22 431 CYS A N 1
ATOM 2966 C CA . CYS A 1 431 ? 64.033 38.421 -104.192 1.00 46.22 431 CYS A CA 1
ATOM 2967 C C . CYS A 1 431 ? 62.704 38.779 -104.887 1.00 46.22 431 CYS A C 1
ATOM 2969 O O . CYS A 1 431 ? 62.718 39.483 -105.896 1.00 46.22 431 CYS A O 1
ATOM 2971 N N . CYS A 1 432 ? 61.553 38.319 -104.385 1.00 43.66 432 CYS A N 1
ATOM 2972 C CA . CYS A 1 432 ? 60.249 38.639 -104.954 1.00 43.66 432 CYS A CA 1
ATOM 2973 C C . CYS A 1 432 ? 59.205 39.022 -103.896 1.00 43.66 432 CYS A C 1
ATOM 2975 O O . CYS A 1 432 ? 58.934 38.274 -102.964 1.00 43.66 432 CYS A O 1
ATOM 2977 N N . ARG A 1 433 ? 58.486 40.116 -104.203 1.00 38.59 433 ARG A N 1
ATOM 2978 C CA . ARG A 1 433 ? 57.122 40.443 -103.735 1.00 38.59 433 ARG A CA 1
ATOM 2979 C C . ARG A 1 433 ? 57.001 41.081 -102.340 1.00 38.59 433 ARG A C 1
ATOM 2981 O O . ARG A 1 433 ? 56.916 40.419 -101.314 1.00 38.59 433 ARG A O 1
ATOM 2988 N N . GLY A 1 434 ? 56.895 42.410 -102.335 1.00 33.97 434 GLY A N 1
ATOM 2989 C CA . GLY A 1 434 ? 56.671 43.205 -101.127 1.00 33.97 434 GLY A CA 1
ATOM 2990 C C . GLY A 1 434 ? 55.201 43.440 -100.740 1.00 33.97 434 GLY A C 1
ATOM 2991 O O . GLY A 1 434 ? 54.270 43.206 -101.508 1.00 33.97 434 GLY A O 1
ATOM 2992 N N . SER A 1 435 ? 55.066 43.984 -99.526 1.00 39.72 435 SER A N 1
ATOM 2993 C CA . SER A 1 435 ? 54.065 44.966 -99.070 1.00 39.72 435 SER A CA 1
ATOM 2994 C C . SER A 1 435 ? 52.555 44.711 -99.268 1.00 39.72 435 SER A C 1
ATOM 2996 O O . SER A 1 435 ? 51.962 45.081 -100.280 1.00 39.72 435 SER A O 1
ATOM 2998 N N . ARG A 1 436 ? 51.867 44.368 -98.160 1.00 37.88 436 ARG A N 1
ATOM 2999 C CA . ARG A 1 436 ? 50.584 45.010 -97.777 1.00 37.88 436 ARG A CA 1
ATOM 3000 C C . ARG A 1 436 ? 50.288 44.944 -96.266 1.00 37.88 436 ARG A C 1
ATOM 3002 O O . ARG A 1 436 ? 50.590 43.964 -95.600 1.00 37.88 436 ARG A O 1
ATOM 3009 N N . ARG A 1 437 ? 49.711 46.038 -95.745 1.00 36.75 437 ARG A N 1
ATOM 3010 C CA . ARG A 1 437 ? 49.170 46.228 -94.371 1.00 36.75 437 ARG A CA 1
ATOM 3011 C C . ARG A 1 437 ? 47.826 45.459 -94.226 1.00 36.75 437 ARG A C 1
ATOM 3013 O O . ARG A 1 437 ? 47.267 45.098 -95.254 1.00 36.75 437 ARG A O 1
ATOM 3020 N N . ARG A 1 438 ? 47.164 45.276 -93.067 1.00 37.50 438 ARG A N 1
ATOM 3021 C CA . ARG A 1 438 ? 46.686 46.285 -92.081 1.00 37.50 438 ARG A CA 1
ATOM 3022 C C . ARG A 1 438 ? 45.692 45.616 -91.092 1.00 37.50 438 ARG A C 1
ATOM 3024 O O . ARG A 1 438 ? 45.001 44.712 -91.531 1.00 37.50 438 ARG A O 1
ATOM 3031 N N . SER A 1 439 ? 45.457 46.227 -89.914 1.00 35.66 439 SER A N 1
ATOM 3032 C CA . SER A 1 439 ? 44.178 46.186 -89.137 1.00 35.66 439 SER A CA 1
ATOM 3033 C C . SER A 1 439 ? 43.729 44.845 -88.495 1.00 35.66 439 SER A C 1
ATOM 3035 O O . SER A 1 439 ? 43.990 43.796 -89.052 1.00 35.66 439 SER A O 1
ATOM 3037 N N . SER A 1 440 ? 42.956 44.769 -87.394 1.00 37.16 440 SER A N 1
ATOM 3038 C CA . SER A 1 440 ? 42.615 45.695 -86.280 1.00 37.16 440 SER A CA 1
ATOM 3039 C C . SER A 1 440 ? 41.560 45.061 -85.343 1.00 37.16 440 SER A C 1
ATOM 3041 O O . SER A 1 440 ? 40.681 44.397 -85.879 1.00 37.16 440 SER A O 1
ATOM 3043 N N . ARG A 1 441 ? 41.505 45.480 -84.055 1.00 39.12 441 ARG A N 1
ATOM 3044 C CA . ARG A 1 441 ? 40.308 45.456 -83.151 1.00 39.12 441 ARG A CA 1
ATOM 3045 C C . ARG A 1 441 ? 39.750 44.063 -82.750 1.00 39.12 441 ARG A C 1
ATOM 3047 O O . ARG A 1 441 ? 40.008 43.089 -83.432 1.00 39.12 441 ARG A O 1
ATOM 3054 N N . SER A 1 442 ? 38.962 43.890 -81.676 1.00 36.28 442 SER A N 1
ATOM 3055 C CA . SER A 1 442 ? 38.691 44.671 -80.438 1.00 36.28 442 SER A CA 1
ATOM 3056 C C . SER A 1 442 ? 37.875 43.813 -79.446 1.00 36.28 442 SER A C 1
ATOM 3058 O O . SER A 1 442 ? 37.261 42.853 -79.889 1.00 36.28 442 SER A O 1
ATOM 3060 N N . SER A 1 443 ? 37.747 44.267 -78.182 1.00 38.72 443 SER A N 1
ATOM 3061 C CA . SER A 1 443 ? 36.611 44.037 -77.238 1.00 38.72 443 SER A CA 1
ATOM 3062 C C . SER A 1 443 ? 36.225 42.591 -76.837 1.00 38.72 443 SER A C 1
ATOM 3064 O O . SER A 1 443 ? 36.082 41.732 -77.688 1.00 38.72 443 SER A O 1
ATOM 3066 N N . GLY A 1 444 ? 35.908 42.265 -75.576 1.00 39.03 444 GLY A N 1
ATOM 3067 C CA . GLY A 1 444 ? 35.850 43.056 -74.332 1.00 39.03 444 GLY A CA 1
ATOM 3068 C C . GLY A 1 444 ? 34.732 42.568 -73.381 1.00 39.03 444 GLY A C 1
ATOM 3069 O O . GLY A 1 444 ? 33.884 41.795 -73.807 1.00 39.03 444 GLY A O 1
ATOM 3070 N N . SER A 1 445 ? 34.681 43.109 -72.150 1.00 37.75 445 SER A N 1
ATOM 3071 C CA . SER A 1 445 ? 33.582 42.984 -71.149 1.00 37.75 445 SER A CA 1
ATOM 3072 C C . SER A 1 445 ? 33.376 41.603 -70.472 1.00 37.75 445 SER A C 1
ATOM 3074 O O . SER A 1 445 ? 33.268 40.599 -71.156 1.00 37.75 445 SER A O 1
ATOM 3076 N N . SER A 1 446 ? 33.414 41.449 -69.131 1.00 36.84 446 SER A N 1
ATOM 3077 C CA . SER A 1 446 ? 32.511 41.988 -68.065 1.00 36.84 446 SER A CA 1
ATOM 3078 C C . SER A 1 446 ? 31.375 40.989 -67.732 1.00 36.84 446 SER A C 1
ATOM 3080 O O . SER A 1 446 ? 30.822 40.410 -68.656 1.00 36.84 446 SER A O 1
ATOM 3082 N N . ALA A 1 447 ? 30.941 40.711 -66.490 1.00 37.88 447 ALA A N 1
ATOM 3083 C CA . ALA A 1 447 ? 31.387 41.093 -65.136 1.00 37.88 447 ALA A CA 1
ATOM 3084 C C . ALA A 1 447 ? 30.892 40.064 -64.081 1.00 37.88 447 ALA A C 1
ATOM 3086 O O . ALA A 1 447 ? 30.224 39.083 -64.405 1.00 37.88 447 ALA A O 1
ATOM 3087 N N . ARG A 1 448 ? 31.244 40.294 -62.805 1.00 38.72 448 ARG A N 1
ATOM 3088 C CA . ARG A 1 448 ? 30.931 39.464 -61.620 1.00 38.72 448 ARG A CA 1
ATOM 3089 C C . ARG A 1 448 ? 29.909 40.196 -60.685 1.00 38.72 448 ARG A C 1
ATOM 3091 O O . ARG A 1 448 ? 29.291 41.146 -61.149 1.00 38.72 448 ARG A O 1
ATOM 3098 N N . PRO A 1 449 ? 29.665 39.756 -59.428 1.00 66.00 449 PRO A N 1
ATOM 3099 C CA . PRO A 1 449 ? 28.384 39.275 -58.877 1.00 66.00 449 PRO A CA 1
ATOM 3100 C C . PRO A 1 449 ? 27.628 40.358 -58.041 1.00 66.00 449 PRO A C 1
ATOM 3102 O O . PRO A 1 449 ? 27.958 41.531 -58.207 1.00 66.00 449 PRO A O 1
ATOM 3105 N N . PRO A 1 450 ? 26.643 40.046 -57.149 1.00 54.44 450 PRO A N 1
ATOM 3106 C CA . PRO A 1 450 ? 26.930 39.497 -55.801 1.00 54.44 450 PRO A CA 1
ATOM 3107 C C . PRO A 1 450 ? 25.835 38.587 -55.163 1.00 54.44 450 PRO A C 1
ATOM 3109 O O . PRO A 1 450 ? 24.753 38.381 -55.703 1.00 54.44 450 PRO A O 1
ATOM 3112 N N . ALA A 1 451 ? 26.127 38.063 -53.964 1.00 42.12 451 ALA A N 1
ATOM 3113 C CA . ALA A 1 451 ? 25.184 37.425 -53.019 1.00 42.12 451 ALA A CA 1
ATOM 3114 C C . ALA A 1 451 ? 24.958 38.369 -51.797 1.00 42.12 451 ALA A C 1
ATOM 3116 O O . ALA A 1 451 ? 25.370 39.526 -51.895 1.00 42.12 451 ALA A O 1
ATOM 3117 N N . PRO A 1 452 ? 24.458 37.959 -50.602 1.00 64.12 452 PRO A N 1
ATOM 3118 C CA . PRO A 1 452 ? 23.557 36.861 -50.190 1.00 64.12 452 PRO A CA 1
ATOM 3119 C C . PRO A 1 452 ? 22.377 37.361 -49.294 1.00 64.12 452 PRO A C 1
ATOM 3121 O O . PRO A 1 452 ? 22.391 38.505 -48.841 1.00 64.12 452 PRO A O 1
ATOM 3124 N N . LYS A 1 453 ? 21.406 36.509 -48.895 1.00 42.66 453 LYS A N 1
ATOM 3125 C CA . LYS A 1 453 ? 20.527 36.782 -47.719 1.00 42.66 453 LYS A CA 1
ATOM 3126 C C . LYS A 1 453 ? 20.180 35.542 -46.874 1.00 42.66 453 LYS A C 1
ATOM 3128 O O . LYS A 1 453 ? 19.871 34.480 -47.400 1.00 42.66 453 LYS A O 1
ATOM 3133 N N . LYS A 1 454 ? 20.199 35.732 -45.546 1.00 46.81 454 LYS A N 1
ATOM 3134 C CA . LYS A 1 454 ? 19.803 34.781 -44.483 1.00 46.81 454 LYS A CA 1
ATOM 3135 C C . LYS A 1 454 ? 18.274 34.669 -44.358 1.0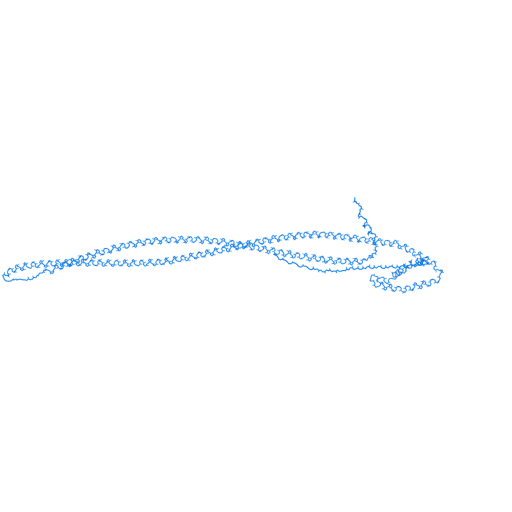0 46.81 454 LYS A C 1
ATOM 3137 O O . LYS A 1 454 ? 17.601 35.684 -44.533 1.00 46.81 454 LYS A O 1
ATOM 3142 N N . LYS A 1 455 ? 17.754 33.533 -43.867 1.00 48.22 455 LYS A N 1
ATOM 3143 C CA . LYS A 1 455 ? 16.536 33.486 -43.025 1.00 48.22 455 LYS A CA 1
ATOM 3144 C C . LYS A 1 455 ? 16.617 32.392 -41.952 1.00 48.22 455 LYS A C 1
ATOM 3146 O O . LYS A 1 455 ? 16.784 31.221 -42.264 1.00 48.22 455 LYS A O 1
ATOM 3151 N N . THR A 1 456 ? 16.445 32.801 -40.700 1.00 45.66 456 THR A N 1
ATOM 3152 C CA . THR A 1 456 ? 16.071 31.968 -39.548 1.00 45.66 456 THR A CA 1
ATOM 3153 C C . THR A 1 456 ? 14.581 31.624 -39.600 1.00 45.66 456 THR A C 1
ATOM 3155 O O . THR A 1 456 ? 13.784 32.426 -40.094 1.00 45.66 456 THR A O 1
ATOM 3158 N N . LYS A 1 457 ? 14.171 30.488 -39.019 1.00 56.59 457 LYS A N 1
ATOM 3159 C CA . LYS A 1 457 ? 12.780 30.293 -38.585 1.00 56.59 457 LYS A CA 1
ATOM 3160 C C . LYS A 1 457 ? 12.687 29.350 -37.384 1.00 56.59 457 LYS A C 1
ATOM 3162 O O . LYS A 1 457 ? 13.006 28.173 -37.485 1.00 56.59 457 LYS A O 1
ATOM 3167 N N . THR A 1 458 ? 12.210 29.894 -36.272 1.00 51.69 458 THR A N 1
ATOM 3168 C CA . THR A 1 458 ? 11.858 29.177 -35.042 1.00 51.69 458 THR A CA 1
ATOM 3169 C C . THR A 1 458 ? 10.371 28.826 -35.075 1.00 51.69 458 THR A C 1
ATOM 3171 O O . THR A 1 458 ? 9.571 29.673 -35.478 1.00 51.69 458 THR A O 1
ATOM 3174 N N . ARG A 1 459 ? 9.972 27.643 -34.589 1.00 51.78 459 ARG A N 1
ATOM 3175 C CA . ARG A 1 459 ? 8.671 27.467 -33.919 1.00 51.78 459 ARG A CA 1
ATOM 3176 C C . ARG A 1 459 ? 8.657 26.208 -33.050 1.00 51.78 459 ARG A C 1
ATOM 3178 O O . ARG A 1 459 ? 9.128 25.167 -33.488 1.00 51.78 459 ARG A O 1
ATOM 3185 N N . GLN A 1 460 ? 8.113 26.345 -31.845 1.00 55.81 460 GLN A N 1
ATOM 3186 C CA . GLN A 1 460 ? 7.786 25.253 -30.927 1.00 55.81 460 GLN A CA 1
ATOM 3187 C C . GLN A 1 460 ? 6.389 24.699 -31.239 1.00 55.81 460 GLN A C 1
ATOM 3189 O O . GLN A 1 460 ? 5.521 25.461 -31.681 1.00 55.81 460 GLN A O 1
ATOM 3194 N N . ALA A 1 461 ? 6.179 23.426 -30.916 1.00 51.97 461 ALA A N 1
ATOM 3195 C CA . ALA A 1 461 ? 5.114 22.952 -30.030 1.00 51.97 461 ALA A CA 1
ATOM 3196 C C . ALA A 1 461 ? 5.600 21.632 -29.414 1.00 51.97 461 ALA A C 1
ATOM 3198 O O . ALA A 1 461 ? 6.082 20.798 -30.212 1.00 51.97 461 ALA A O 1
#

Secondary structure (DSSP, 8-state):
---SSSHHHHHTTTS--------HHHHHHHHHHHHHHHHHHHHHHHHHHHHHHHHHHHHHHHHHHHHHHHHHHHHHHHHHHHHHHHHHHHHHHHHHHHHHHHHHHHHHHHHHHHHHHHHHHHHHHHHHHHHHHHHHHHHHHHHHHHHHHHHHHHHHTGGG--------SS-SHHHHHHHHHHHHHHHHHHHHHHHHHHHHHHHHHHHHHHHHHHHHHHHHHHHHHHHHHHHHHHHHHHHHHHHHHHHHHHHHHHHHHHHHHHHHHHHHHHHHHHHHHHHHHHHHHHHHHHHHHHHHHHHHHHHHHHHHHHHHHHHHHHHHHHHHHHHHHHHHHHHHHHHHHHHHHHHHHHHHHHHHHHHHHHGGG-HHHHHHHHHHHHHHHHHHHHHHHHHHHTSTTTGGGTT-HHHHHHHHHHHHHHHHHHHHHHHHHTTS-----------------------------

Foldseek 3Di:
DPDPPPVPVVVVVPPDPPPPPDDVVVVVVVVVVVVVVVVVVVVVVVVVVVVVVVVVVVVVVVVVVVVVVVVVLVVVVVVLVVVVVVLVVVVVVVVVVVVVVVVVVVVVVVVVVVVVVVVVVVVVVVVVVLVVLVVVLVVLVVVLVVLVVVLVVVVVVVVCDDDDDDDDDVADVVVVVVVVVVVVVVVVVVVVVVVVVVVSVVSVVVSVVSVVVSVVSVVVSVVVVVVVVVVVVVVVVVVVVVVVVVVVVVVVVVVVVVVVVVSVVVVVVSVVVVVVSVVVVVVVVVVVVVVVVVVVVVVVVVVVVVVVVVVVVVVVVVVVVVVVVVVVVVVVVVVVVVVVCVVCVVVVVVVVVVVVVVCVVPVVPDPPVVVVVVVVVVVLCVPQLVVQLVVQCVDVVRNVVSPPPVSSVVVSCVVVVVVVVVVVVVVVVVVDDDDDDDDDDDDDDDDDDDDDDDDDDDDDD

pLDDT: mean 73.67, std 15.97, range [32.72, 94.56]

Mean predicted aligned error: 21.14 Å

Organism: NCBI:txid47790

Radius of gyration: 82.66 Å; Cα contacts (8 Å, |Δi|>4): 32; chains: 1; bounding box: 166×59×226 Å

Solvent-accessible surface area (backbone atoms only — not comparable to full-atom values): 26203 Å² total; per-residue (Å²): 144,88,80,88,78,65,69,73,67,61,67,65,74,77,74,74,90,68,83,71,79,86,54,70,66,63,52,53,52,50,51,49,54,49,51,54,51,52,50,53,52,52,54,50,50,50,53,50,51,56,51,50,53,51,50,51,54,49,54,51,52,52,50,53,51,49,51,55,52,50,55,52,50,51,52,50,50,53,52,50,52,54,51,52,55,51,48,51,52,52,49,56,53,48,54,52,51,52,51,52,50,52,51,51,51,52,51,51,53,53,52,51,51,53,49,53,58,47,50,52,52,52,51,54,58,46,52,57,51,48,55,60,46,52,58,52,47,55,62,45,50,55,56,47,53,58,49,52,55,56,50,54,55,55,56,61,64,60,78,74,69,85,83,85,87,86,90,84,71,98,50,59,68,63,38,49,59,48,44,51,54,46,49,52,48,49,48,49,50,48,51,52,47,52,55,48,48,56,54,46,50,56,49,49,54,56,46,52,58,49,48,55,56,46,52,58,48,49,55,57,47,51,56,48,52,52,52,49,52,52,49,52,52,52,51,51,56,50,52,55,49,51,54,52,50,51,55,50,51,53,55,48,50,56,55,48,52,56,49,49,56,55,47,51,54,50,51,56,51,51,50,54,51,49,53,51,52,54,51,51,54,54,50,52,54,50,53,52,51,50,52,53,51,53,47,54,54,47,54,52,49,51,53,51,51,49,52,51,47,54,51,51,50,52,50,48,53,50,52,50,53,51,51,51,50,51,52,51,51,52,50,51,52,51,52,52,52,50,50,50,47,63,62,47,49,58,58,51,51,50,51,50,50,49,52,50,48,56,51,61,72,57,53,82,82,40,73,71,56,54,55,56,51,52,51,49,51,54,50,49,52,65,58,48,51,58,53,49,30,57,57,27,49,75,36,81,90,40,31,87,44,36,79,39,69,64,57,48,48,51,50,51,49,48,66,52,44,53,54,49,65,56,40,55,63,47,64,71,46,68,87,55,87,82,89,84,87,79,89,79,90,77,88,78,85,88,87,84,88,88,86,88,86,90,82,88,86,87,83,89,134